Protein AF-A0A1T4SIL0-F1 (afdb_monomer)

Structure (mmCIF, N/CA/C/O backbone):
data_AF-A0A1T4SIL0-F1
#
_entry.id   AF-A0A1T4SIL0-F1
#
loop_
_atom_site.group_PDB
_atom_site.id
_atom_site.type_symbol
_atom_site.label_atom_id
_atom_site.label_alt_id
_atom_site.label_comp_id
_atom_site.label_asym_id
_atom_site.label_entity_id
_atom_site.label_seq_id
_atom_site.pdbx_PDB_ins_code
_atom_site.Cartn_x
_atom_site.C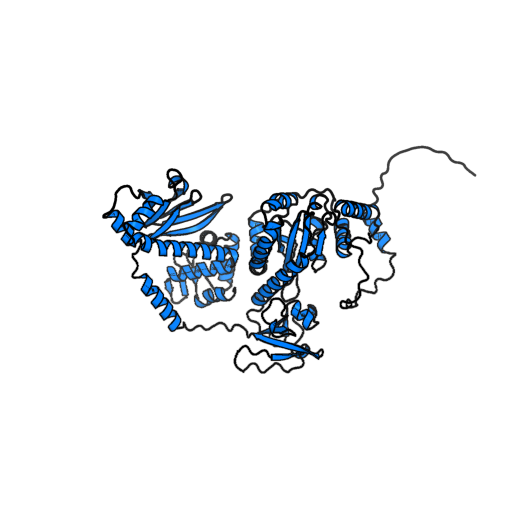artn_y
_atom_site.Cartn_z
_atom_site.occupancy
_atom_site.B_iso_or_equiv
_atom_site.auth_seq_id
_atom_site.auth_comp_id
_atom_site.auth_asym_id
_atom_site.auth_atom_id
_atom_site.pdbx_PDB_model_num
ATOM 1 N N . MET A 1 1 ? -0.775 -46.894 -64.361 1.00 40.16 1 MET A N 1
ATOM 2 C CA . MET A 1 1 ? 0.287 -46.557 -65.329 1.00 40.16 1 MET A CA 1
ATOM 3 C C . MET A 1 1 ? 0.163 -45.070 -65.591 1.00 40.16 1 MET A C 1
ATOM 5 O O . MET A 1 1 ? -0.883 -44.675 -66.076 1.00 40.16 1 MET A O 1
ATOM 9 N N . VAL A 1 2 ? 1.118 -44.273 -65.120 1.00 26.02 2 VAL A N 1
ATOM 10 C CA . VAL A 1 2 ? 1.639 -43.027 -65.713 1.00 26.02 2 VAL A CA 1
ATOM 11 C C . VAL A 1 2 ? 2.555 -42.408 -64.658 1.00 26.02 2 VAL A C 1
ATOM 13 O O . VAL A 1 2 ? 2.186 -42.232 -63.499 1.00 26.02 2 VAL A O 1
ATOM 16 N N . GLN A 1 3 ? 3.794 -42.219 -65.093 1.00 25.25 3 GLN A N 1
ATOM 17 C CA . GLN A 1 3 ? 4.922 -41.662 -64.374 1.00 25.25 3 GLN A CA 1
ATOM 18 C C . GLN A 1 3 ? 4.801 -40.145 -64.195 1.00 25.25 3 GLN A C 1
ATOM 20 O O . GLN A 1 3 ? 4.152 -39.451 -64.970 1.00 25.25 3 GLN A O 1
ATOM 25 N N . MET A 1 4 ? 5.525 -39.700 -63.170 1.00 35.28 4 MET A N 1
ATOM 26 C CA . MET A 1 4 ? 6.196 -38.415 -62.974 1.00 35.28 4 MET A CA 1
ATOM 27 C C . MET A 1 4 ? 6.377 -37.501 -64.196 1.00 35.28 4 MET A C 1
ATOM 29 O O . MET A 1 4 ? 6.855 -37.954 -65.231 1.00 35.28 4 MET A O 1
ATOM 33 N N . THR A 1 5 ? 6.275 -36.190 -63.941 1.00 28.45 5 THR A N 1
ATOM 34 C CA . THR A 1 5 ? 7.335 -35.220 -64.286 1.00 28.45 5 THR A CA 1
ATOM 35 C C . THR A 1 5 ? 7.275 -33.976 -63.393 1.00 28.45 5 THR A C 1
ATOM 37 O O . THR A 1 5 ? 6.215 -33.390 -63.195 1.00 28.45 5 THR A O 1
ATOM 40 N N . ASN A 1 6 ? 8.450 -33.609 -62.871 1.00 32.62 6 ASN A N 1
ATOM 41 C CA . ASN A 1 6 ? 8.808 -32.355 -62.199 1.00 32.62 6 ASN A CA 1
ATOM 42 C C . ASN A 1 6 ? 8.486 -31.110 -63.040 1.00 32.62 6 ASN A C 1
ATOM 44 O O . ASN A 1 6 ? 8.658 -31.155 -64.255 1.00 32.62 6 ASN A O 1
ATOM 48 N N . CYS A 1 7 ? 8.210 -29.977 -62.381 1.00 25.91 7 CYS A N 1
ATOM 49 C CA . CYS A 1 7 ? 9.096 -28.793 -62.305 1.00 25.91 7 CYS A CA 1
ATOM 50 C C . CYS A 1 7 ? 8.292 -27.549 -61.870 1.00 25.91 7 CYS A C 1
ATOM 52 O O . CYS A 1 7 ? 7.151 -27.392 -62.294 1.00 25.91 7 CYS A O 1
ATOM 54 N N . GLY A 1 8 ? 8.911 -26.640 -61.110 1.00 25.09 8 GLY A N 1
ATOM 55 C CA . GLY A 1 8 ? 8.476 -25.239 -61.051 1.00 25.09 8 GLY A CA 1
ATOM 56 C C . GLY A 1 8 ? 8.137 -24.715 -59.662 1.00 25.09 8 GLY A C 1
ATOM 57 O O . GLY A 1 8 ? 6.997 -24.768 -59.222 1.00 25.09 8 GLY A O 1
ATOM 58 N N . SER A 1 9 ? 9.157 -24.178 -59.007 1.00 32.47 9 SER A N 1
ATOM 59 C CA . SER A 1 9 ? 9.092 -23.143 -57.976 1.00 32.47 9 SER A CA 1
ATOM 60 C C . SER A 1 9 ? 8.100 -22.018 -58.303 1.00 32.47 9 SER A C 1
ATOM 62 O O . SER A 1 9 ? 8.186 -21.462 -59.391 1.00 32.47 9 SER A O 1
ATOM 64 N N . ASP A 1 10 ? 7.226 -21.664 -57.353 1.00 27.83 10 ASP A N 1
ATOM 65 C CA . ASP A 1 10 ? 7.063 -20.283 -56.870 1.00 27.83 10 ASP A CA 1
ATOM 66 C C . ASP A 1 10 ? 6.113 -20.178 -55.660 1.00 27.83 10 ASP A C 1
ATOM 68 O O . ASP A 1 10 ? 5.072 -20.824 -55.568 1.00 27.83 10 ASP A O 1
ATOM 72 N N . CYS A 1 11 ? 6.564 -19.353 -54.714 1.00 28.91 11 CYS A N 1
ATOM 73 C CA . CYS A 1 11 ? 5.924 -18.760 -53.543 1.00 28.91 11 CYS A CA 1
ATOM 74 C C . CYS A 1 11 ? 4.400 -18.899 -53.370 1.00 28.91 11 CYS A C 1
ATOM 76 O O . CYS A 1 11 ? 3.628 -18.269 -54.086 1.00 28.91 11 CYS A O 1
ATOM 78 N N . CYS A 1 12 ? 3.994 -19.518 -52.257 1.00 24.80 12 CYS A N 1
ATOM 79 C CA . CYS A 1 12 ? 2.913 -19.027 -51.394 1.00 24.80 12 CYS A CA 1
ATOM 80 C C . CYS A 1 12 ? 3.250 -19.391 -49.940 1.00 24.80 12 CYS A C 1
ATOM 82 O O . CYS A 1 12 ? 3.105 -20.536 -49.514 1.00 24.80 12 CYS A O 1
ATOM 84 N N . LEU A 1 13 ? 3.750 -18.402 -49.196 1.00 27.11 13 LEU A N 1
ATOM 85 C CA . LEU A 1 13 ? 3.832 -18.415 -47.739 1.00 27.11 13 LEU A CA 1
ATOM 86 C C . LEU A 1 13 ? 2.411 -18.556 -47.182 1.00 27.11 13 LEU A C 1
ATOM 88 O O . LEU A 1 13 ? 1.604 -17.640 -47.310 1.00 27.11 13 LEU A O 1
ATOM 92 N N . VAL A 1 14 ? 2.105 -19.699 -46.573 1.00 27.98 14 VAL A N 1
ATOM 93 C CA . VAL A 1 14 ? 0.968 -19.813 -45.658 1.00 27.98 14 VAL A CA 1
ATOM 94 C C . VAL A 1 14 ? 1.524 -19.523 -44.269 1.00 27.98 14 VAL A C 1
ATOM 96 O O . VAL A 1 14 ? 2.161 -20.383 -43.662 1.00 27.98 14 VAL A O 1
ATOM 99 N N . GLU A 1 15 ? 1.333 -18.293 -43.790 1.00 29.73 15 GLU A N 1
ATOM 100 C CA . GLU A 1 15 ? 1.445 -17.976 -42.366 1.00 29.73 15 GLU A CA 1
ATOM 101 C C . GLU A 1 15 ? 0.438 -18.850 -41.608 1.00 29.73 15 GLU A C 1
ATOM 103 O O . GLU A 1 15 ? -0.770 -18.620 -41.637 1.00 29.73 15 GLU A O 1
ATOM 108 N N . MET A 1 16 ? 0.933 -19.908 -40.967 1.00 29.81 16 MET A N 1
ATOM 109 C CA . MET A 1 16 ? 0.162 -20.666 -39.991 1.00 29.81 16 MET A CA 1
ATOM 110 C C . MET A 1 16 ? 0.239 -19.944 -38.647 1.00 29.81 16 MET A C 1
ATOM 112 O O . MET A 1 16 ? 1.289 -19.890 -38.011 1.00 29.81 16 MET A O 1
ATOM 116 N N . ASP A 1 17 ? -0.901 -19.402 -38.236 1.00 33.16 17 ASP A N 1
ATOM 117 C CA . ASP A 1 17 ? -1.135 -18.739 -36.960 1.00 33.16 17 ASP A CA 1
ATOM 118 C C . ASP A 1 17 ? -0.812 -19.655 -35.757 1.00 33.16 17 ASP A C 1
ATOM 120 O O . ASP A 1 17 ? -1.430 -20.707 -35.547 1.00 33.16 17 ASP A O 1
ATOM 124 N N . MET A 1 18 ? 0.164 -19.227 -34.947 1.00 36.09 18 MET A N 1
ATOM 125 C CA . MET A 1 18 ? 0.622 -19.879 -33.713 1.00 36.09 18 MET A CA 1
ATOM 126 C C . MET A 1 18 ? -0.493 -20.055 -32.667 1.00 36.09 18 MET A C 1
ATOM 128 O O . MET A 1 18 ? -0.425 -20.989 -31.862 1.00 36.09 18 MET A O 1
ATOM 132 N N . ALA A 1 19 ? -1.548 -19.231 -32.700 1.00 34.50 19 ALA A N 1
ATOM 133 C CA . ALA A 1 19 ? -2.698 -19.378 -31.806 1.00 34.50 19 ALA A CA 1
ATOM 134 C C . ALA A 1 19 ? -3.498 -20.665 -32.093 1.00 34.50 19 ALA A C 1
ATOM 136 O O . ALA A 1 19 ? -4.022 -21.307 -31.179 1.00 34.50 19 ALA A O 1
ATOM 137 N N . THR A 1 20 ? -3.519 -21.112 -33.354 1.00 36.41 20 THR A N 1
ATOM 138 C CA . THR A 1 20 ? -4.266 -22.308 -33.776 1.00 36.41 20 THR A CA 1
ATOM 139 C C . THR A 1 20 ? -3.541 -23.610 -33.399 1.00 36.41 20 THR A C 1
ATOM 141 O O . THR A 1 20 ? -4.183 -24.641 -33.171 1.00 36.41 20 THR A O 1
ATOM 144 N N . LEU A 1 21 ? -2.208 -23.577 -33.282 1.00 35.03 21 LEU A N 1
ATOM 145 C CA . LEU A 1 21 ? -1.404 -24.733 -32.870 1.00 35.03 21 LEU A CA 1
ATOM 146 C C . LEU A 1 21 ? -1.482 -24.972 -31.350 1.00 35.03 21 LEU A C 1
ATOM 148 O O . LEU A 1 21 ? -1.603 -26.120 -30.919 1.00 35.03 21 LEU A O 1
ATOM 152 N N . LEU A 1 22 ? -1.516 -23.896 -30.554 1.00 35.72 22 LEU A N 1
ATOM 153 C CA . LEU A 1 22 ? -1.682 -23.954 -29.095 1.00 35.72 22 LEU A CA 1
ATOM 154 C C . LEU A 1 22 ? -3.092 -24.417 -28.684 1.00 35.72 22 LEU A C 1
ATOM 156 O O . LEU A 1 22 ? -3.229 -25.199 -27.745 1.00 35.72 22 LEU A O 1
ATOM 160 N N . MET A 1 23 ? -4.141 -24.028 -29.421 1.00 33.38 23 MET A N 1
ATOM 161 C CA . MET A 1 23 ? -5.511 -24.482 -29.133 1.00 33.38 23 MET A CA 1
ATOM 162 C C . MET A 1 23 ? -5.744 -25.973 -29.427 1.00 33.38 23 MET A C 1
ATOM 164 O O . MET A 1 23 ? -6.508 -26.623 -28.713 1.00 33.38 23 MET A O 1
ATOM 168 N N . LYS A 1 24 ? -5.089 -26.550 -30.446 1.00 33.44 24 LYS A N 1
ATOM 169 C CA . LYS A 1 24 ? -5.315 -27.956 -30.832 1.00 33.44 24 LYS A CA 1
ATOM 170 C C . LYS A 1 24 ? -4.647 -28.980 -29.909 1.00 33.44 24 LYS A C 1
ATOM 172 O O . LYS A 1 24 ? -5.121 -30.111 -29.855 1.00 33.44 24 LYS A O 1
ATOM 177 N N . GLN A 1 25 ? -3.606 -28.609 -29.161 1.00 35.12 25 GLN A N 1
ATOM 178 C CA . GLN A 1 25 ? -2.949 -29.513 -28.201 1.00 35.12 25 GLN A CA 1
ATOM 179 C C . GLN A 1 25 ? -3.584 -29.506 -26.797 1.00 35.12 25 GLN A C 1
ATOM 181 O O . GLN A 1 25 ? -3.354 -30.437 -26.026 1.00 35.12 25 GLN A O 1
ATOM 186 N N . CYS A 1 26 ? -4.451 -28.536 -26.482 1.00 32.97 26 CYS A N 1
ATOM 187 C CA . CYS A 1 26 ? -5.210 -28.505 -25.222 1.00 32.97 26 CYS A CA 1
ATOM 188 C C . CYS A 1 26 ? -6.352 -29.538 -25.145 1.00 32.97 26 CYS A C 1
ATOM 190 O O . CYS A 1 26 ? -6.836 -29.824 -24.054 1.00 32.97 26 CYS A O 1
ATOM 192 N N . LEU A 1 27 ? -6.781 -30.128 -26.268 1.00 31.48 27 LEU A N 1
ATOM 193 C CA . LEU A 1 27 ? -7.930 -31.050 -26.324 1.00 31.48 27 LEU A CA 1
ATOM 194 C C . LEU A 1 27 ? -7.586 -32.529 -26.054 1.00 31.48 27 LEU A C 1
ATOM 196 O O . LEU A 1 27 ? -8.457 -33.387 -26.165 1.00 31.48 27 LEU A O 1
ATOM 200 N N . SER A 1 28 ? -6.341 -32.846 -25.686 1.00 29.27 28 SER A N 1
ATOM 201 C CA . SER A 1 28 ? -5.876 -34.229 -25.464 1.00 29.27 28 SER A CA 1
ATOM 202 C C . SER A 1 28 ? -5.375 -34.526 -24.041 1.00 29.27 28 SER A C 1
ATOM 204 O O . SER A 1 28 ? -4.679 -35.518 -23.838 1.00 29.27 28 SER A O 1
ATOM 206 N N . CYS A 1 29 ? -5.745 -33.713 -23.045 1.00 25.31 29 CYS A N 1
ATOM 207 C CA . CYS A 1 29 ? -5.526 -34.029 -21.627 1.00 25.31 29 CYS A CA 1
ATOM 208 C C . CYS A 1 29 ? -6.811 -34.620 -21.005 1.00 25.31 29 CYS A C 1
ATOM 210 O O . CYS A 1 29 ? -7.888 -34.073 -21.248 1.00 25.31 29 CYS A O 1
ATOM 212 N N . PRO A 1 30 ? -6.759 -35.714 -20.219 1.00 28.02 30 PRO A N 1
ATOM 213 C CA . PRO A 1 30 ? -7.964 -36.336 -19.679 1.00 28.02 30 PRO A CA 1
ATOM 214 C C . PRO A 1 30 ? -8.614 -35.481 -18.576 1.00 28.02 30 PRO A C 1
ATOM 216 O O . PRO A 1 30 ? -7.947 -35.084 -17.625 1.00 28.02 30 PRO A O 1
ATOM 219 N N . SER A 1 31 ? -9.934 -35.304 -18.702 1.00 28.44 31 SER A N 1
ATOM 220 C CA . SER A 1 31 ? -10.942 -34.895 -17.701 1.00 28.44 31 SER A CA 1
ATOM 221 C C . SER A 1 31 ? -10.828 -33.511 -17.036 1.00 28.44 31 SER A C 1
ATOM 223 O O . SER A 1 31 ? -9.976 -33.254 -16.192 1.00 28.44 31 SER A O 1
ATOM 225 N N . LEU A 1 32 ? -11.822 -32.678 -17.360 1.00 28.77 32 LEU A N 1
ATOM 226 C CA . LEU A 1 32 ? -12.160 -31.351 -16.829 1.00 28.77 32 LEU A CA 1
ATOM 227 C C . LEU A 1 32 ? -13.074 -31.403 -15.577 1.00 28.77 32 LEU A C 1
ATOM 229 O O . LEU A 1 32 ? -13.711 -30.409 -15.250 1.00 28.77 32 LEU A O 1
ATOM 233 N N . ASP A 1 33 ? -13.119 -32.524 -14.849 1.00 25.89 33 ASP A N 1
ATOM 234 C CA . ASP A 1 33 ? -14.075 -32.753 -13.743 1.00 25.89 33 ASP A CA 1
ATOM 235 C C . ASP A 1 33 ? -13.483 -32.579 -12.325 1.00 25.89 33 ASP A C 1
ATOM 237 O O . ASP A 1 33 ? -13.991 -33.135 -11.355 1.00 25.89 33 ASP A O 1
ATOM 241 N N . ALA A 1 34 ? -12.412 -31.798 -12.158 1.00 28.22 34 ALA A N 1
ATOM 242 C CA . ALA A 1 34 ? -11.787 -31.568 -10.847 1.00 28.22 34 ALA A CA 1
ATOM 243 C C . ALA A 1 34 ? -11.580 -30.074 -10.542 1.00 28.22 34 ALA A C 1
ATOM 245 O O . ALA A 1 34 ? -10.463 -29.642 -10.265 1.00 28.22 34 ALA A O 1
ATOM 246 N N . ILE A 1 35 ? -12.649 -29.273 -10.618 1.00 30.81 35 ILE A N 1
ATOM 247 C CA . ILE A 1 35 ? -12.626 -27.838 -10.256 1.00 30.81 35 ILE A CA 1
ATOM 248 C C . ILE A 1 35 ? -13.267 -27.561 -8.879 1.00 30.81 35 ILE A C 1
ATOM 250 O O . ILE A 1 35 ? -13.238 -26.430 -8.419 1.00 30.81 35 ILE A O 1
ATOM 254 N N . ASP A 1 36 ? -13.741 -28.575 -8.148 1.00 30.02 36 ASP A N 1
ATOM 255 C CA . ASP A 1 36 ? -14.472 -28.341 -6.889 1.00 30.02 36 ASP A CA 1
ATOM 256 C C . ASP A 1 36 ? -14.044 -29.273 -5.738 1.00 30.02 36 ASP A C 1
ATOM 258 O O . ASP A 1 36 ? -14.843 -29.998 -5.146 1.00 30.02 36 ASP A O 1
ATOM 262 N N . GLN A 1 37 ? -12.746 -29.283 -5.409 1.00 27.52 37 GLN A N 1
ATOM 263 C CA . GLN A 1 37 ? -12.268 -29.870 -4.150 1.00 27.52 37 GLN A CA 1
ATOM 264 C C . GLN A 1 37 ? -11.402 -28.879 -3.362 1.00 27.52 37 GLN A C 1
ATOM 266 O O . GLN A 1 37 ? -10.502 -28.265 -3.942 1.00 27.52 37 GLN A O 1
ATOM 271 N N . PRO A 1 38 ? -11.624 -28.731 -2.041 1.00 27.83 38 PRO A N 1
ATOM 272 C CA . PRO A 1 38 ? -10.781 -27.891 -1.204 1.00 27.83 38 PRO A CA 1
ATOM 273 C C . PRO A 1 38 ? -9.356 -28.458 -1.171 1.00 27.83 38 PRO A C 1
ATOM 275 O O . PRO A 1 38 ? -9.149 -29.653 -0.948 1.00 27.83 38 PRO A O 1
ATOM 278 N N . LEU A 1 39 ? -8.372 -27.586 -1.403 1.00 30.47 39 LEU A N 1
ATOM 279 C CA . LEU A 1 39 ? -6.948 -27.910 -1.322 1.00 30.47 39 LEU A CA 1
ATOM 280 C C . LEU A 1 39 ? -6.625 -28.543 0.046 1.00 30.47 39 LEU A C 1
ATOM 282 O O . LEU A 1 39 ? -7.030 -27.995 1.075 1.00 30.47 39 LEU A O 1
ATOM 286 N N . PRO A 1 40 ? -5.891 -29.671 0.096 1.00 25.84 40 PRO A N 1
ATOM 287 C CA . PRO A 1 40 ? -5.550 -30.304 1.358 1.00 25.84 40 PRO A CA 1
ATOM 288 C C . PRO A 1 40 ? -4.620 -29.405 2.175 1.00 25.84 40 PRO A C 1
ATOM 290 O O . PRO A 1 40 ? -3.628 -28.863 1.681 1.00 25.84 40 PRO A O 1
ATOM 293 N N . THR A 1 41 ? -4.955 -29.270 3.454 1.00 31.25 41 THR A N 1
ATOM 294 C CA . THR A 1 41 ? -4.172 -28.560 4.457 1.00 31.25 41 THR A CA 1
ATOM 295 C C . THR A 1 41 ? -2.783 -29.177 4.607 1.00 31.25 41 THR A C 1
ATOM 297 O O . THR A 1 41 ? -2.589 -30.390 4.642 1.00 31.25 41 THR A O 1
ATOM 300 N N . ASN A 1 42 ? -1.810 -28.275 4.678 1.00 37.78 42 ASN A N 1
ATOM 301 C CA . ASN A 1 42 ? -0.374 -28.461 4.825 1.00 37.78 42 ASN A CA 1
ATOM 302 C C . ASN A 1 42 ? 0.051 -29.732 5.597 1.00 37.78 42 ASN A C 1
ATOM 304 O O . ASN A 1 42 ? 0.076 -29.725 6.827 1.00 37.78 42 ASN A O 1
ATOM 308 N N . ARG A 1 43 ? 0.428 -30.802 4.878 1.00 35.97 43 ARG A N 1
ATOM 309 C CA . ARG A 1 43 ? 1.453 -31.799 5.260 1.00 35.97 43 ARG A CA 1
ATOM 310 C C . ARG A 1 43 ? 1.652 -32.809 4.121 1.00 35.97 43 ARG A C 1
ATOM 312 O O . ARG A 1 43 ? 0.716 -33.496 3.743 1.00 35.97 43 ARG A O 1
ATOM 319 N N . GLN A 1 44 ? 2.907 -32.936 3.675 1.00 31.86 44 GLN A N 1
ATOM 320 C CA . GLN A 1 44 ? 3.449 -33.843 2.640 1.00 31.86 44 GLN A CA 1
ATOM 321 C C . GLN A 1 44 ? 3.498 -33.289 1.204 1.00 31.86 44 GLN A C 1
ATOM 323 O O . GLN A 1 44 ? 2.841 -33.780 0.293 1.00 31.86 44 GLN A O 1
ATOM 328 N N . ILE A 1 45 ? 4.386 -32.312 0.986 1.00 35.44 45 ILE A N 1
ATOM 329 C CA . ILE A 1 45 ? 4.975 -32.041 -0.333 1.00 35.44 45 ILE A CA 1
ATOM 330 C C . ILE A 1 45 ? 6.271 -32.867 -0.416 1.00 35.44 45 ILE A C 1
ATOM 332 O O . ILE A 1 45 ? 7.119 -32.778 0.472 1.00 35.44 45 ILE A O 1
ATOM 336 N N . ALA A 1 46 ? 6.398 -33.713 -1.443 1.00 27.69 46 ALA A N 1
ATOM 337 C CA . ALA A 1 46 ? 7.617 -34.467 -1.757 1.00 27.69 46 ALA A CA 1
ATOM 338 C C . ALA A 1 46 ? 8.825 -33.516 -1.933 1.00 27.69 46 ALA A C 1
ATOM 340 O O . ALA A 1 46 ? 8.614 -32.366 -2.315 1.00 27.69 46 ALA A O 1
ATOM 341 N N . PRO A 1 47 ? 10.080 -33.943 -1.679 1.00 31.80 47 PRO A N 1
ATOM 342 C CA . PRO A 1 47 ? 11.218 -33.027 -1.634 1.00 31.80 47 PRO A CA 1
ATOM 343 C C . PRO A 1 47 ? 11.416 -32.335 -2.988 1.00 31.80 47 PRO A C 1
ATOM 345 O O . PRO A 1 47 ? 11.813 -32.953 -3.977 1.00 31.80 47 PRO A O 1
ATOM 348 N N . THR A 1 48 ? 11.122 -31.038 -3.023 1.00 43.44 48 THR A N 1
ATOM 349 C CA . THR A 1 48 ? 11.402 -30.136 -4.137 1.00 43.44 48 THR A CA 1
ATOM 350 C C . THR A 1 48 ? 12.912 -30.120 -4.370 1.00 43.44 48 THR A C 1
ATOM 3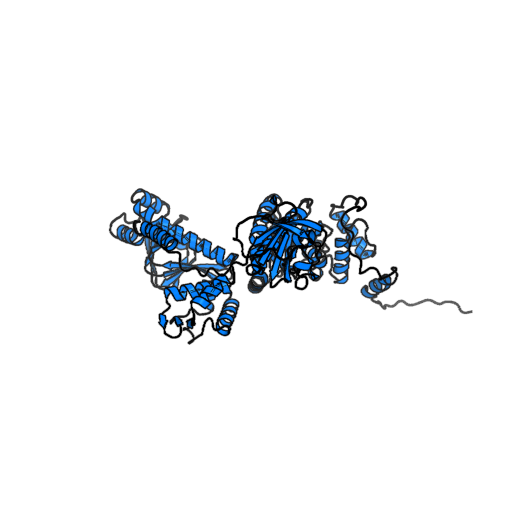52 O O . THR A 1 48 ? 13.689 -29.877 -3.445 1.00 43.44 48 THR A O 1
ATOM 355 N N . ARG A 1 49 ? 13.350 -30.406 -5.605 1.00 48.41 49 ARG A N 1
ATOM 356 C CA . ARG A 1 49 ? 14.736 -30.151 -6.039 1.00 48.41 49 ARG A CA 1
ATOM 357 C C . ARG A 1 49 ? 15.109 -28.708 -5.681 1.00 48.41 49 ARG A C 1
ATOM 359 O O . ARG A 1 49 ? 14.255 -27.828 -5.754 1.00 48.41 49 ARG A O 1
ATOM 366 N N . ALA A 1 50 ? 16.368 -28.487 -5.297 1.00 54.84 50 ALA A N 1
ATOM 367 C CA . ALA A 1 50 ? 16.865 -27.155 -4.964 1.00 54.84 50 ALA A CA 1
ATOM 368 C C . ALA A 1 50 ? 16.514 -26.158 -6.090 1.00 54.84 50 ALA A C 1
ATOM 370 O O . ALA A 1 50 ? 16.701 -26.503 -7.262 1.00 54.84 50 ALA A O 1
ATOM 371 N N . PRO A 1 51 ? 15.980 -24.970 -5.757 1.00 63.41 51 PRO A N 1
ATOM 372 C CA . PRO A 1 51 ? 15.568 -23.993 -6.756 1.00 63.41 51 PRO A CA 1
ATOM 373 C C . PRO A 1 51 ? 16.771 -23.565 -7.602 1.00 63.41 51 PRO A C 1
ATOM 375 O O . PRO A 1 51 ? 17.855 -23.314 -7.072 1.00 63.41 51 PRO A O 1
ATOM 378 N N . ILE A 1 52 ? 16.586 -23.502 -8.923 1.00 72.81 52 ILE A N 1
ATOM 379 C CA . ILE A 1 52 ? 17.598 -22.966 -9.837 1.00 72.81 52 ILE A CA 1
ATOM 380 C C . ILE A 1 52 ? 17.641 -21.455 -9.623 1.00 72.81 52 ILE A C 1
ATOM 382 O O . ILE A 1 52 ? 16.655 -20.774 -9.871 1.00 72.81 52 ILE A O 1
ATOM 386 N N . THR A 1 53 ? 18.778 -20.937 -9.168 1.00 70.31 53 THR A N 1
ATOM 387 C CA . THR A 1 53 ? 18.985 -19.496 -8.948 1.00 70.31 53 THR A CA 1
ATOM 388 C C . THR A 1 53 ? 19.883 -18.853 -10.005 1.00 70.31 53 THR A C 1
ATOM 390 O O . THR A 1 53 ? 19.994 -17.631 -10.049 1.00 70.31 53 THR A O 1
ATOM 393 N N . ASP A 1 54 ? 20.514 -19.650 -10.876 1.00 84.19 54 ASP A N 1
ATOM 394 C CA . ASP A 1 54 ? 21.309 -19.129 -11.989 1.00 84.19 54 ASP A CA 1
ATOM 395 C C . ASP A 1 54 ? 20.403 -18.541 -13.080 1.00 84.19 54 ASP A C 1
ATOM 397 O O . ASP A 1 54 ? 19.655 -19.255 -13.756 1.00 84.19 54 ASP A O 1
ATOM 401 N N . SER A 1 55 ? 20.507 -17.225 -13.271 1.00 82.75 55 SER A N 1
ATOM 402 C CA . SER A 1 55 ? 19.694 -16.465 -14.222 1.00 82.75 55 SER A CA 1
ATOM 403 C C . SER A 1 55 ? 19.864 -16.970 -15.663 1.00 82.75 55 SER A C 1
ATOM 405 O O . SER A 1 55 ? 18.883 -17.084 -16.397 1.00 82.75 55 SER A O 1
ATOM 407 N N . ASN A 1 56 ? 21.074 -17.378 -16.067 1.00 85.94 56 ASN A N 1
ATOM 408 C CA . ASN A 1 56 ? 21.328 -17.863 -17.430 1.00 85.94 56 ASN A CA 1
ATOM 409 C C . ASN A 1 56 ? 20.678 -19.227 -17.703 1.00 85.94 56 ASN A C 1
ATOM 411 O O . ASN A 1 56 ? 20.121 -19.458 -18.786 1.00 85.94 56 ASN A O 1
ATOM 415 N N . ALA A 1 57 ? 20.706 -20.128 -16.717 1.00 88.06 57 ALA A N 1
ATOM 416 C CA . ALA A 1 57 ? 19.978 -21.389 -16.784 1.00 88.06 57 ALA A CA 1
ATOM 417 C C . ALA A 1 57 ? 18.463 -21.155 -16.901 1.00 88.06 57 ALA A C 1
ATOM 419 O O . ALA A 1 57 ? 17.816 -21.765 -17.756 1.00 88.06 57 ALA A O 1
ATOM 420 N N . LEU A 1 58 ? 17.908 -20.233 -16.108 1.00 89.81 58 LEU A N 1
ATOM 421 C CA . LEU A 1 58 ? 16.485 -19.876 -16.146 1.00 89.81 58 LEU A CA 1
ATOM 422 C C . LEU A 1 58 ? 16.069 -19.280 -17.501 1.00 89.81 58 LEU A C 1
ATOM 424 O O . LEU A 1 58 ? 15.071 -19.719 -18.076 1.00 89.81 58 LEU A O 1
ATOM 428 N N . ILE A 1 59 ? 16.876 -18.378 -18.073 1.00 88.94 59 ILE A N 1
ATOM 429 C CA . ILE A 1 59 ? 16.661 -17.834 -19.427 1.00 88.94 59 ILE A CA 1
ATOM 430 C C . ILE A 1 59 ? 16.616 -18.966 -20.461 1.00 88.94 59 ILE A C 1
ATOM 432 O O . ILE A 1 59 ? 15.718 -19.005 -21.305 1.00 88.94 59 ILE A O 1
ATOM 436 N N . SER A 1 60 ? 17.553 -19.914 -20.379 1.00 88.62 60 SER A N 1
ATOM 437 C CA . SER A 1 60 ? 17.626 -21.054 -21.302 1.00 88.62 60 SER A CA 1
ATOM 438 C C . SER A 1 60 ? 16.399 -21.966 -21.188 1.00 88.62 60 SER A C 1
ATOM 440 O O . SER A 1 60 ? 15.879 -22.447 -22.198 1.00 88.62 60 SER A O 1
ATOM 442 N N . ILE A 1 61 ? 15.907 -22.188 -19.966 1.00 90.62 61 ILE A N 1
ATOM 443 C CA . ILE A 1 61 ? 14.686 -22.960 -19.702 1.00 90.62 61 ILE A CA 1
ATOM 444 C C . ILE A 1 61 ? 13.462 -22.245 -20.287 1.00 90.62 61 ILE A C 1
ATOM 446 O O . ILE A 1 61 ? 12.677 -22.873 -20.999 1.00 90.62 61 ILE A O 1
ATOM 450 N N . ARG A 1 62 ? 13.325 -20.934 -20.055 1.00 91.31 62 ARG A N 1
ATOM 451 C CA . ARG A 1 62 ? 12.235 -20.106 -20.597 1.00 91.31 62 ARG A CA 1
ATOM 452 C C . ARG A 1 62 ? 12.220 -20.127 -22.126 1.00 91.31 62 ARG A C 1
ATOM 454 O O . ARG A 1 62 ? 11.174 -20.340 -22.732 1.00 91.31 62 ARG A O 1
ATOM 461 N N . GLN A 1 63 ? 13.377 -19.956 -22.768 1.00 88.88 63 GLN A N 1
ATOM 462 C CA . GLN A 1 63 ? 13.499 -20.016 -24.230 1.00 88.88 63 GLN A CA 1
ATOM 463 C C . GLN A 1 63 ? 13.084 -21.382 -24.787 1.00 88.88 63 GLN A C 1
ATOM 465 O O . GLN A 1 63 ? 12.376 -21.447 -25.792 1.00 88.88 63 GLN A O 1
ATOM 470 N N . ARG A 1 64 ? 13.482 -22.475 -24.122 1.00 88.62 64 ARG A N 1
ATOM 471 C CA . ARG A 1 64 ? 13.071 -23.830 -24.504 1.00 88.62 64 ARG A CA 1
ATOM 472 C C . ARG A 1 64 ? 11.564 -24.020 -24.366 1.00 88.62 64 ARG A C 1
ATOM 474 O O . ARG A 1 64 ? 10.940 -24.513 -25.297 1.00 88.62 64 ARG A O 1
ATOM 481 N N . PHE A 1 65 ? 10.981 -23.576 -23.253 1.00 89.69 65 PHE A N 1
ATOM 482 C CA . PHE A 1 65 ? 9.534 -23.601 -23.037 1.00 89.69 65 PHE A CA 1
ATOM 483 C C . PHE A 1 65 ? 8.782 -22.878 -24.167 1.00 89.69 65 PHE A C 1
ATOM 485 O O . PHE A 1 65 ? 7.855 -23.443 -24.740 1.00 89.69 65 PHE A O 1
ATOM 492 N N . LEU A 1 66 ? 9.221 -21.674 -24.547 1.00 87.88 66 LEU A N 1
ATOM 493 C CA . LEU A 1 66 ? 8.563 -20.884 -25.594 1.00 87.88 66 LEU A CA 1
ATOM 494 C C . LEU A 1 66 ? 8.727 -21.476 -27.000 1.00 87.88 66 LEU A C 1
ATOM 496 O O . LEU A 1 66 ? 7.834 -21.327 -27.830 1.00 87.88 66 LEU A O 1
ATOM 500 N N . LYS A 1 67 ? 9.849 -22.151 -27.275 1.00 87.38 67 LYS A N 1
ATOM 501 C CA . LYS A 1 67 ? 10.127 -22.760 -28.584 1.00 87.38 67 LYS A CA 1
ATOM 502 C C . LYS A 1 67 ? 9.498 -24.144 -28.749 1.00 87.38 67 LYS A C 1
ATOM 504 O O . LYS A 1 67 ? 9.029 -24.478 -29.831 1.00 87.38 67 LYS A O 1
ATOM 509 N N . GLU A 1 68 ? 9.550 -24.964 -27.705 1.00 86.31 68 GLU A N 1
ATOM 510 C CA . GLU A 1 68 ? 9.215 -26.393 -27.755 1.00 86.31 68 GLU A CA 1
ATOM 511 C C . GLU A 1 68 ? 7.862 -26.707 -27.099 1.00 86.31 68 GLU A C 1
ATOM 513 O O . GLU A 1 68 ? 7.365 -27.821 -27.236 1.00 86.31 68 GLU A O 1
ATOM 518 N N . GLY A 1 69 ? 7.265 -25.758 -26.366 1.00 77.62 69 GLY A N 1
ATOM 519 C CA . GLY A 1 69 ? 5.979 -25.925 -25.676 1.00 77.62 69 GLY A CA 1
ATOM 520 C C . GLY A 1 69 ? 6.012 -26.886 -24.481 1.00 77.62 69 GLY A C 1
ATOM 521 O O . GLY A 1 69 ? 4.986 -27.120 -23.844 1.00 77.62 69 GLY A O 1
ATOM 522 N N . MET A 1 70 ? 7.174 -27.456 -24.153 1.00 77.19 70 MET A N 1
ATOM 523 C CA . MET A 1 70 ? 7.319 -28.410 -23.056 1.00 77.19 70 MET A CA 1
ATOM 524 C C . MET A 1 70 ? 7.389 -27.693 -21.709 1.00 77.19 70 MET A C 1
ATOM 526 O O . MET A 1 70 ? 8.286 -26.884 -21.480 1.00 77.19 70 MET A O 1
ATOM 530 N N . ALA A 1 71 ? 6.474 -28.038 -20.799 1.00 79.56 71 ALA A N 1
ATOM 531 C CA . ALA A 1 71 ? 6.465 -27.545 -19.426 1.00 79.56 71 ALA A CA 1
ATOM 532 C C . ALA A 1 71 ? 7.720 -28.021 -18.658 1.00 79.56 71 ALA A C 1
ATOM 534 O O . ALA A 1 71 ? 7.857 -29.225 -18.410 1.00 79.56 71 ALA A O 1
ATOM 535 N N . PRO A 1 72 ? 8.633 -27.115 -18.266 1.00 83.75 72 PRO A N 1
ATOM 536 C CA . PRO A 1 72 ? 9.808 -27.484 -17.490 1.00 83.75 72 PRO A CA 1
ATOM 537 C C . PRO A 1 72 ? 9.402 -27.903 -16.076 1.00 83.75 72 PRO A C 1
ATOM 539 O O . PRO A 1 72 ? 8.587 -27.248 -15.429 1.00 83.75 72 PRO A O 1
ATOM 542 N N . ARG A 1 73 ? 9.981 -29.003 -15.583 1.00 83.12 73 ARG A N 1
ATOM 543 C CA . ARG A 1 73 ? 9.690 -29.537 -14.237 1.00 83.12 73 ARG A CA 1
ATOM 544 C C . ARG A 1 73 ? 10.446 -28.792 -13.140 1.00 83.12 73 ARG A C 1
ATOM 546 O O . ARG A 1 73 ? 10.141 -28.950 -11.964 1.00 83.12 73 ARG A O 1
ATOM 553 N N . GLU A 1 74 ? 11.467 -28.042 -13.529 1.00 84.81 74 GLU A N 1
ATOM 554 C CA . GLU A 1 74 ? 12.380 -27.312 -12.661 1.00 84.81 74 GLU A CA 1
ATOM 555 C C . GLU A 1 74 ? 11.817 -25.962 -12.199 1.00 84.81 74 GLU A C 1
ATOM 557 O O . GLU A 1 74 ? 12.343 -25.378 -11.256 1.00 84.81 74 GLU A O 1
ATOM 562 N N . ILE A 1 75 ? 10.760 -25.474 -12.853 1.00 88.56 75 ILE A N 1
ATOM 563 C CA . ILE A 1 75 ? 10.177 -24.152 -12.619 1.00 88.56 75 ILE A CA 1
ATOM 564 C C . ILE A 1 75 ? 8.958 -24.271 -11.697 1.00 88.56 75 ILE A C 1
ATOM 566 O O . ILE A 1 75 ? 8.113 -25.147 -11.915 1.00 88.56 75 ILE A O 1
ATOM 570 N N . PRO A 1 76 ? 8.810 -23.395 -10.687 1.00 90.00 76 PRO A N 1
ATOM 571 C CA . PRO A 1 76 ? 7.615 -23.373 -9.857 1.00 90.00 76 PRO A CA 1
ATOM 572 C C . PRO A 1 76 ? 6.338 -23.194 -10.694 1.00 90.00 76 PRO A C 1
ATOM 574 O O . PRO A 1 76 ? 6.263 -22.324 -11.559 1.00 90.00 76 PRO A O 1
ATOM 577 N N . LEU A 1 77 ? 5.294 -23.973 -10.390 1.00 92.44 77 LEU A N 1
ATOM 578 C CA . LEU A 1 77 ? 3.990 -23.902 -11.069 1.00 92.44 77 LEU A CA 1
ATOM 579 C C . LEU A 1 77 ? 3.429 -22.474 -11.261 1.00 92.44 77 LEU A C 1
ATOM 581 O O . LEU A 1 77 ? 2.999 -22.185 -12.377 1.00 92.44 77 LEU A O 1
ATOM 585 N N . PRO A 1 78 ? 3.430 -21.561 -10.262 1.00 94.12 78 PRO A N 1
ATOM 586 C CA . PRO A 1 78 ? 3.039 -20.161 -10.490 1.00 94.12 78 PRO A CA 1
ATOM 587 C C . PRO A 1 78 ? 3.788 -19.463 -11.626 1.00 94.12 78 PRO A C 1
ATOM 589 O O . PRO A 1 78 ? 3.173 -18.756 -12.420 1.00 94.12 78 PRO A O 1
ATOM 592 N N . ILE A 1 79 ? 5.104 -19.664 -11.707 1.00 95.25 79 ILE A N 1
ATOM 593 C CA . ILE A 1 79 ? 5.953 -19.035 -12.722 1.00 95.25 79 ILE A CA 1
ATOM 594 C C . ILE A 1 79 ? 5.632 -19.617 -14.091 1.00 95.25 79 ILE A C 1
ATOM 596 O O . ILE A 1 79 ? 5.444 -18.871 -15.046 1.00 95.25 79 ILE A O 1
ATOM 600 N N . LEU A 1 80 ? 5.445 -20.936 -14.174 1.00 94.19 80 LEU A N 1
ATOM 601 C CA . LEU A 1 80 ? 5.016 -21.583 -15.409 1.00 94.19 80 LEU A CA 1
ATOM 602 C C . LEU A 1 80 ? 3.657 -21.054 -15.901 1.00 94.19 80 LEU A C 1
ATOM 604 O O . LEU A 1 80 ? 3.514 -20.743 -17.084 1.00 94.19 80 LEU A O 1
ATOM 608 N N . ARG A 1 81 ? 2.667 -20.907 -15.009 1.00 95.31 81 ARG A N 1
ATOM 609 C CA . ARG A 1 81 ? 1.360 -20.320 -15.360 1.00 95.31 81 ARG A CA 1
ATOM 610 C C . ARG A 1 81 ? 1.494 -18.869 -15.817 1.00 95.31 81 ARG A C 1
ATOM 612 O O . ARG A 1 81 ? 0.854 -18.472 -16.787 1.00 95.31 81 ARG A O 1
ATOM 619 N N . SER A 1 82 ? 2.350 -18.092 -15.158 1.00 95.81 82 SER A N 1
ATOM 620 C CA . SER A 1 82 ? 2.653 -16.717 -15.555 1.00 95.81 82 SER A CA 1
ATOM 621 C C . SER A 1 82 ? 3.309 -16.646 -16.940 1.00 95.81 82 SER A C 1
ATOM 623 O O . SER A 1 82 ? 2.899 -15.834 -17.773 1.00 95.81 82 SER A O 1
ATOM 625 N N . TRP A 1 83 ? 4.257 -17.540 -17.250 1.00 95.06 83 TRP A N 1
ATOM 626 C CA . TRP A 1 83 ? 4.858 -17.635 -18.584 1.00 95.06 83 TRP A CA 1
ATOM 627 C C . TRP A 1 83 ? 3.823 -17.973 -19.655 1.00 95.06 83 TRP A C 1
ATOM 629 O O . TRP A 1 83 ? 3.853 -17.383 -20.732 1.00 95.06 83 TRP A O 1
ATOM 639 N N . GLN A 1 84 ? 2.883 -18.877 -19.361 1.00 93.62 84 GLN A N 1
ATOM 640 C CA . GLN A 1 84 ? 1.786 -19.216 -20.273 1.00 93.62 84 GLN A CA 1
ATOM 641 C C . GLN A 1 84 ? 0.893 -18.002 -20.567 1.00 93.62 84 GLN A C 1
ATOM 643 O O . GLN A 1 84 ? 0.624 -17.720 -21.734 1.00 93.62 84 GLN A O 1
ATOM 648 N N . ARG A 1 85 ? 0.478 -17.248 -19.538 1.00 94.69 85 ARG A N 1
ATOM 649 C CA . ARG A 1 85 ? -0.337 -16.026 -19.706 1.00 94.69 85 ARG A CA 1
ATOM 650 C C . ARG A 1 85 ? 0.411 -14.933 -20.477 1.00 94.69 85 ARG A C 1
ATOM 652 O O . ARG A 1 85 ? -0.159 -14.295 -21.363 1.00 94.69 85 ARG A O 1
ATOM 659 N N . SER A 1 86 ? 1.702 -14.768 -20.197 1.00 94.00 86 SER A N 1
ATOM 660 C CA . SER A 1 86 ? 2.571 -13.798 -20.876 1.00 94.00 86 SER A CA 1
ATOM 661 C C . SER A 1 86 ? 2.773 -14.139 -22.355 1.00 94.00 86 SER A C 1
ATOM 663 O O . SER A 1 86 ? 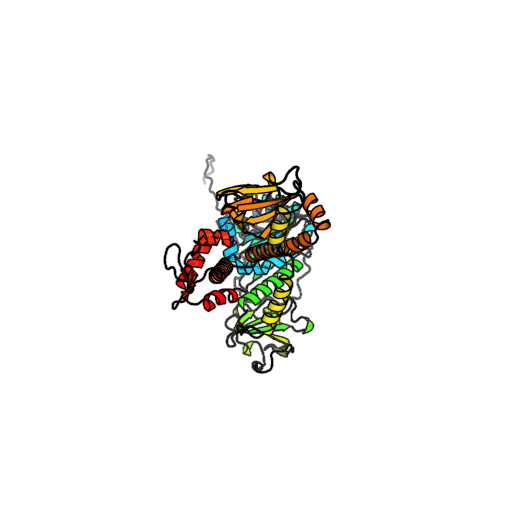2.660 -13.266 -23.215 1.00 94.00 86 SER A O 1
ATOM 665 N N . ALA A 1 87 ? 3.000 -15.420 -22.665 1.00 91.62 87 ALA A N 1
ATOM 666 C CA . ALA A 1 87 ? 3.116 -15.912 -24.036 1.00 91.62 87 ALA A CA 1
ATOM 667 C C . ALA A 1 87 ? 1.795 -15.763 -24.806 1.00 91.62 87 ALA A C 1
ATOM 669 O O . ALA A 1 87 ? 1.797 -15.295 -25.942 1.00 91.62 87 ALA A O 1
ATOM 670 N N . ALA A 1 88 ? 0.662 -16.083 -24.171 1.00 91.94 88 ALA A N 1
ATOM 671 C CA . ALA A 1 88 ? -0.668 -15.901 -24.755 1.00 91.94 88 ALA A CA 1
ATOM 672 C C . ALA A 1 88 ? -1.002 -14.424 -25.043 1.00 91.94 88 ALA A C 1
ATOM 674 O O . ALA A 1 88 ? -1.794 -14.141 -25.937 1.00 91.94 88 ALA A O 1
ATOM 675 N N . SER A 1 89 ? -0.370 -13.486 -24.329 1.00 90.12 89 SER A N 1
ATOM 676 C CA . SER A 1 89 ? -0.519 -12.040 -24.548 1.00 90.12 89 SER A CA 1
ATOM 677 C C . SER A 1 89 ? 0.334 -11.502 -25.709 1.00 90.12 89 SER A C 1
ATOM 679 O O . SER A 1 89 ? 0.266 -10.314 -26.014 1.00 90.12 89 SER A O 1
ATOM 681 N N . GLY A 1 90 ? 1.153 -12.343 -26.356 1.00 88.19 90 GLY A N 1
ATOM 682 C CA . GLY A 1 90 ? 1.949 -11.963 -27.531 1.00 88.19 90 GLY A CA 1
ATOM 683 C C . GLY A 1 90 ? 3.114 -11.011 -27.238 1.00 88.19 90 GLY A C 1
ATOM 684 O O . GLY A 1 90 ? 3.582 -10.308 -28.134 1.00 88.19 90 GLY A O 1
ATOM 685 N N . ILE A 1 91 ? 3.589 -10.954 -25.992 1.00 86.00 91 ILE A N 1
ATOM 686 C CA . ILE A 1 91 ? 4.679 -10.054 -25.598 1.00 86.00 91 ILE A CA 1
ATOM 687 C C . ILE A 1 91 ? 5.994 -10.516 -26.227 1.00 86.00 91 ILE A C 1
ATOM 689 O O . ILE A 1 91 ? 6.388 -11.675 -26.117 1.00 86.00 91 ILE A O 1
ATOM 693 N N . ASN A 1 92 ? 6.712 -9.584 -26.852 1.00 86.19 92 ASN A N 1
ATOM 694 C CA . ASN A 1 92 ? 8.059 -9.839 -27.348 1.00 86.19 92 ASN A CA 1
ATOM 695 C C . ASN A 1 92 ? 9.062 -9.865 -26.178 1.00 86.19 92 ASN A C 1
ATOM 697 O O . ASN A 1 92 ? 9.194 -8.874 -25.464 1.00 86.19 92 ASN A O 1
ATOM 701 N N . LEU A 1 93 ? 9.795 -10.973 -26.028 1.00 85.56 93 LEU A N 1
ATOM 702 C CA . LEU A 1 93 ? 10.856 -11.193 -25.028 1.00 85.56 93 LEU A CA 1
ATOM 703 C C . LEU A 1 93 ? 11.908 -10.073 -24.984 1.00 85.56 93 LEU A C 1
ATOM 705 O O . LEU A 1 93 ? 12.411 -9.732 -23.913 1.00 85.56 93 LEU A O 1
ATOM 709 N N . GLU A 1 94 ? 12.227 -9.510 -26.152 1.00 86.94 94 GLU A N 1
ATOM 710 C CA . GLU A 1 94 ? 13.258 -8.483 -26.339 1.00 86.94 94 GLU A CA 1
ATOM 711 C C . GLU A 1 94 ? 12.673 -7.063 -26.356 1.00 86.94 94 GLU A C 1
ATOM 713 O O . GLU A 1 94 ? 13.378 -6.091 -26.647 1.00 86.94 94 GLU A O 1
ATOM 718 N N . LYS A 1 95 ? 11.374 -6.916 -26.048 1.00 82.88 95 LYS A N 1
ATOM 719 C CA . LYS A 1 95 ? 10.744 -5.607 -25.865 1.00 82.88 95 LYS A CA 1
ATOM 720 C C . LYS A 1 95 ? 11.507 -4.867 -24.774 1.00 82.88 95 LYS A C 1
ATOM 722 O O . LYS A 1 95 ? 11.528 -5.284 -23.618 1.00 82.88 95 LYS A O 1
ATOM 727 N N . ARG A 1 96 ? 12.096 -3.732 -25.143 1.00 75.75 96 ARG A N 1
ATOM 728 C CA . ARG A 1 96 ? 12.642 -2.801 -24.162 1.00 75.75 96 ARG A CA 1
ATOM 729 C C . ARG A 1 96 ? 11.484 -2.027 -23.534 1.00 75.75 96 ARG A C 1
ATOM 731 O O . ARG A 1 96 ? 10.688 -1.457 -24.289 1.00 75.75 96 ARG A O 1
ATOM 738 N N . PRO A 1 97 ? 11.368 -2.011 -22.196 1.00 70.00 97 PRO A N 1
ATOM 739 C CA . PRO A 1 97 ? 10.488 -1.085 -21.499 1.00 70.00 97 PRO A CA 1
ATOM 740 C C . PRO A 1 97 ? 10.693 0.329 -22.043 1.00 70.00 97 PRO A C 1
ATOM 742 O O . PRO A 1 97 ? 11.823 0.808 -22.128 1.00 70.00 97 PRO A O 1
ATOM 745 N N . SER A 1 98 ? 9.615 0.975 -22.482 1.00 61.44 98 SER A N 1
ATOM 746 C CA . SER A 1 98 ? 9.671 2.395 -22.814 1.00 61.44 98 SER A CA 1
ATOM 747 C C . SER A 1 98 ? 9.357 3.170 -21.537 1.00 61.44 98 SER A C 1
ATOM 749 O O . SER A 1 98 ? 8.292 2.927 -20.964 1.00 61.44 98 SER A O 1
ATOM 751 N N . PRO A 1 99 ? 10.235 4.081 -21.085 1.00 56.72 99 PRO A N 1
ATOM 752 C CA . PRO A 1 99 ? 9.979 4.940 -19.937 1.00 56.72 99 PRO A CA 1
ATOM 753 C C . PRO A 1 99 ? 9.039 6.073 -20.369 1.00 56.72 99 PRO A C 1
ATOM 755 O O . PRO A 1 99 ? 9.419 7.238 -20.467 1.00 56.72 99 PRO A O 1
ATOM 758 N N . ALA A 1 100 ? 7.807 5.724 -20.732 1.00 54.50 100 ALA A N 1
ATOM 759 C CA . ALA A 1 100 ? 6.756 6.713 -20.872 1.00 54.50 100 ALA A CA 1
ATOM 760 C C . ALA A 1 100 ? 6.357 7.125 -19.454 1.00 54.50 100 ALA A C 1
ATOM 762 O O . ALA A 1 100 ? 5.574 6.440 -18.797 1.00 54.50 100 ALA A O 1
ATOM 763 N N . PHE A 1 101 ? 6.950 8.214 -18.966 1.00 62.06 101 PHE A N 1
ATOM 764 C CA . PHE A 1 101 ? 6.600 8.751 -17.662 1.00 62.06 101 PHE A CA 1
ATOM 765 C C . PHE A 1 101 ? 5.167 9.293 -17.715 1.00 62.06 101 PHE A C 1
ATOM 767 O O . PHE A 1 101 ? 4.867 10.146 -18.559 1.00 62.06 101 PHE A O 1
ATOM 774 N N . PRO A 1 102 ? 4.265 8.786 -16.862 1.00 62.06 102 PRO A N 1
ATOM 775 C CA . PRO A 1 102 ? 2.921 9.320 -16.772 1.00 62.06 102 PRO A CA 1
ATOM 776 C C . PRO A 1 102 ? 2.984 10.771 -16.309 1.00 62.06 102 PRO A C 1
ATOM 778 O O . PRO A 1 102 ? 3.898 11.179 -15.587 1.00 62.06 102 PRO A O 1
ATOM 781 N N . GLN A 1 103 ? 2.003 11.558 -16.738 1.00 61.25 103 GLN A N 1
ATOM 782 C CA . GLN A 1 103 ? 1.904 12.944 -16.309 1.00 61.25 103 GLN A CA 1
ATOM 783 C C . GLN A 1 103 ? 1.653 12.989 -14.796 1.00 61.25 103 GLN A C 1
ATOM 785 O O . GLN A 1 103 ? 1.008 12.100 -14.228 1.00 61.25 103 GLN A O 1
ATOM 790 N N . ARG A 1 104 ? 2.144 14.031 -14.116 1.00 52.66 104 ARG A N 1
ATOM 791 C CA . ARG A 1 104 ? 2.000 14.166 -12.657 1.00 52.66 104 ARG A CA 1
ATOM 792 C C . ARG A 1 104 ? 0.534 14.115 -12.210 1.00 52.66 104 ARG A C 1
ATOM 794 O O . ARG A 1 104 ? 0.253 13.639 -11.114 1.00 52.66 104 ARG A O 1
ATOM 801 N N . GLU A 1 105 ? -0.399 14.579 -13.039 1.00 56.47 105 GLU A N 1
ATOM 802 C CA . GLU A 1 105 ? -1.842 14.512 -12.773 1.00 56.47 105 GLU A CA 1
ATOM 803 C C . GLU A 1 105 ? -2.346 13.079 -12.665 1.00 56.47 105 GLU A C 1
ATOM 805 O O . GLU A 1 105 ? -3.179 12.800 -11.808 1.00 56.47 105 GLU A O 1
ATOM 810 N N . ASP A 1 106 ? -1.846 12.182 -13.515 1.00 67.81 106 ASP A N 1
ATOM 811 C CA . ASP A 1 106 ? -2.242 10.779 -13.489 1.00 67.81 106 ASP A CA 1
ATOM 812 C C . ASP A 1 106 ? -1.729 10.116 -12.210 1.00 67.81 106 ASP A C 1
ATOM 814 O O . ASP A 1 106 ? -2.489 9.427 -11.540 1.00 67.81 106 ASP A O 1
ATOM 818 N N . ILE A 1 107 ? -0.485 10.407 -11.807 1.00 64.69 107 ILE A N 1
ATOM 819 C CA . ILE A 1 107 ? 0.094 9.900 -10.553 1.00 64.69 107 ILE A CA 1
ATOM 820 C C . ILE A 1 107 ? -0.708 10.395 -9.343 1.00 64.69 107 ILE A C 1
ATOM 822 O O . ILE A 1 107 ? -1.073 9.599 -8.482 1.00 64.69 107 ILE A O 1
ATOM 826 N N . LEU A 1 108 ? -1.017 11.695 -9.277 1.00 59.78 108 LEU A N 1
ATOM 827 C CA . LEU A 1 108 ? -1.824 12.255 -8.187 1.00 59.78 108 LEU A CA 1
ATOM 828 C C . LEU A 1 108 ? -3.236 11.663 -8.164 1.00 59.78 108 LEU A C 1
ATOM 830 O O . LEU A 1 108 ? -3.737 11.365 -7.087 1.00 59.78 108 LEU A O 1
ATOM 834 N N . ARG A 1 109 ? -3.852 11.441 -9.332 1.00 74.19 109 ARG A N 1
ATOM 835 C CA . ARG A 1 109 ? -5.150 10.765 -9.425 1.00 74.19 109 ARG A CA 1
ATOM 836 C C . ARG A 1 109 ? -5.071 9.340 -8.881 1.00 74.19 109 ARG A C 1
ATOM 838 O O . ARG A 1 109 ? -5.921 8.972 -8.084 1.00 74.19 109 ARG A O 1
ATOM 845 N N . PHE A 1 110 ? -4.055 8.562 -9.259 1.00 74.50 110 PHE A N 1
ATOM 846 C CA . PHE A 1 110 ? -3.890 7.197 -8.752 1.00 74.50 110 PHE A CA 1
ATOM 847 C C . PHE A 1 110 ? -3.660 7.163 -7.236 1.00 74.50 110 PHE A C 1
ATOM 849 O O . PHE A 1 110 ? -4.189 6.279 -6.566 1.00 74.50 110 PHE A O 1
ATOM 856 N N . LEU A 1 111 ? -2.913 8.125 -6.683 1.00 66.44 111 LEU A N 1
ATOM 857 C CA . LEU A 1 111 ? -2.734 8.261 -5.234 1.00 66.44 111 LEU A CA 1
ATOM 858 C C . LEU A 1 111 ? -4.040 8.650 -4.526 1.00 66.44 111 LEU A C 1
ATOM 860 O O . LEU A 1 111 ? -4.358 8.055 -3.502 1.00 66.44 111 LEU A O 1
ATOM 864 N N . ASP A 1 112 ? -4.804 9.595 -5.083 1.00 66.50 112 ASP A N 1
ATOM 865 C CA . ASP A 1 112 ? -6.108 10.019 -4.552 1.00 66.50 112 ASP A CA 1
ATOM 866 C C . ASP A 1 112 ? -7.135 8.863 -4.592 1.00 66.50 112 ASP A C 1
ATOM 868 O O . ASP A 1 112 ? -7.901 8.671 -3.652 1.00 66.50 112 ASP A O 1
ATOM 872 N N . GLU A 1 113 ? -7.155 8.065 -5.665 1.00 78.62 113 GLU A N 1
ATOM 873 C CA . GLU 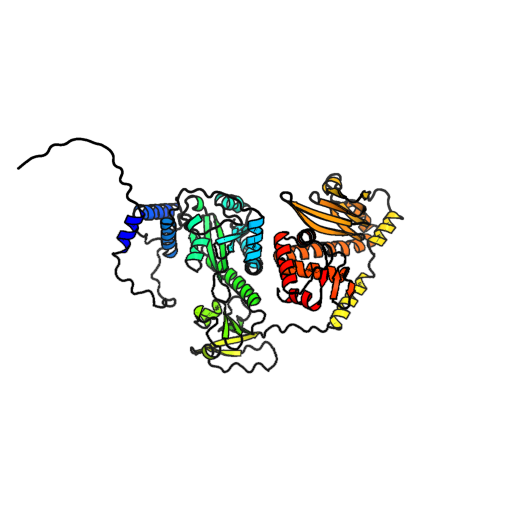A 1 113 ? -8.058 6.911 -5.822 1.00 78.62 113 GLU A CA 1
ATOM 874 C C . GLU A 1 113 ? -7.723 5.750 -4.871 1.00 78.62 113 GLU A C 1
ATOM 876 O O . GLU A 1 113 ? -8.605 4.959 -4.536 1.00 78.62 113 GLU A O 1
ATOM 881 N N . ASN A 1 114 ? -6.467 5.655 -4.424 1.00 83.19 114 ASN A N 1
ATOM 882 C CA . ASN A 1 114 ? -5.959 4.583 -3.563 1.00 83.19 114 ASN A CA 1
ATOM 883 C C . ASN A 1 114 ? -5.528 5.098 -2.185 1.00 83.19 114 ASN A C 1
ATOM 885 O O . ASN A 1 114 ? -4.641 4.529 -1.548 1.00 83.19 114 ASN A O 1
ATOM 889 N N . GLU A 1 115 ? -6.138 6.185 -1.723 1.00 78.00 115 GLU A N 1
ATOM 890 C CA . GLU A 1 115 ? -5.673 6.901 -0.543 1.00 78.00 115 GLU A CA 1
ATOM 891 C C . GLU A 1 115 ? -5.640 6.032 0.723 1.00 78.00 115 GLU A C 1
ATOM 893 O O . GLU A 1 115 ? -4.614 5.994 1.401 1.00 78.00 115 GLU A O 1
ATOM 898 N N . ASP A 1 116 ? -6.716 5.290 1.007 1.00 81.25 116 ASP A N 1
ATOM 899 C CA . ASP A 1 116 ? -6.807 4.398 2.175 1.00 81.25 116 ASP A CA 1
ATOM 900 C C . ASP A 1 116 ? -5.637 3.395 2.198 1.00 81.25 116 ASP A C 1
ATOM 902 O O . ASP A 1 116 ? -4.969 3.201 3.217 1.00 81.25 116 ASP A O 1
ATOM 906 N N . LEU A 1 117 ? -5.325 2.812 1.033 1.00 89.12 117 LEU A N 1
ATOM 907 C CA . LEU A 1 117 ? -4.204 1.891 0.857 1.00 89.12 117 LEU A CA 1
ATOM 908 C C . LEU A 1 117 ? -2.862 2.584 1.087 1.00 89.12 117 LEU A C 1
ATOM 910 O O . LEU A 1 117 ? -2.021 2.056 1.813 1.00 89.12 117 LEU A O 1
ATOM 914 N N . VAL A 1 118 ? -2.653 3.755 0.484 1.00 80.81 118 VAL A N 1
ATOM 915 C CA . VAL A 1 118 ? -1.406 4.519 0.622 1.00 80.81 118 VAL A CA 1
ATOM 916 C C . VAL A 1 118 ? -1.158 4.881 2.086 1.00 80.81 118 VAL A C 1
ATOM 918 O O . VAL A 1 118 ? -0.053 4.666 2.590 1.00 80.81 118 VAL A O 1
ATOM 921 N N . GLN A 1 119 ? -2.184 5.360 2.790 1.00 77.75 119 GLN A N 1
ATOM 922 C CA . GLN A 1 119 ? -2.086 5.707 4.206 1.00 77.75 119 GLN A CA 1
ATOM 923 C C . GLN A 1 119 ? -1.777 4.486 5.081 1.00 77.75 119 GLN A C 1
ATOM 925 O O . GLN A 1 119 ? -0.897 4.551 5.942 1.00 77.75 119 GLN A O 1
ATOM 930 N N . ALA A 1 120 ? -2.464 3.362 4.857 1.00 83.25 120 ALA A N 1
ATOM 931 C CA . ALA A 1 120 ? -2.226 2.129 5.606 1.00 83.25 120 ALA A CA 1
ATOM 932 C C . ALA A 1 120 ? -0.823 1.542 5.345 1.00 83.25 120 ALA A C 1
ATOM 934 O O . ALA A 1 120 ? -0.196 0.980 6.254 1.00 83.25 120 ALA A O 1
ATOM 935 N N . ALA A 1 121 ? -0.321 1.692 4.115 1.00 88.00 121 ALA A N 1
ATOM 936 C CA . ALA A 1 121 ? 0.937 1.117 3.652 1.00 88.00 121 ALA A CA 1
ATOM 937 C C . ALA A 1 121 ? 2.183 1.938 3.994 1.00 88.00 121 ALA A C 1
ATOM 939 O O . ALA A 1 121 ? 3.240 1.344 4.208 1.00 88.00 121 ALA A O 1
ATOM 940 N N . TRP A 1 122 ? 2.084 3.270 4.075 1.00 82.88 122 TRP A N 1
ATOM 941 C CA . TRP A 1 122 ? 3.249 4.162 4.143 1.00 82.88 122 TRP A CA 1
ATOM 942 C C . TRP A 1 122 ? 4.274 3.774 5.217 1.00 82.88 122 TRP A C 1
ATOM 944 O O . TRP A 1 122 ? 5.465 3.663 4.927 1.00 82.88 122 TRP A O 1
ATOM 954 N N . GLY A 1 123 ? 3.810 3.504 6.442 1.00 79.38 123 GLY A N 1
ATOM 955 C CA . GLY A 1 123 ? 4.694 3.132 7.551 1.00 79.38 123 GLY A CA 1
ATOM 956 C C . GLY A 1 123 ? 5.476 1.838 7.299 1.00 79.38 123 GLY A C 1
ATOM 957 O O . GLY A 1 123 ? 6.652 1.758 7.649 1.00 79.38 123 GLY A O 1
ATOM 958 N N . GLU A 1 124 ? 4.859 0.849 6.643 1.00 88.31 124 GLU A N 1
ATOM 959 C CA . GLU A 1 124 ? 5.549 -0.395 6.279 1.00 88.31 124 GLU A CA 1
ATOM 960 C C . GLU A 1 124 ? 6.487 -0.199 5.093 1.00 88.31 124 GLU A C 1
ATOM 962 O O . GLU A 1 124 ? 7.598 -0.721 5.105 1.00 88.31 124 GLU A O 1
ATOM 967 N N . VAL A 1 125 ? 6.079 0.583 4.090 1.00 84.88 125 VAL A N 1
ATOM 968 C CA . VAL A 1 125 ? 6.928 0.903 2.934 1.00 84.88 125 VAL A CA 1
ATOM 969 C C . VAL A 1 125 ? 8.217 1.585 3.397 1.00 84.88 125 VAL A C 1
ATOM 971 O O . VAL A 1 125 ? 9.309 1.196 2.981 1.00 84.88 125 VAL A O 1
ATOM 974 N N . GLU A 1 126 ? 8.116 2.558 4.305 1.00 82.06 126 GLU A N 1
ATOM 975 C CA . GLU A 1 126 ? 9.277 3.254 4.857 1.00 82.06 126 GLU A CA 1
ATOM 976 C C . GLU A 1 126 ? 10.167 2.306 5.679 1.00 82.06 126 GLU A C 1
ATOM 978 O O . GLU A 1 126 ? 11.387 2.283 5.485 1.00 82.06 126 GLU A O 1
ATOM 983 N N . ALA A 1 127 ? 9.571 1.489 6.556 1.00 82.75 127 ALA A N 1
ATOM 984 C CA . ALA A 1 127 ? 10.293 0.531 7.393 1.00 82.75 127 ALA A CA 1
ATOM 985 C C . ALA A 1 127 ? 11.056 -0.499 6.546 1.00 82.75 127 ALA A C 1
ATOM 987 O O . ALA A 1 127 ? 12.262 -0.676 6.734 1.00 82.75 127 ALA A O 1
ATOM 988 N N . LEU A 1 128 ? 10.389 -1.098 5.559 1.00 87.00 128 LEU A N 1
ATOM 989 C CA . LEU A 1 128 ? 11.002 -2.036 4.623 1.00 87.00 128 LEU A CA 1
ATOM 990 C C . LEU A 1 128 ? 12.088 -1.372 3.781 1.00 87.00 128 LEU A C 1
ATOM 992 O O . LEU A 1 128 ? 13.159 -1.948 3.601 1.00 87.00 128 LEU A O 1
ATOM 996 N N . SER A 1 129 ? 11.870 -0.143 3.298 1.00 83.06 129 SER A N 1
ATOM 997 C CA . SER A 1 129 ? 12.903 0.551 2.520 1.00 83.06 129 SER A CA 1
ATOM 998 C C . SER A 1 129 ? 14.163 0.768 3.353 1.00 83.06 129 SER A C 1
ATOM 1000 O O . SER A 1 129 ? 15.277 0.685 2.839 1.00 83.06 129 SER A O 1
ATOM 1002 N N . ARG A 1 130 ? 13.994 0.990 4.664 1.00 81.50 130 ARG A N 1
ATOM 1003 C CA . ARG A 1 130 ? 15.086 1.201 5.604 1.00 81.50 130 ARG A CA 1
ATOM 1004 C C . ARG A 1 130 ? 15.919 -0.062 5.771 1.00 81.50 130 ARG A C 1
ATOM 1006 O O . ARG A 1 130 ? 17.143 0.057 5.811 1.00 81.50 130 ARG A O 1
ATOM 1013 N N . GLU A 1 131 ? 15.256 -1.215 5.849 1.00 81.94 131 GLU A N 1
ATOM 1014 C CA . GLU A 1 131 ? 15.867 -2.547 5.916 1.00 81.94 131 GLU A CA 1
ATOM 1015 C C . GLU A 1 131 ? 16.582 -2.904 4.604 1.00 81.94 131 GLU A C 1
ATOM 1017 O O . GLU A 1 131 ? 17.671 -3.470 4.617 1.00 81.94 131 GLU A O 1
ATOM 1022 N N . MET A 1 132 ? 16.027 -2.487 3.464 1.00 78.25 132 MET A N 1
ATOM 1023 C CA . MET A 1 132 ? 16.587 -2.763 2.136 1.00 78.25 132 MET A CA 1
ATOM 1024 C C . MET A 1 132 ? 17.747 -1.855 1.717 1.00 78.25 132 MET A C 1
ATOM 1026 O O . MET A 1 132 ? 18.394 -2.141 0.707 1.00 78.25 132 MET A O 1
ATOM 1030 N N . ARG A 1 133 ? 18.061 -0.793 2.477 1.00 75.44 133 ARG A N 1
ATOM 1031 C CA . ARG A 1 133 ? 19.140 0.152 2.126 1.00 75.44 133 ARG A CA 1
ATOM 1032 C C . ARG A 1 133 ? 20.490 -0.531 1.926 1.00 75.44 133 ARG A C 1
ATOM 1034 O O . ARG A 1 133 ? 21.185 -0.194 0.978 1.00 75.44 133 ARG A O 1
ATOM 1041 N N . GLU A 1 134 ? 20.844 -1.484 2.785 1.00 73.50 134 GLU A N 1
ATOM 1042 C CA . GLU A 1 134 ? 22.134 -2.188 2.704 1.00 73.50 134 GLU A CA 1
ATOM 1043 C C . GLU A 1 134 ? 22.195 -3.183 1.539 1.00 73.50 134 GLU A C 1
ATOM 1045 O O . GLU A 1 134 ? 23.268 -3.450 1.008 1.00 73.50 134 GLU A O 1
ATOM 1050 N N . SER A 1 135 ? 21.043 -3.711 1.120 1.00 74.94 135 SER A N 1
ATOM 1051 C CA . SER A 1 135 ? 20.941 -4.663 0.007 1.00 74.94 135 SER A CA 1
ATOM 1052 C C . SER A 1 135 ? 20.796 -3.981 -1.357 1.00 74.94 135 SER A C 1
ATOM 1054 O O . SER A 1 135 ? 20.691 -4.668 -2.369 1.00 74.94 135 SER A O 1
ATOM 1056 N N . GLY A 1 136 ? 20.761 -2.643 -1.398 1.00 80.19 136 GLY A N 1
ATOM 1057 C CA . GLY A 1 136 ? 20.607 -1.887 -2.639 1.00 80.19 136 GLY A CA 1
ATOM 1058 C C . GLY A 1 136 ? 19.280 -2.171 -3.352 1.00 80.19 136 GLY A C 1
ATOM 1059 O O . GLY A 1 136 ? 19.275 -2.366 -4.564 1.00 80.19 136 GLY A O 1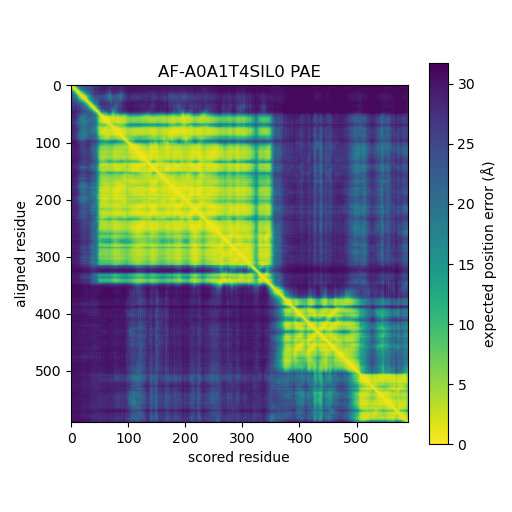
ATOM 1060 N N . GLY A 1 137 ? 18.179 -2.278 -2.600 1.00 85.81 137 GLY A N 1
ATOM 1061 C CA . GLY A 1 137 ? 16.847 -2.590 -3.126 1.00 85.81 137 GLY A CA 1
ATOM 1062 C C . GLY A 1 137 ? 15.858 -1.426 -3.088 1.00 85.81 137 GLY A C 1
ATOM 1063 O O . GLY A 1 137 ? 16.131 -0.353 -2.539 1.00 85.81 137 GLY A O 1
ATOM 1064 N N . ALA A 1 138 ? 14.666 -1.674 -3.624 1.00 89.00 138 ALA A N 1
ATOM 1065 C CA . ALA A 1 138 ? 13.511 -0.796 -3.514 1.00 89.00 138 ALA A CA 1
ATOM 1066 C C . ALA A 1 138 ? 12.256 -1.555 -3.079 1.00 89.00 138 ALA A C 1
ATOM 1068 O O . ALA A 1 138 ? 12.070 -2.733 -3.383 1.00 89.00 138 ALA A O 1
ATOM 1069 N N . VAL A 1 139 ? 11.385 -0.831 -2.386 1.00 93.06 139 VAL A N 1
ATOM 1070 C CA . VAL A 1 139 ? 10.035 -1.242 -2.020 1.00 93.06 139 VAL A CA 1
ATOM 1071 C C . VAL A 1 139 ? 9.058 -0.501 -2.912 1.00 93.06 139 VAL A C 1
ATOM 1073 O O . VAL A 1 139 ? 9.182 0.709 -3.130 1.00 93.06 139 VAL A O 1
ATOM 1076 N N . ILE A 1 140 ? 8.100 -1.241 -3.442 1.00 94.94 140 ILE A N 1
ATOM 1077 C CA . ILE A 1 140 ? 7.128 -0.778 -4.413 1.00 94.94 140 ILE A CA 1
ATOM 1078 C C . ILE A 1 140 ? 5.735 -1.079 -3.874 1.00 94.94 140 ILE A C 1
ATOM 1080 O O . ILE A 1 140 ? 5.465 -2.173 -3.388 1.00 94.94 140 ILE A O 1
ATOM 1084 N N . LEU A 1 141 ? 4.839 -0.104 -3.983 1.00 96.12 141 LEU A N 1
ATOM 1085 C CA . LEU A 1 141 ? 3.415 -0.285 -3.727 1.00 96.12 141 LEU A CA 1
ATOM 1086 C C . LEU A 1 141 ? 2.652 -0.043 -5.024 1.00 96.12 141 LEU A C 1
ATOM 1088 O O . LEU A 1 141 ? 2.904 0.947 -5.715 1.00 96.12 141 LEU A O 1
ATOM 1092 N N . THR A 1 142 ? 1.708 -0.924 -5.334 1.00 96.94 142 THR A N 1
ATOM 1093 C CA . THR A 1 142 ? 0.823 -0.805 -6.500 1.00 96.94 142 THR A CA 1
ATOM 1094 C C . THR A 1 142 ? -0.646 -0.866 -6.098 1.00 96.94 142 THR A C 1
ATOM 1096 O O . THR A 1 142 ? -0.965 -1.380 -5.025 1.00 96.94 142 THR A O 1
ATOM 1099 N N . ASP A 1 143 ? -1.525 -0.354 -6.959 1.00 95.50 143 ASP A N 1
ATOM 1100 C CA . ASP A 1 143 ? -2.973 -0.534 -6.839 1.00 95.50 143 ASP A CA 1
ATOM 1101 C C . ASP A 1 143 ? -3.425 -1.946 -7.267 1.00 95.50 143 ASP A C 1
ATOM 1103 O O . ASP A 1 143 ? -2.630 -2.787 -7.698 1.00 95.50 143 ASP A O 1
ATOM 1107 N N . ALA A 1 144 ? -4.728 -2.216 -7.173 1.00 96.81 144 ALA A N 1
ATOM 1108 C CA . ALA A 1 144 ? -5.328 -3.501 -7.543 1.00 96.81 144 ALA A CA 1
ATOM 1109 C C . ALA A 1 144 ? -5.177 -3.874 -9.033 1.00 96.81 144 ALA A C 1
ATOM 1111 O O . ALA A 1 144 ? -5.385 -5.032 -9.396 1.00 96.81 144 ALA A O 1
ATOM 1112 N N . ASN A 1 145 ? -4.842 -2.913 -9.897 1.00 94.50 145 ASN A N 1
ATOM 1113 C CA . ASN A 1 145 ? -4.613 -3.129 -11.324 1.00 94.50 145 ASN A CA 1
ATOM 1114 C C . ASN A 1 145 ? -3.118 -3.299 -11.646 1.00 94.50 145 ASN A C 1
ATOM 1116 O O . ASN A 1 145 ? -2.764 -3.606 -12.781 1.00 94.50 145 ASN A O 1
ATOM 1120 N N . GLY A 1 146 ? -2.230 -3.124 -10.665 1.00 93.88 146 GLY A N 1
ATOM 1121 C CA . GLY A 1 146 ? -0.785 -3.159 -10.859 1.00 93.88 146 GLY A CA 1
ATOM 1122 C C . GLY A 1 146 ? -0.202 -1.831 -11.342 1.00 93.88 146 GLY A C 1
ATOM 1123 O O . GLY A 1 146 ? 0.912 -1.817 -11.864 1.00 93.88 146 GLY A O 1
ATOM 1124 N N . VAL A 1 147 ? -0.919 -0.716 -11.190 1.00 92.50 147 VAL A N 1
ATOM 1125 C CA . VAL A 1 147 ? -0.367 0.629 -11.379 1.00 92.50 147 VAL A CA 1
ATOM 1126 C C . VAL A 1 147 ? 0.518 0.967 -10.188 1.00 92.50 147 VAL A C 1
ATOM 1128 O O . VAL A 1 147 ? 0.093 0.911 -9.037 1.00 92.50 147 VAL A O 1
ATOM 1131 N N . LEU A 1 148 ? 1.765 1.334 -10.466 1.00 91.81 148 LEU A N 1
ATOM 1132 C CA . LEU A 1 148 ? 2.753 1.659 -9.449 1.00 91.81 148 LEU A CA 1
ATOM 1133 C C . LEU A 1 148 ? 2.399 2.983 -8.760 1.00 91.81 148 LEU A C 1
ATOM 1135 O O . LEU A 1 148 ? 2.398 4.032 -9.392 1.00 91.81 148 LEU A O 1
ATOM 1139 N N . LEU A 1 149 ? 2.105 2.958 -7.463 1.00 83.00 149 LEU A N 1
ATOM 1140 C CA . LEU A 1 149 ? 1.726 4.146 -6.692 1.00 83.00 149 LEU A CA 1
ATOM 1141 C C . LEU A 1 149 ? 2.959 4.860 -6.138 1.00 83.00 149 LEU A C 1
ATOM 1143 O O . LEU A 1 149 ? 3.084 6.079 -6.237 1.00 83.00 149 LEU A O 1
ATOM 1147 N N . MET A 1 150 ? 3.895 4.094 -5.579 1.00 83.62 150 MET A N 1
ATOM 1148 C CA . MET A 1 150 ? 5.129 4.628 -5.010 1.00 83.62 150 MET A CA 1
ATOM 1149 C C . MET A 1 150 ? 6.278 3.632 -5.076 1.00 83.62 150 MET A C 1
ATOM 1151 O O . MET A 1 150 ? 6.080 2.418 -5.053 1.00 83.62 150 MET A O 1
ATOM 1155 N N . ARG A 1 151 ? 7.488 4.190 -5.120 1.00 85.44 151 ARG A N 1
ATOM 1156 C CA . ARG A 1 151 ? 8.763 3.482 -5.043 1.00 85.44 151 ARG A CA 1
ATOM 1157 C C . ARG A 1 151 ? 9.633 4.180 -4.006 1.00 85.44 151 ARG A C 1
ATOM 1159 O O . ARG A 1 151 ? 9.890 5.375 -4.143 1.00 85.44 151 ARG A O 1
ATOM 1166 N N . VAL A 1 152 ? 10.120 3.439 -3.018 1.00 81.94 152 VAL A N 1
ATOM 1167 C CA . VAL A 1 152 ? 11.057 3.936 -2.000 1.00 81.94 152 VAL A CA 1
ATOM 1168 C C . VAL A 1 152 ? 12.230 2.966 -1.914 1.00 81.94 152 VAL A C 1
ATOM 1170 O O . VAL A 1 152 ? 12.035 1.783 -1.662 1.00 81.94 152 VAL A O 1
ATOM 1173 N N . GLY A 1 153 ? 13.455 3.433 -2.147 1.00 77.62 153 GLY A N 1
ATOM 1174 C CA . GLY A 1 153 ? 14.619 2.549 -2.239 1.00 77.62 153 GLY A CA 1
ATOM 1175 C C . GLY A 1 153 ? 15.951 3.284 -2.250 1.00 77.62 153 GLY A C 1
ATOM 1176 O O . GLY A 1 153 ? 15.994 4.510 -2.127 1.00 77.62 153 GLY A O 1
ATOM 1177 N N . SER A 1 154 ? 17.040 2.525 -2.376 1.00 73.69 154 SER A N 1
ATOM 1178 C CA . SER A 1 154 ? 18.392 3.082 -2.459 1.00 73.69 154 SER A CA 1
ATOM 1179 C C . SER A 1 154 ? 18.618 3.847 -3.769 1.00 73.69 154 SER A C 1
ATOM 1181 O O . SER A 1 154 ? 18.015 3.548 -4.802 1.00 73.69 154 SER A O 1
ATOM 1183 N N . ALA A 1 155 ? 19.537 4.817 -3.739 1.00 69.94 155 ALA A N 1
ATOM 1184 C CA . ALA A 1 155 ? 19.993 5.498 -4.951 1.00 69.94 155 ALA A CA 1
ATOM 1185 C C . ALA A 1 155 ? 20.639 4.512 -5.943 1.00 69.94 155 ALA A C 1
ATOM 1187 O O . ALA A 1 155 ? 20.424 4.628 -7.144 1.00 69.94 155 ALA A O 1
ATOM 1188 N N . ASP A 1 156 ? 21.340 3.496 -5.431 1.00 71.62 156 ASP A N 1
ATOM 1189 C CA . ASP A 1 156 ? 22.022 2.474 -6.235 1.00 71.62 156 ASP A CA 1
ATOM 1190 C C . ASP A 1 156 ? 21.056 1.648 -7.102 1.00 71.62 156 ASP A C 1
ATOM 1192 O O . ASP A 1 156 ? 21.424 1.203 -8.187 1.00 71.62 156 ASP A O 1
ATOM 1196 N N . PHE A 1 157 ? 19.809 1.457 -6.652 1.00 78.12 157 PHE A N 1
ATOM 1197 C CA . PHE A 1 157 ? 18.784 0.750 -7.424 1.00 78.12 157 PHE A CA 1
ATOM 1198 C C . PHE A 1 157 ? 17.993 1.669 -8.360 1.00 78.12 157 PHE A C 1
ATOM 1200 O O . PHE A 1 157 ? 17.301 1.181 -9.251 1.00 78.12 157 PHE A O 1
ATOM 1207 N N . ALA A 1 158 ? 18.068 2.992 -8.181 1.00 75.19 158 ALA A N 1
ATOM 1208 C CA . ALA A 1 158 ? 17.233 3.936 -8.919 1.00 75.19 158 ALA A CA 1
ATOM 1209 C C . ALA A 1 158 ? 17.473 3.858 -10.435 1.00 75.19 158 ALA A C 1
ATOM 1211 O O . ALA A 1 158 ? 16.511 3.795 -11.198 1.00 75.19 158 ALA A O 1
ATOM 1212 N N . GLU A 1 159 ? 18.736 3.773 -10.865 1.00 75.38 159 GLU A N 1
ATOM 1213 C CA . GLU A 1 159 ? 19.083 3.647 -12.287 1.00 75.38 159 GLU A CA 1
ATOM 1214 C C . GLU A 1 159 ? 18.567 2.338 -12.903 1.00 75.38 159 GLU A C 1
ATOM 1216 O O . GLU A 1 159 ? 18.077 2.332 -14.035 1.00 75.38 159 GLU A O 1
ATOM 1221 N N . GLU A 1 160 ? 18.652 1.225 -12.166 1.00 80.00 160 GLU A N 1
ATOM 1222 C CA . GLU A 1 160 ? 18.142 -0.068 -12.632 1.00 80.00 160 GLU A CA 1
ATOM 1223 C C . GLU A 1 160 ? 16.615 -0.065 -12.713 1.00 80.00 160 GLU A C 1
ATOM 1225 O O . GLU A 1 160 ? 16.038 -0.479 -13.719 1.00 80.00 160 GLU A O 1
ATOM 1230 N N . ALA A 1 161 ? 15.959 0.472 -11.686 1.00 80.56 161 ALA A N 1
ATOM 1231 C CA . ALA A 1 161 ? 14.516 0.625 -11.648 1.00 80.56 161 ALA A CA 1
ATOM 1232 C C . ALA A 1 161 ? 14.005 1.489 -12.815 1.00 80.56 161 ALA A C 1
ATOM 1234 O O . ALA A 1 161 ? 13.019 1.133 -13.459 1.00 80.56 161 ALA A O 1
ATOM 1235 N N . ASP A 1 162 ? 14.689 2.584 -13.148 1.00 78.69 162 ASP A N 1
ATOM 1236 C CA . ASP A 1 162 ? 14.318 3.433 -14.284 1.00 78.69 162 ASP A CA 1
ATOM 1237 C C . ASP A 1 162 ? 14.542 2.714 -15.628 1.00 78.69 162 ASP A C 1
ATOM 1239 O O . ASP A 1 162 ? 13.698 2.800 -16.525 1.00 78.69 162 ASP A O 1
ATOM 1243 N N . ARG A 1 163 ? 15.620 1.925 -15.757 1.00 79.44 163 ARG A N 1
ATOM 1244 C CA . ARG A 1 163 ? 15.913 1.113 -16.954 1.00 79.44 163 ARG A CA 1
ATOM 1245 C C . ARG A 1 163 ? 14.831 0.071 -17.251 1.00 79.44 163 ARG A C 1
ATOM 1247 O O . ARG A 1 163 ? 14.575 -0.211 -18.424 1.00 79.44 163 ARG A O 1
ATOM 1254 N N . ILE A 1 164 ? 14.193 -0.481 -16.221 1.00 83.50 164 ILE A N 1
ATOM 1255 C CA . ILE A 1 164 ? 13.105 -1.461 -16.367 1.00 83.50 164 ILE A CA 1
ATOM 1256 C C . ILE A 1 164 ? 11.701 -0.830 -16.321 1.00 83.50 164 ILE A C 1
ATOM 1258 O O . ILE A 1 164 ? 10.713 -1.553 -16.314 1.00 83.50 164 ILE A O 1
ATOM 1262 N N . ALA A 1 165 ? 11.592 0.505 -16.327 1.00 83.75 165 ALA A N 1
ATOM 1263 C CA . ALA A 1 165 ? 10.334 1.255 -16.196 1.00 83.75 165 ALA A CA 1
ATOM 1264 C C . ALA A 1 165 ? 9.552 0.973 -14.890 1.00 83.75 165 ALA A C 1
ATOM 1266 O O . ALA A 1 165 ? 8.318 0.980 -14.852 1.00 83.75 165 ALA A O 1
ATOM 1267 N N . LEU A 1 166 ? 10.270 0.745 -13.790 1.00 83.88 166 LEU A N 1
ATOM 1268 C CA . LEU A 1 166 ? 9.720 0.596 -12.442 1.00 83.88 166 LEU A CA 1
ATOM 1269 C C . LEU A 1 166 ? 9.607 1.971 -11.769 1.00 83.88 166 LEU A C 1
ATOM 1271 O O . LEU A 1 166 ? 10.325 2.271 -10.817 1.00 83.88 166 LEU A O 1
ATOM 1275 N N . HIS A 1 167 ? 8.731 2.833 -12.285 1.00 81.12 167 HIS A N 1
ATOM 1276 C CA . HIS A 1 167 ? 8.473 4.181 -11.761 1.00 81.12 167 HIS A CA 1
ATOM 1277 C C . HIS A 1 167 ? 6.974 4.405 -11.491 1.00 81.12 167 HIS A C 1
ATOM 1279 O O . HIS A 1 167 ? 6.141 3.722 -12.094 1.00 81.12 167 HIS A O 1
ATOM 1285 N N . PRO A 1 168 ? 6.598 5.360 -10.615 1.00 81.62 168 PRO A N 1
ATOM 1286 C CA . PRO A 1 168 ? 5.195 5.672 -10.353 1.00 81.62 168 PRO A CA 1
ATOM 1287 C C . PRO A 1 168 ? 4.374 5.920 -11.629 1.00 81.62 168 PRO A C 1
ATOM 1289 O O . PRO A 1 168 ? 4.865 6.480 -12.612 1.00 81.62 168 PRO A O 1
ATOM 1292 N N . GLY A 1 169 ? 3.133 5.440 -11.596 1.00 80.69 169 GLY A N 1
ATOM 1293 C CA . GLY A 1 169 ? 2.130 5.391 -12.656 1.00 80.69 169 GLY A CA 1
ATOM 1294 C C . GLY A 1 169 ? 2.384 4.368 -13.776 1.00 80.69 169 GLY A C 1
ATOM 1295 O O . GLY A 1 169 ? 1.547 4.241 -14.668 1.00 80.69 169 GLY A O 1
ATOM 1296 N N . ALA A 1 170 ? 3.492 3.618 -13.753 1.00 84.81 170 ALA A N 1
ATOM 1297 C CA . ALA A 1 170 ? 3.697 2.506 -14.682 1.00 84.81 170 ALA A CA 1
ATOM 1298 C C . ALA A 1 170 ? 2.756 1.334 -14.353 1.00 84.81 170 ALA A C 1
ATOM 1300 O O . ALA A 1 170 ? 2.591 0.973 -13.190 1.00 84.81 170 ALA A O 1
ATOM 1301 N N . HIS A 1 171 ? 2.174 0.705 -15.377 1.00 90.31 171 HIS A N 1
ATOM 1302 C CA . HIS A 1 171 ? 1.286 -0.449 -15.218 1.00 90.31 171 HIS A CA 1
ATOM 1303 C C . HIS A 1 171 ? 2.057 -1.771 -15.357 1.00 90.31 171 HIS A C 1
ATOM 1305 O O . HIS A 1 171 ? 2.493 -2.130 -16.452 1.00 90.31 171 HIS A O 1
ATOM 1311 N N . TRP A 1 172 ? 2.192 -2.513 -14.257 1.00 91.88 172 TRP A N 1
ATOM 1312 C CA . TRP A 1 172 ? 3.008 -3.729 -14.124 1.00 91.88 172 TRP A CA 1
ATOM 1313 C C . TRP A 1 172 ? 2.220 -5.046 -14.246 1.00 91.88 172 TRP A C 1
ATOM 1315 O O . TRP A 1 172 ? 2.612 -6.094 -13.730 1.00 91.88 172 TRP A O 1
ATOM 1325 N N . GLY A 1 173 ? 1.123 -5.032 -15.004 1.00 91.31 173 GLY A N 1
ATOM 1326 C CA . GLY A 1 173 ? 0.398 -6.249 -15.373 1.00 91.31 173 GLY A CA 1
ATOM 1327 C C . GLY A 1 173 ? 1.196 -7.177 -16.302 1.00 91.31 173 GLY A C 1
ATOM 1328 O O . GLY A 1 173 ? 2.018 -6.735 -17.114 1.00 91.31 173 GLY A O 1
ATOM 1329 N N . GLU A 1 174 ? 0.906 -8.481 -16.243 1.00 93.88 174 GLU A N 1
ATOM 1330 C CA . GLU A 1 174 ? 1.560 -9.484 -17.101 1.00 93.88 174 GLU A CA 1
ATOM 1331 C C . GLU A 1 174 ? 1.305 -9.252 -18.594 1.00 93.88 174 GLU A C 1
ATOM 1333 O O . GLU A 1 174 ? 2.126 -9.633 -19.415 1.00 93.88 174 GLU A O 1
ATOM 1338 N N . THR A 1 175 ? 0.217 -8.578 -18.966 1.00 90.00 175 THR A N 1
ATOM 1339 C CA . THR A 1 175 ? -0.076 -8.195 -20.357 1.00 90.00 175 THR A CA 1
ATOM 1340 C C . THR A 1 175 ? 0.809 -7.049 -20.866 1.00 90.00 175 THR A C 1
ATOM 1342 O O . THR A 1 175 ? 0.916 -6.838 -22.073 1.00 90.00 175 THR A O 1
ATOM 1345 N N . SER A 1 176 ? 1.463 -6.302 -19.970 1.00 86.75 176 SER A N 1
ATOM 1346 C CA . SER A 1 176 ? 2.320 -5.155 -20.306 1.00 86.75 176 SER A CA 1
ATOM 1347 C C . SER A 1 176 ? 3.809 -5.515 -20.301 1.00 86.75 176 SER A C 1
ATOM 1349 O O . SER A 1 176 ? 4.530 -5.154 -21.244 1.00 86.75 176 SER A O 1
ATOM 1351 N N . PHE A 1 177 ? 4.245 -6.245 -19.266 1.00 90.06 177 PHE A N 1
ATOM 1352 C CA . PHE A 1 177 ? 5.652 -6.573 -18.990 1.00 90.06 177 PHE A CA 1
ATOM 1353 C C . PHE A 1 177 ? 5.936 -8.078 -18.858 1.00 90.06 177 PHE A C 1
ATOM 1355 O O . PHE A 1 177 ? 7.041 -8.471 -18.485 1.00 90.06 177 PHE A O 1
ATOM 1362 N N . GLY A 1 178 ? 4.963 -8.931 -19.187 1.00 92.81 178 GLY A N 1
ATOM 1363 C CA . GLY A 1 178 ? 5.072 -10.375 -19.005 1.00 92.81 178 GLY A CA 1
ATOM 1364 C C . GLY A 1 178 ? 5.238 -10.752 -17.533 1.00 92.81 178 GLY A C 1
ATOM 1365 O O . GLY A 1 178 ? 4.949 -9.957 -16.638 1.00 92.81 178 GLY A O 1
ATOM 1366 N N . THR A 1 179 ? 5.719 -11.964 -17.276 1.00 95.62 179 THR A N 1
ATOM 1367 C CA . THR A 1 179 ? 6.013 -12.465 -15.931 1.00 95.62 179 THR A CA 1
ATOM 1368 C C . THR A 1 179 ? 6.928 -11.519 -15.180 1.00 95.62 179 THR A C 1
ATOM 1370 O O . THR A 1 179 ? 8.087 -11.311 -15.544 1.00 95.62 179 THR A O 1
ATOM 1373 N N . ASN A 1 180 ? 6.360 -10.971 -14.118 1.00 95.88 180 ASN A N 1
ATOM 1374 C CA . ASN A 1 180 ? 6.981 -10.131 -13.115 1.00 95.88 180 ASN A CA 1
ATOM 1375 C C . ASN A 1 180 ? 6.264 -10.401 -11.782 1.00 95.88 180 ASN A C 1
ATOM 1377 O O . ASN A 1 180 ? 5.151 -10.938 -11.787 1.00 95.88 180 ASN A O 1
ATOM 1381 N N . ALA A 1 181 ? 6.890 -10.073 -10.652 1.00 96.50 181 ALA A N 1
ATOM 1382 C CA . ALA A 1 181 ? 6.342 -10.448 -9.349 1.00 96.50 181 ALA A CA 1
ATOM 1383 C C . ALA A 1 181 ? 4.987 -9.784 -9.053 1.00 96.50 181 ALA A C 1
ATOM 1385 O O . ALA A 1 181 ? 4.083 -10.474 -8.586 1.00 96.50 181 ALA A O 1
ATOM 1386 N N . ILE A 1 182 ? 4.807 -8.503 -9.401 1.00 97.75 182 ILE A N 1
ATOM 1387 C CA . ILE A 1 182 ? 3.551 -7.758 -9.203 1.00 97.75 182 ILE A CA 1
ATOM 1388 C C . ILE A 1 182 ? 2.407 -8.425 -9.976 1.00 97.75 182 ILE A C 1
ATOM 1390 O O . ILE A 1 182 ? 1.412 -8.849 -9.388 1.00 97.75 182 ILE A O 1
ATOM 1394 N N . GLY A 1 183 ? 2.568 -8.579 -11.291 1.00 96.88 183 GLY A N 1
ATOM 1395 C CA . GLY A 1 183 ? 1.561 -9.179 -12.161 1.00 96.88 183 GLY A CA 1
ATOM 1396 C C . GLY A 1 183 ? 1.252 -10.636 -11.804 1.00 96.88 183 GLY A C 1
ATOM 1397 O O . GLY A 1 183 ? 0.088 -11.038 -11.808 1.00 96.88 183 GLY A O 1
ATOM 1398 N N . ALA A 1 184 ? 2.272 -11.417 -11.436 1.00 97.12 184 ALA A N 1
ATOM 1399 C CA . ALA A 1 184 ? 2.080 -12.798 -11.009 1.00 97.12 184 ALA A CA 1
ATOM 1400 C C . ALA A 1 184 ? 1.338 -12.885 -9.668 1.00 97.12 184 ALA A C 1
ATOM 1402 O O . ALA A 1 184 ? 0.448 -13.721 -9.532 1.00 97.12 184 ALA A O 1
ATOM 1403 N N . ALA A 1 185 ? 1.652 -12.019 -8.699 1.00 97.81 185 ALA A N 1
ATOM 1404 C CA . ALA A 1 185 ? 0.955 -11.960 -7.415 1.00 97.81 185 ALA A CA 1
ATOM 1405 C C .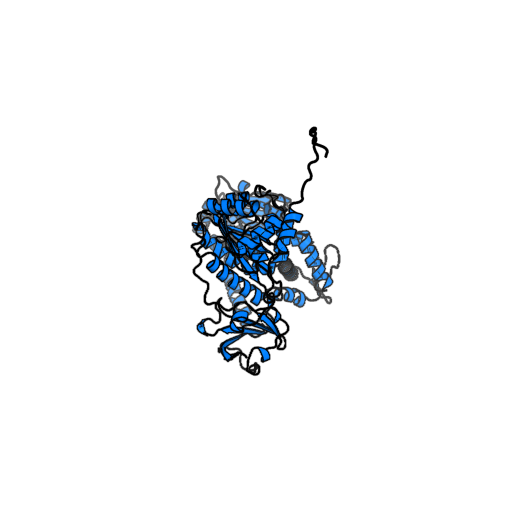 ALA A 1 185 ? -0.519 -11.552 -7.574 1.00 97.81 185 ALA A C 1
ATOM 1407 O O . ALA A 1 185 ? -1.382 -12.164 -6.944 1.00 97.81 185 ALA A O 1
ATOM 1408 N N . LEU A 1 186 ? -0.819 -10.590 -8.459 1.00 97.62 186 LEU A N 1
ATOM 1409 C CA . LEU A 1 186 ? -2.194 -10.208 -8.812 1.00 97.62 186 LEU A CA 1
ATOM 1410 C C . LEU A 1 186 ? -2.976 -11.383 -9.410 1.00 97.62 186 LEU A C 1
ATOM 1412 O O . LEU A 1 186 ? -4.092 -11.667 -8.983 1.00 97.62 186 LEU A O 1
ATOM 1416 N N . ALA A 1 187 ? -2.387 -12.090 -10.378 1.00 96.75 187 ALA A N 1
ATOM 1417 C CA . ALA A 1 187 ? -3.050 -13.197 -11.063 1.00 96.75 187 ALA A CA 1
ATOM 1418 C C . ALA A 1 187 ? -3.204 -14.452 -10.184 1.00 96.75 187 ALA A C 1
ATOM 1420 O O . ALA A 1 187 ? -4.142 -15.227 -10.362 1.00 96.75 187 ALA A O 1
ATOM 1421 N N . GLU A 1 188 ? -2.269 -14.685 -9.262 1.00 96.06 188 GLU A N 1
ATOM 1422 C CA . GLU A 1 188 ? -2.253 -15.863 -8.390 1.00 96.06 188 GLU A CA 1
ATOM 1423 C C . GLU A 1 188 ? -2.976 -15.640 -7.054 1.00 96.06 188 GLU A C 1
ATOM 1425 O O . GLU A 1 188 ? -3.272 -16.616 -6.365 1.00 96.06 188 GLU A O 1
ATOM 1430 N N . GLY A 1 189 ? -3.228 -14.386 -6.665 1.00 94.94 189 GLY A N 1
ATOM 1431 C CA . GLY A 1 189 ? -3.877 -14.029 -5.401 1.00 94.94 189 GLY A CA 1
ATOM 1432 C C . GLY A 1 189 ? -3.082 -14.427 -4.154 1.00 94.94 189 GLY A C 1
ATOM 1433 O O . GLY A 1 189 ? -3.655 -14.610 -3.083 1.00 94.94 189 GLY A O 1
ATOM 1434 N N . ARG A 1 190 ? -1.761 -14.595 -4.278 1.00 94.50 190 ARG A N 1
ATOM 1435 C CA . ARG A 1 190 ? -0.874 -15.014 -3.182 1.00 94.50 190 ARG A CA 1
ATOM 1436 C C . ARG A 1 190 ? 0.543 -14.469 -3.364 1.00 94.50 190 ARG A C 1
ATOM 1438 O O . ARG A 1 190 ? 0.875 -14.045 -4.469 1.00 94.50 190 ARG A O 1
ATOM 1445 N N . PRO A 1 191 ? 1.394 -14.517 -2.324 1.00 95.50 191 PRO A N 1
ATOM 1446 C CA . PRO A 1 191 ? 2.779 -14.088 -2.447 1.00 95.50 191 PRO A CA 1
ATOM 1447 C C . PRO A 1 191 ? 3.572 -14.920 -3.465 1.00 95.50 191 PRO A C 1
ATOM 1449 O O . PRO A 1 191 ? 3.468 -16.152 -3.482 1.00 95.50 191 PRO A O 1
ATOM 1452 N N . ILE A 1 192 ? 4.365 -14.244 -4.298 1.00 95.25 192 ILE A N 1
ATOM 1453 C CA . ILE A 1 192 ? 5.174 -14.820 -5.381 1.00 95.25 192 ILE A CA 1
ATOM 1454 C C . ILE A 1 192 ? 6.560 -14.167 -5.397 1.00 95.25 192 ILE A C 1
ATOM 1456 O O . ILE A 1 192 ? 6.679 -12.953 -5.261 1.00 95.25 192 ILE A O 1
ATOM 1460 N N . SER A 1 193 ? 7.603 -14.966 -5.623 1.00 94.81 193 SER A N 1
ATOM 1461 C CA . SER A 1 193 ? 8.939 -14.476 -5.983 1.00 94.81 193 SER A CA 1
ATOM 1462 C C . SER A 1 193 ? 9.231 -14.798 -7.441 1.00 94.81 193 SER A C 1
ATO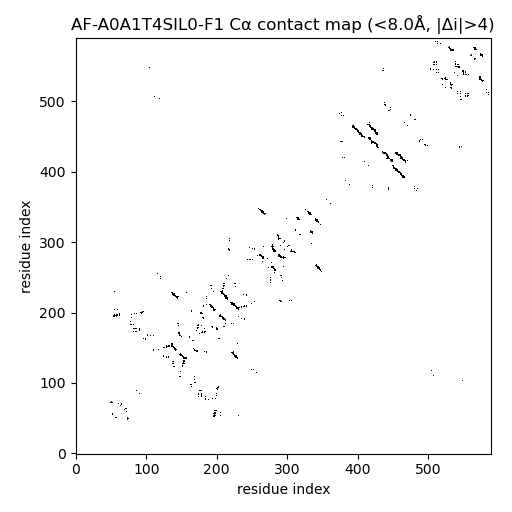M 1464 O O . SER A 1 193 ? 8.887 -15.887 -7.893 1.00 94.81 193 SER A O 1
ATOM 1466 N N . VAL A 1 194 ? 9.869 -13.864 -8.144 1.00 94.56 194 VAL A N 1
ATOM 1467 C CA . VAL A 1 194 ? 10.352 -14.024 -9.521 1.00 94.56 194 VAL A CA 1
ATOM 1468 C C . VAL A 1 194 ? 11.839 -13.685 -9.529 1.00 94.56 194 VAL A C 1
ATOM 1470 O O . VAL A 1 194 ? 12.226 -12.557 -9.227 1.00 94.56 194 VAL A O 1
ATOM 1473 N N . ILE A 1 195 ? 12.678 -14.672 -9.824 1.00 92.94 195 ILE A N 1
ATOM 1474 C CA . ILE A 1 195 ? 14.131 -14.607 -9.664 1.00 92.94 195 ILE A CA 1
ATOM 1475 C C . ILE A 1 195 ? 14.813 -14.488 -11.026 1.00 92.94 195 ILE A C 1
ATOM 1477 O O . ILE A 1 195 ? 14.758 -15.419 -11.829 1.00 92.94 195 ILE A O 1
ATOM 1481 N N . GLY A 1 196 ? 15.494 -13.367 -11.287 1.00 91.88 196 GLY A N 1
ATOM 1482 C CA . GLY A 1 196 ? 16.317 -13.167 -12.484 1.00 91.88 196 GLY A CA 1
ATOM 1483 C C . GLY A 1 196 ? 15.622 -13.611 -13.775 1.00 91.88 196 GLY A C 1
ATOM 1484 O O . GLY A 1 196 ? 14.595 -13.057 -14.164 1.00 91.88 196 GLY A O 1
ATOM 1485 N N . GLY A 1 197 ? 16.169 -14.643 -14.425 1.00 91.12 197 GLY A N 1
ATOM 1486 C CA . GLY A 1 197 ? 15.666 -15.233 -15.669 1.00 91.12 197 GLY A CA 1
ATOM 1487 C C . GLY A 1 197 ? 14.260 -15.848 -15.619 1.00 91.12 197 GLY A C 1
ATOM 1488 O O . GLY A 1 197 ? 13.755 -16.254 -16.665 1.00 91.12 197 GLY A O 1
ATOM 1489 N N . GLU A 1 198 ? 13.618 -15.912 -14.448 1.00 94.00 198 GLU A N 1
ATOM 1490 C CA . GLU A 1 198 ? 12.184 -16.206 -14.331 1.00 94.00 198 GLU A CA 1
ATOM 1491 C C . GLU A 1 198 ? 11.299 -15.076 -14.866 1.00 94.00 198 GLU A C 1
ATOM 1493 O O . GLU A 1 198 ? 10.175 -15.337 -15.300 1.00 94.00 198 GLU A O 1
ATOM 1498 N N . HIS A 1 199 ? 11.790 -13.834 -14.889 1.00 94.19 199 HIS A N 1
ATOM 1499 C CA . HIS A 1 199 ? 11.087 -12.743 -15.555 1.00 94.19 199 HIS A CA 1
ATOM 1500 C C . HIS A 1 199 ? 10.849 -13.082 -17.023 1.00 94.19 199 HIS A C 1
ATOM 1502 O O . HIS A 1 199 ? 11.649 -13.786 -17.632 1.00 94.19 199 HIS A O 1
ATOM 1508 N N . PHE A 1 200 ? 9.765 -12.592 -17.624 1.00 92.88 200 PHE A N 1
ATOM 1509 C CA . PHE A 1 200 ? 9.478 -12.889 -19.032 1.00 92.88 200 PHE A CA 1
ATOM 1510 C C . PHE A 1 200 ? 10.254 -12.002 -20.005 1.00 92.88 200 PHE A C 1
ATOM 1512 O O . PHE A 1 200 ? 10.627 -12.462 -21.076 1.00 92.88 200 PHE A O 1
ATOM 1519 N N . LEU A 1 201 ? 10.529 -10.746 -19.654 1.00 91.25 201 LEU A N 1
ATOM 1520 C CA . LEU A 1 201 ? 11.368 -9.874 -20.477 1.00 91.25 201 LEU A CA 1
ATOM 1521 C C . LEU A 1 201 ? 12.840 -10.109 -20.166 1.00 91.25 201 LEU A C 1
ATOM 1523 O O . LEU A 1 201 ? 13.238 -10.165 -19.004 1.00 91.25 201 LEU A O 1
ATOM 1527 N N . THR A 1 202 ? 13.670 -10.217 -21.203 1.00 88.38 202 THR A N 1
ATOM 1528 C CA . THR A 1 202 ? 15.126 -10.357 -21.038 1.00 88.38 202 THR A CA 1
ATOM 1529 C C . THR A 1 202 ? 15.719 -9.139 -20.319 1.00 88.38 202 THR A C 1
ATOM 1531 O O . THR A 1 202 ? 16.609 -9.289 -19.493 1.00 88.38 202 THR A O 1
ATOM 1534 N N . ALA A 1 203 ? 15.159 -7.943 -20.533 1.00 86.81 203 ALA A N 1
ATOM 1535 C CA . ALA A 1 203 ? 15.576 -6.721 -19.841 1.00 86.81 203 ALA A CA 1
ATOM 1536 C C . ALA A 1 203 ? 15.413 -6.778 -18.308 1.00 86.81 203 ALA A C 1
ATOM 1538 O O . ALA A 1 203 ? 16.074 -6.021 -17.609 1.00 86.81 203 ALA A O 1
ATOM 1539 N N . HIS A 1 204 ? 14.548 -7.654 -17.783 1.00 89.69 204 HIS A N 1
ATOM 1540 C CA . HIS A 1 204 ? 14.272 -7.765 -16.346 1.00 89.69 204 HIS A CA 1
ATOM 1541 C C . HIS A 1 204 ? 15.074 -8.896 -15.676 1.00 89.69 204 HIS A C 1
ATOM 1543 O O . HIS A 1 204 ? 14.958 -9.105 -14.475 1.00 89.69 204 HIS A O 1
ATOM 1549 N N . SER A 1 205 ? 15.923 -9.633 -16.407 1.00 88.62 205 SER A N 1
ATOM 1550 C CA . SER A 1 205 ? 16.671 -10.762 -15.829 1.00 88.62 205 SER A CA 1
ATOM 1551 C C . SER A 1 205 ? 17.779 -10.356 -14.850 1.00 88.62 205 SER A C 1
ATOM 1553 O O . SER A 1 205 ? 18.381 -11.226 -14.215 1.00 88.62 205 SER A O 1
ATOM 1555 N N . ALA A 1 206 ? 18.080 -9.057 -14.777 1.00 87.75 206 ALA A N 1
ATOM 1556 C CA . ALA A 1 206 ? 19.050 -8.457 -13.867 1.00 87.75 206 ALA A CA 1
ATOM 1557 C C . ALA A 1 206 ? 18.459 -8.125 -12.486 1.00 87.75 206 ALA A C 1
ATOM 1559 O O . ALA A 1 206 ? 19.214 -7.806 -11.566 1.00 87.75 206 ALA A O 1
ATOM 1560 N N . VAL A 1 207 ? 17.141 -8.277 -12.308 1.00 91.31 207 VAL A N 1
ATOM 1561 C CA . VAL A 1 207 ? 16.458 -8.069 -11.029 1.00 91.31 207 VAL A CA 1
ATOM 1562 C C . VAL A 1 207 ? 15.799 -9.344 -10.517 1.00 91.31 207 VAL A C 1
ATOM 1564 O O . VAL A 1 207 ? 15.436 -10.246 -11.275 1.00 91.31 207 VAL A O 1
ATOM 1567 N N . SER A 1 208 ? 15.653 -9.407 -9.201 1.00 92.88 208 SER A N 1
ATOM 1568 C CA . SER A 1 208 ? 14.836 -10.392 -8.504 1.00 92.88 208 SER A CA 1
ATOM 1569 C C . SER A 1 208 ? 13.810 -9.650 -7.660 1.00 92.88 208 SER A C 1
ATOM 1571 O O . SER A 1 208 ? 14.116 -8.637 -7.027 1.00 92.88 208 SER A O 1
ATOM 1573 N N . CYS A 1 209 ? 12.582 -10.152 -7.675 1.00 94.75 209 CYS A N 1
ATOM 1574 C CA . CYS A 1 209 ? 11.438 -9.475 -7.087 1.00 94.75 209 CYS A CA 1
ATOM 1575 C C . CYS A 1 209 ? 10.652 -10.450 -6.214 1.00 94.75 209 CYS A C 1
ATOM 1577 O O . CYS A 1 209 ? 10.607 -11.661 -6.451 1.00 94.75 209 CYS A O 1
ATOM 1579 N N . SER A 1 210 ? 10.040 -9.942 -5.159 1.00 96.06 210 SER A N 1
ATOM 1580 C CA . SER A 1 210 ? 9.089 -10.682 -4.340 1.00 96.06 210 SER A CA 1
ATOM 1581 C C . SER A 1 210 ? 7.915 -9.779 -4.060 1.00 96.06 210 SER A C 1
ATOM 1583 O O . SER A 1 210 ? 8.110 -8.651 -3.637 1.00 96.06 210 SER A O 1
ATOM 1585 N N . ALA A 1 211 ? 6.714 -10.287 -4.283 1.00 97.50 211 ALA A N 1
ATOM 1586 C CA . ALA A 1 211 ? 5.495 -9.512 -4.203 1.00 97.50 211 ALA A CA 1
ATOM 1587 C C . ALA A 1 211 ? 4.449 -10.256 -3.383 1.00 97.50 211 ALA A C 1
ATOM 1589 O O . ALA A 1 211 ? 4.327 -11.480 -3.480 1.00 97.50 211 ALA A O 1
ATOM 1590 N N . ALA A 1 212 ? 3.680 -9.517 -2.593 1.00 97.81 212 ALA A N 1
ATOM 1591 C CA . ALA A 1 212 ? 2.571 -10.029 -1.807 1.00 97.81 212 ALA A CA 1
ATOM 1592 C C . ALA A 1 212 ? 1.325 -9.155 -2.038 1.00 97.81 212 ALA A C 1
ATOM 1594 O O . ALA A 1 212 ? 1.403 -7.932 -1.889 1.00 97.81 212 ALA A O 1
ATOM 1595 N N . PRO A 1 213 ? 0.177 -9.750 -2.418 1.00 98.06 213 PRO A N 1
ATOM 1596 C CA . PRO A 1 213 ? -1.059 -8.995 -2.577 1.00 98.06 213 PRO A CA 1
ATOM 1597 C C . PRO A 1 213 ? -1.574 -8.539 -1.213 1.00 98.06 213 PRO A C 1
ATOM 1599 O O . PRO A 1 213 ? -1.444 -9.275 -0.234 1.00 98.06 213 PRO A O 1
ATOM 1602 N N . ILE A 1 214 ? -2.185 -7.359 -1.180 1.00 98.06 214 ILE A N 1
ATOM 1603 C CA . ILE A 1 214 ? -2.827 -6.742 -0.017 1.00 98.06 214 ILE A CA 1
ATOM 1604 C C . ILE A 1 214 ? -4.338 -6.862 -0.206 1.00 98.06 214 ILE A C 1
ATOM 1606 O O . ILE A 1 214 ? -4.859 -6.452 -1.247 1.00 98.06 214 ILE A O 1
ATOM 1610 N N . LEU A 1 215 ? -5.034 -7.423 0.780 1.00 96.56 215 LEU A N 1
ATOM 1611 C CA . LEU A 1 215 ? -6.486 -7.590 0.768 1.00 96.56 215 LEU A CA 1
ATOM 1612 C C . LEU A 1 215 ? -7.186 -6.534 1.623 1.00 96.56 215 LEU A C 1
ATOM 1614 O O . LEU A 1 215 ? -6.687 -6.121 2.668 1.00 96.56 215 LEU A O 1
ATOM 1618 N N . ASP A 1 216 ? -8.379 -6.133 1.199 1.00 95.31 216 ASP A N 1
ATOM 1619 C CA . ASP A 1 216 ? -9.323 -5.462 2.084 1.00 95.31 216 ASP A CA 1
ATOM 1620 C C . ASP A 1 216 ? -9.996 -6.464 3.048 1.00 95.31 216 ASP A C 1
ATOM 1622 O O . ASP A 1 216 ? -9.881 -7.684 2.877 1.00 95.31 216 ASP A O 1
ATOM 1626 N N . PRO A 1 217 ? -10.743 -5.979 4.055 1.00 95.00 217 PRO A N 1
ATOM 1627 C CA . PRO A 1 217 ? -11.459 -6.838 5.004 1.00 95.00 217 PRO A CA 1
ATOM 1628 C C . PRO A 1 217 ? -12.529 -7.762 4.404 1.00 95.00 217 PRO A C 1
ATOM 1630 O O . PRO A 1 217 ? -13.057 -8.618 5.115 1.00 95.00 217 PRO A O 1
ATOM 1633 N N . ALA A 1 218 ? -12.883 -7.581 3.129 1.00 93.31 218 ALA A N 1
ATOM 1634 C CA . ALA A 1 218 ? -13.811 -8.436 2.394 1.00 93.31 218 ALA A CA 1
ATOM 1635 C C . ALA A 1 218 ? -13.084 -9.472 1.513 1.00 93.31 218 ALA A C 1
ATOM 1637 O O . ALA A 1 218 ? -13.735 -10.262 0.829 1.00 93.31 218 ALA A O 1
ATOM 1638 N N . GLY A 1 219 ? -11.748 -9.492 1.528 1.00 93.88 219 GLY A N 1
ATOM 1639 C CA . GLY A 1 219 ? -10.927 -10.430 0.767 1.00 93.88 219 GLY A CA 1
ATOM 1640 C C . GLY A 1 219 ? -10.619 -9.995 -0.662 1.00 93.88 219 GLY A C 1
ATOM 1641 O O . GLY A 1 219 ? -10.117 -10.802 -1.446 1.00 93.88 219 GLY A O 1
ATOM 1642 N N . LYS A 1 220 ? -10.911 -8.746 -1.036 1.00 95.88 220 LYS A N 1
ATOM 1643 C CA . LYS A 1 220 ? -10.582 -8.214 -2.361 1.00 95.88 220 LYS A CA 1
ATOM 1644 C C . LYS A 1 220 ? -9.151 -7.687 -2.372 1.00 95.88 220 LYS A C 1
ATOM 1646 O O . LYS A 1 220 ? -8.764 -6.934 -1.487 1.00 95.88 220 LYS A O 1
ATOM 1651 N N . ILE A 1 221 ? -8.384 -8.010 -3.415 1.00 97.88 221 ILE A N 1
ATOM 1652 C CA . ILE A 1 221 ? -7.064 -7.403 -3.630 1.00 97.88 221 ILE A CA 1
ATOM 1653 C C . ILE A 1 221 ? -7.236 -5.906 -3.903 1.00 97.88 221 ILE A C 1
ATOM 1655 O O . ILE A 1 221 ? -7.909 -5.520 -4.861 1.00 97.88 221 ILE A O 1
ATOM 1659 N N . VAL A 1 222 ? -6.623 -5.077 -3.061 1.00 97.50 222 VAL A N 1
ATOM 1660 C CA . VAL A 1 222 ? -6.593 -3.612 -3.204 1.00 97.50 222 VAL A CA 1
ATOM 1661 C C . VAL A 1 222 ? -5.258 -3.101 -3.728 1.00 97.50 222 VAL A C 1
ATOM 1663 O O . VAL A 1 222 ? -5.199 -1.996 -4.255 1.00 97.50 222 VAL A O 1
ATOM 1666 N N . GLY A 1 223 ? -4.206 -3.913 -3.636 1.00 98.06 223 GLY A N 1
ATOM 1667 C CA . GLY A 1 223 ? -2.881 -3.567 -4.124 1.00 98.06 223 GLY A CA 1
ATOM 1668 C C . GLY A 1 223 ? -1.873 -4.691 -3.955 1.00 98.06 223 GLY A C 1
ATOM 1669 O O . GLY A 1 223 ? -2.209 -5.785 -3.499 1.00 98.06 223 GLY A O 1
ATOM 1670 N N . VAL A 1 224 ? -0.622 -4.413 -4.306 1.00 98.62 224 VAL A N 1
ATOM 1671 C CA . VAL A 1 224 ? 0.506 -5.333 -4.102 1.00 98.62 224 VAL A CA 1
ATOM 1672 C C . VAL A 1 224 ? 1.678 -4.579 -3.503 1.00 98.62 224 VAL A C 1
ATOM 1674 O O . VAL A 1 224 ? 2.029 -3.501 -3.987 1.00 98.62 224 VAL A O 1
ATOM 1677 N N . LEU A 1 225 ? 2.291 -5.177 -2.482 1.00 98.31 225 LEU A N 1
ATOM 1678 C CA . LEU A 1 225 ? 3.577 -4.763 -1.939 1.00 98.31 225 LEU A CA 1
ATOM 1679 C C . LEU A 1 225 ? 4.675 -5.614 -2.576 1.00 98.31 225 LEU A C 1
ATOM 1681 O O . LEU A 1 225 ? 4.623 -6.842 -2.495 1.00 98.31 225 LEU A O 1
ATOM 1685 N N . ASP A 1 226 ? 5.653 -4.975 -3.201 1.00 96.94 226 ASP A N 1
ATOM 1686 C CA . ASP A 1 226 ? 6.777 -5.624 -3.869 1.00 96.94 226 ASP A CA 1
ATOM 1687 C C . ASP A 1 226 ? 8.117 -5.139 -3.307 1.00 96.94 226 ASP A C 1
ATOM 1689 O O . ASP A 1 226 ? 8.280 -3.988 -2.903 1.00 96.94 226 ASP A O 1
ATOM 1693 N N . LEU A 1 227 ? 9.074 -6.056 -3.267 1.00 95.00 227 LEU A N 1
ATOM 1694 C CA . LEU A 1 227 ? 10.462 -5.826 -2.916 1.00 95.00 227 LEU A CA 1
ATOM 1695 C C . LEU A 1 227 ? 11.311 -6.273 -4.099 1.00 95.00 227 LEU A C 1
ATOM 1697 O O . LEU A 1 227 ? 11.360 -7.462 -4.428 1.00 95.00 227 LEU A O 1
ATOM 1701 N N . SER A 1 228 ? 12.012 -5.313 -4.688 1.00 91.88 228 SER A N 1
ATOM 1702 C CA . SER A 1 228 ? 12.850 -5.491 -5.867 1.00 91.88 228 SER A CA 1
ATOM 1703 C C . SER A 1 228 ? 14.315 -5.222 -5.530 1.00 91.88 228 SER A C 1
ATOM 1705 O O . SER A 1 228 ? 14.645 -4.222 -4.892 1.00 91.88 228 SER A O 1
ATOM 1707 N N . THR A 1 229 ? 15.203 -6.114 -5.961 1.00 91.00 229 THR A N 1
ATOM 1708 C CA . THR A 1 229 ? 16.658 -5.986 -5.791 1.00 91.00 229 THR A CA 1
ATOM 1709 C C . THR A 1 229 ? 17.390 -6.453 -7.049 1.00 91.00 229 THR A C 1
ATOM 1711 O O . THR A 1 229 ? 16.787 -7.021 -7.963 1.00 91.00 229 THR A O 1
ATOM 1714 N N . GLY A 1 230 ? 18.706 -6.236 -7.116 1.00 88.06 230 GLY A N 1
ATOM 1715 C CA . GLY A 1 230 ? 19.532 -6.871 -8.143 1.00 88.06 230 GLY A CA 1
ATOM 1716 C C . GLY A 1 230 ? 19.532 -8.399 -8.002 1.00 88.06 230 GLY A C 1
ATOM 1717 O O . GLY A 1 230 ? 19.527 -8.932 -6.897 1.00 88.06 230 GLY A O 1
ATOM 1718 N N . SER A 1 231 ? 19.617 -9.131 -9.113 1.00 85.38 231 SER A N 1
ATOM 1719 C CA . SER A 1 231 ? 19.450 -10.596 -9.142 1.00 85.38 231 SER A CA 1
ATOM 1720 C C . SER A 1 231 ? 20.478 -11.393 -8.326 1.00 85.38 231 SER A C 1
ATOM 1722 O O . SER A 1 231 ? 20.307 -12.592 -8.120 1.00 85.38 231 SER A O 1
ATOM 1724 N N . HIS A 1 232 ? 21.565 -10.749 -7.899 1.00 82.06 232 HIS A N 1
ATOM 1725 C CA . HIS A 1 232 ? 22.611 -11.330 -7.058 1.00 82.06 232 HIS A CA 1
ATOM 1726 C C . HIS A 1 232 ? 22.240 -11.355 -5.566 1.00 82.06 232 HIS A C 1
ATOM 1728 O O . HIS A 1 232 ? 22.877 -12.075 -4.796 1.00 82.06 232 HIS A O 1
ATOM 1734 N N . VAL A 1 233 ? 21.230 -10.584 -5.151 1.00 82.56 233 VAL A N 1
ATOM 1735 C CA . VAL A 1 233 ? 20.761 -10.532 -3.765 1.00 82.56 233 VAL A CA 1
ATOM 1736 C C . VAL A 1 233 ? 19.848 -11.739 -3.494 1.00 82.56 233 VAL A C 1
ATOM 1738 O O . VAL A 1 233 ? 18.910 -11.989 -4.254 1.00 82.56 233 VAL A O 1
ATOM 1741 N N . PRO A 1 234 ? 20.087 -12.528 -2.432 1.00 79.06 234 PRO A N 1
ATOM 1742 C CA . PRO A 1 234 ? 19.225 -13.659 -2.093 1.00 79.06 234 PRO A CA 1
ATOM 1743 C C . PRO A 1 234 ? 17.846 -13.225 -1.572 1.00 79.06 234 PRO A C 1
ATOM 1745 O O . PRO A 1 234 ? 17.747 -12.434 -0.640 1.00 79.06 234 PRO A O 1
ATOM 1748 N N . HIS A 1 235 ? 16.777 -13.840 -2.086 1.00 78.69 235 HIS A N 1
ATOM 1749 C CA . HIS A 1 235 ? 15.387 -13.580 -1.668 1.00 78.69 235 HIS A CA 1
ATOM 1750 C C . HIS A 1 235 ? 14.832 -14.587 -0.636 1.00 78.69 235 HIS A C 1
ATOM 1752 O O . HIS A 1 235 ? 13.620 -14.710 -0.459 1.00 78.69 235 HIS A O 1
ATOM 1758 N N . CYS A 1 236 ? 15.690 -15.339 0.063 1.00 74.88 236 CYS A N 1
ATOM 1759 C CA . CYS A 1 236 ? 15.270 -16.445 0.940 1.00 74.88 236 CYS A CA 1
ATOM 1760 C C . CYS A 1 236 ? 14.305 -16.037 2.071 1.00 74.88 236 CYS A C 1
ATOM 1762 O O . CYS A 1 236 ? 13.503 -16.861 2.512 1.00 74.88 236 CYS A O 1
ATOM 1764 N N . HIS A 1 237 ? 14.360 -14.783 2.526 1.00 83.50 237 HIS A N 1
ATOM 1765 C CA . HIS A 1 237 ? 13.514 -14.260 3.604 1.00 83.50 237 HIS A CA 1
ATOM 1766 C C . HIS A 1 237 ? 12.550 -13.151 3.155 1.00 83.50 237 HIS A C 1
ATOM 1768 O O . HIS A 1 237 ? 11.696 -12.740 3.941 1.00 83.50 237 HIS A O 1
ATOM 1774 N N . SER A 1 238 ? 12.621 -12.714 1.892 1.00 86.62 238 SER A N 1
ATOM 1775 C CA . SER A 1 238 ? 11.865 -11.559 1.389 1.00 86.62 238 SER A CA 1
ATOM 1776 C C . SER A 1 238 ? 10.354 -11.763 1.473 1.00 86.62 238 SER A C 1
ATOM 1778 O O . SER A 1 238 ? 9.644 -10.854 1.885 1.00 86.62 238 SER A O 1
ATOM 1780 N N . LEU A 1 239 ? 9.849 -12.962 1.158 1.00 89.25 239 LEU A N 1
ATOM 1781 C CA . LEU A 1 239 ? 8.411 -13.247 1.252 1.00 89.25 239 LEU A CA 1
ATOM 1782 C C . LEU A 1 239 ? 7.891 -13.217 2.690 1.00 89.25 239 LEU A C 1
ATOM 1784 O O . LEU A 1 239 ? 6.788 -12.738 2.922 1.00 89.25 239 LEU A O 1
ATOM 1788 N N . ALA A 1 240 ? 8.666 -13.714 3.657 1.00 88.31 240 ALA A N 1
ATOM 1789 C CA . ALA A 1 240 ? 8.251 -13.704 5.058 1.00 88.31 240 ALA A CA 1
ATOM 1790 C C . ALA A 1 240 ? 8.209 -12.274 5.615 1.00 88.31 240 ALA A C 1
ATOM 1792 O O . ALA A 1 240 ? 7.295 -11.928 6.361 1.00 88.31 240 ALA A O 1
ATOM 1793 N N . LEU A 1 241 ? 9.184 -11.448 5.227 1.00 89.44 241 LEU A N 1
ATOM 1794 C CA . LEU A 1 241 ? 9.226 -10.033 5.571 1.00 89.44 241 LEU A CA 1
ATOM 1795 C C . LEU A 1 241 ? 8.045 -9.274 4.943 1.00 89.44 241 LEU A C 1
ATOM 1797 O O . LEU A 1 241 ? 7.298 -8.609 5.656 1.00 89.44 241 LEU A O 1
ATOM 1801 N N . LEU A 1 242 ? 7.821 -9.453 3.638 1.00 92.56 242 LEU A N 1
ATOM 1802 C CA . LEU A 1 242 ? 6.687 -8.856 2.930 1.00 92.56 242 LEU A CA 1
ATOM 1803 C C . LEU A 1 242 ? 5.349 -9.276 3.522 1.00 92.56 242 LEU A C 1
ATOM 1805 O O . LEU A 1 242 ? 4.494 -8.422 3.717 1.00 92.56 242 LEU A O 1
ATOM 1809 N N . GLN A 1 243 ? 5.165 -10.561 3.835 1.00 91.19 243 GLN A N 1
ATOM 1810 C CA . GLN A 1 243 ? 3.907 -11.041 4.402 1.00 91.19 243 GLN A CA 1
ATOM 1811 C C . GLN A 1 243 ? 3.620 -10.378 5.752 1.00 91.19 243 GLN A C 1
ATOM 1813 O O . GLN A 1 243 ? 2.498 -9.949 5.974 1.00 91.19 243 GLN A O 1
ATOM 1818 N N . ARG A 1 244 ? 4.630 -10.212 6.617 1.00 90.12 244 ARG A N 1
ATOM 1819 C CA . ARG A 1 244 ? 4.460 -9.505 7.899 1.00 90.12 244 ARG A CA 1
ATOM 1820 C C . ARG A 1 244 ? 4.039 -8.053 7.710 1.00 90.12 244 ARG A C 1
ATOM 1822 O O . ARG A 1 244 ? 3.152 -7.582 8.416 1.00 90.12 244 ARG A O 1
ATOM 1829 N N . SER A 1 245 ? 4.665 -7.355 6.767 1.00 92.69 245 SER A N 1
ATOM 1830 C CA . SER A 1 245 ? 4.270 -5.987 6.443 1.00 92.69 245 SER A CA 1
ATOM 1831 C C . SER A 1 245 ? 2.861 -5.948 5.864 1.00 92.69 245 SER A C 1
ATOM 1833 O O . SER A 1 245 ? 2.054 -5.155 6.326 1.00 92.69 245 SER A O 1
ATOM 1835 N N . VAL A 1 246 ? 2.511 -6.844 4.939 1.00 95.25 246 VAL A N 1
ATOM 1836 C CA . VAL A 1 246 ? 1.142 -6.952 4.415 1.00 95.25 246 VAL A CA 1
ATOM 1837 C C . VAL A 1 246 ? 0.134 -7.204 5.536 1.00 95.25 246 VAL A C 1
ATOM 1839 O O . VAL A 1 246 ? -0.856 -6.488 5.584 1.00 95.25 246 VAL A O 1
ATOM 1842 N N . ASP A 1 247 ? 0.392 -8.114 6.479 1.00 91.25 247 ASP A N 1
ATOM 1843 C CA . ASP A 1 247 ? -0.506 -8.367 7.617 1.00 91.25 247 ASP A CA 1
ATOM 1844 C C . ASP A 1 247 ? -0.762 -7.080 8.430 1.00 91.25 247 ASP A C 1
ATOM 1846 O O . ASP A 1 247 ? -1.888 -6.803 8.851 1.00 91.25 247 ASP A O 1
ATOM 1850 N N . GLN A 1 248 ? 0.272 -6.250 8.611 1.00 90.69 248 GLN A N 1
ATOM 1851 C CA . GLN A 1 248 ? 0.165 -4.966 9.301 1.00 90.69 248 GLN A CA 1
ATOM 1852 C C . GLN A 1 248 ? -0.586 -3.904 8.475 1.00 90.69 248 GLN A C 1
ATOM 1854 O O . GLN A 1 248 ? -1.325 -3.100 9.049 1.00 90.69 248 GLN A O 1
ATOM 1859 N N . ILE A 1 249 ? -0.430 -3.898 7.147 1.00 92.56 249 ILE A N 1
ATOM 1860 C CA . ILE A 1 249 ? -1.193 -3.027 6.237 1.00 92.56 249 ILE A CA 1
ATOM 1861 C C . ILE A 1 249 ? -2.669 -3.429 6.239 1.00 92.56 249 ILE A C 1
ATOM 1863 O O . ILE A 1 249 ? -3.529 -2.580 6.457 1.00 92.56 249 ILE A O 1
ATOM 1867 N N . GLU A 1 250 ? -2.966 -4.717 6.055 1.00 94.25 250 GLU A N 1
ATOM 1868 C CA . GLU A 1 250 ? -4.326 -5.269 6.069 1.00 94.25 250 GLU A CA 1
ATOM 1869 C C . GLU A 1 250 ? -5.011 -5.001 7.416 1.00 94.25 250 GLU A C 1
ATOM 1871 O O . GLU A 1 250 ? -6.185 -4.637 7.452 1.00 94.25 250 GLU A O 1
ATOM 1876 N N . ARG A 1 251 ? -4.272 -5.083 8.532 1.00 90.50 251 ARG A N 1
ATOM 1877 C CA . ARG A 1 251 ? -4.765 -4.667 9.851 1.00 90.50 251 ARG A CA 1
ATOM 1878 C C . ARG A 1 251 ? -5.173 -3.192 9.884 1.00 90.50 251 ARG A C 1
ATOM 1880 O O . ARG A 1 251 ? -6.259 -2.887 10.369 1.00 90.50 251 ARG A O 1
ATOM 1887 N N . ARG A 1 252 ? -4.328 -2.276 9.399 1.00 88.56 252 ARG A N 1
ATOM 1888 C CA . ARG A 1 252 ? -4.653 -0.836 9.383 1.00 88.56 252 ARG A CA 1
ATOM 1889 C C . ARG A 1 252 ? -5.848 -0.546 8.474 1.00 88.56 252 ARG A C 1
ATOM 1891 O O . ARG A 1 252 ? -6.740 0.192 8.878 1.00 88.56 252 ARG A O 1
ATOM 1898 N N . LEU A 1 253 ? -5.913 -1.186 7.304 1.00 90.75 253 LEU A N 1
ATOM 1899 C CA . LEU A 1 253 ? -7.072 -1.119 6.406 1.00 90.75 253 LEU A CA 1
ATOM 1900 C C . LEU A 1 253 ? -8.349 -1.610 7.092 1.00 90.75 253 LEU A C 1
ATOM 1902 O O . LEU A 1 253 ? -9.409 -1.001 6.956 1.00 90.75 253 LEU A O 1
ATOM 1906 N N . PHE A 1 254 ? -8.250 -2.694 7.857 1.00 92.50 254 PHE A N 1
ATOM 1907 C CA . PHE A 1 254 ? -9.357 -3.215 8.643 1.00 92.50 254 PHE A CA 1
ATOM 1908 C C . PHE A 1 254 ? -9.837 -2.215 9.695 1.00 92.50 254 PHE A C 1
ATOM 1910 O O . PHE A 1 254 ? -11.035 -1.945 9.786 1.00 92.50 254 PHE A O 1
ATOM 1917 N N . GLU A 1 255 ? -8.913 -1.656 10.477 1.00 86.62 255 GLU A N 1
ATOM 1918 C CA . GLU A 1 255 ? -9.216 -0.673 11.519 1.00 86.62 255 GLU A CA 1
ATOM 1919 C C . GLU A 1 255 ? -9.874 0.587 10.931 1.00 86.62 255 GLU A C 1
ATOM 1921 O O . GLU A 1 255 ? -10.875 1.045 11.478 1.00 86.62 255 GLU A O 1
ATOM 1926 N N . GLN A 1 256 ? -9.393 1.081 9.783 1.00 84.38 256 GLN A N 1
ATOM 1927 C CA . GLN A 1 256 ? -9.992 2.205 9.049 1.00 84.38 256 GLN A CA 1
ATOM 1928 C C . GLN A 1 256 ? -11.413 1.878 8.556 1.00 84.38 256 GLN A C 1
ATOM 1930 O O . GLN A 1 256 ? -12.362 2.617 8.820 1.00 84.38 256 GLN A O 1
ATOM 1935 N N . ARG A 1 257 ? -11.590 0.740 7.868 1.00 87.88 257 ARG A N 1
ATOM 1936 C CA . ARG A 1 257 ? -12.869 0.345 7.248 1.00 87.88 257 ARG A CA 1
ATOM 1937 C C . ARG A 1 257 ? -13.961 0.047 8.277 1.00 87.88 257 ARG A C 1
ATOM 1939 O O . ARG A 1 257 ? -15.129 0.331 8.027 1.00 87.88 257 ARG A O 1
ATOM 1946 N N . HIS A 1 258 ? -13.580 -0.523 9.420 1.00 88.69 258 HIS A N 1
ATOM 1947 C CA . HIS A 1 258 ? -14.491 -0.999 10.463 1.00 88.69 258 HIS A CA 1
ATOM 1948 C C . HIS A 1 258 ? -14.372 -0.213 11.776 1.00 88.69 258 HIS A C 1
ATOM 1950 O O . HIS A 1 258 ? -14.721 -0.723 12.842 1.00 88.69 258 HIS A O 1
ATOM 1956 N N . ALA A 1 259 ? -13.936 1.051 11.720 1.00 83.94 259 ALA A N 1
ATOM 1957 C CA . ALA A 1 259 ? -13.819 1.928 12.890 1.00 83.94 259 ALA A CA 1
ATOM 1958 C C . ALA A 1 259 ? -15.142 2.083 13.674 1.00 83.94 259 ALA A C 1
ATOM 1960 O O . ALA A 1 259 ? -15.143 2.280 14.893 1.00 83.94 259 ALA A O 1
ATOM 1961 N N . GLN A 1 260 ? -16.275 1.983 12.969 1.00 82.94 260 GLN A N 1
ATOM 1962 C CA . GLN A 1 260 ? -17.633 2.111 13.513 1.00 82.94 260 GLN A CA 1
ATOM 1963 C C . GLN A 1 260 ? -18.346 0.766 13.728 1.00 82.94 260 GLN A C 1
ATOM 1965 O O . GLN A 1 260 ? -19.454 0.747 14.265 1.00 82.94 260 GLN A O 1
ATOM 1970 N N . SER A 1 261 ? -17.737 -0.351 13.334 1.00 86.38 261 SER A N 1
ATOM 1971 C CA . SER A 1 261 ? -18.301 -1.685 13.548 1.00 86.38 261 SER A CA 1
ATOM 1972 C C . SER A 1 261 ? -17.875 -2.221 14.923 1.00 86.38 261 SER A C 1
ATOM 1974 O O . SER A 1 261 ? -16.910 -1.748 15.533 1.00 86.38 261 SER A O 1
ATOM 1976 N N . GLU A 1 262 ? -18.594 -3.216 15.444 1.00 86.94 262 GLU A N 1
ATOM 1977 C CA . GLU A 1 262 ? -18.115 -3.954 16.614 1.00 86.94 262 GLU A CA 1
ATOM 1978 C C . GLU A 1 262 ? -16.987 -4.879 16.173 1.00 86.94 262 GLU A C 1
ATOM 1980 O O . GLU A 1 262 ? -17.185 -5.719 15.296 1.00 86.94 262 GLU A O 1
ATOM 1985 N N . ARG A 1 263 ? -15.804 -4.720 16.766 1.00 90.19 263 ARG A N 1
ATOM 1986 C CA . ARG A 1 263 ? -14.616 -5.487 16.398 1.00 90.19 263 ARG A CA 1
ATOM 1987 C C . ARG A 1 263 ? -14.304 -6.504 17.477 1.00 90.19 263 ARG A C 1
ATOM 1989 O O . ARG A 1 263 ? -14.441 -6.247 18.673 1.00 90.19 263 ARG A O 1
ATOM 1996 N N . MET A 1 264 ? -13.873 -7.677 17.053 1.00 89.69 264 MET A N 1
ATOM 1997 C CA . MET A 1 264 ? -13.493 -8.756 17.940 1.00 89.69 264 MET A CA 1
ATOM 1998 C C . MET A 1 264 ? -12.134 -9.287 17.513 1.00 89.69 264 MET A C 1
ATOM 2000 O O . MET A 1 264 ? -11.952 -9.786 16.405 1.00 89.69 264 MET A O 1
ATOM 2004 N N . HIS A 1 265 ? -11.186 -9.155 18.425 1.00 90.56 265 HIS A N 1
ATOM 2005 C CA . HIS A 1 265 ? -9.831 -9.657 18.308 1.00 90.56 265 HIS A CA 1
ATOM 2006 C C . HIS A 1 265 ? -9.814 -11.074 18.855 1.00 90.56 265 HIS A C 1
ATOM 2008 O O . HIS A 1 265 ? -10.347 -11.295 19.940 1.00 90.56 265 HIS A O 1
ATOM 2014 N N . ILE A 1 266 ? -9.243 -12.028 18.129 1.00 89.88 266 ILE A N 1
ATOM 2015 C CA . ILE A 1 266 ? -9.265 -13.451 18.465 1.00 89.88 266 ILE A CA 1
ATOM 2016 C C . ILE A 1 266 ? -7.890 -14.082 18.268 1.00 89.88 266 ILE A C 1
ATOM 2018 O O . ILE A 1 266 ? -7.200 -13.816 17.285 1.00 89.88 266 ILE A O 1
ATOM 2022 N N . HIS A 1 267 ? -7.491 -14.959 19.187 1.00 90.69 267 HIS A N 1
ATOM 2023 C CA . HIS A 1 267 ? -6.302 -15.790 19.019 1.00 90.69 267 HIS A CA 1
ATOM 2024 C C . HIS A 1 267 ? -6.309 -16.987 19.997 1.00 90.69 267 HIS A C 1
ATOM 2026 O O . HIS A 1 267 ? -6.802 -16.850 21.116 1.00 90.69 267 HIS A O 1
ATOM 2032 N N . PRO A 1 268 ? -5.730 -18.159 19.660 1.00 83.12 268 PRO A N 1
ATOM 2033 C CA . PRO A 1 268 ? -5.601 -19.288 20.597 1.00 83.12 268 PRO A CA 1
ATOM 2034 C C . PRO A 1 268 ? -4.705 -19.011 21.815 1.00 83.12 268 PRO A C 1
ATOM 2036 O O . PRO A 1 268 ? -4.759 -19.727 22.809 1.00 83.12 268 PRO A O 1
ATOM 2039 N N . ASN A 1 269 ? -3.854 -17.990 21.725 1.00 80.62 269 ASN A N 1
ATOM 2040 C CA . ASN A 1 269 ? -2.938 -17.549 22.775 1.00 80.62 269 ASN A CA 1
ATOM 2041 C C . ASN A 1 269 ? -3.245 -16.081 23.129 1.00 80.62 269 ASN A C 1
ATOM 2043 O O . ASN A 1 269 ? -3.085 -15.237 22.241 1.00 80.62 269 ASN A O 1
ATOM 2047 N N . PRO A 1 270 ? -3.629 -15.760 24.381 1.00 76.94 270 PRO A N 1
ATOM 2048 C CA . PRO A 1 270 ? -4.050 -14.413 24.770 1.00 76.94 270 PRO A CA 1
ATOM 2049 C C . PRO A 1 270 ? -2.907 -13.393 24.695 1.00 76.94 270 PRO A C 1
ATOM 2051 O O . PRO A 1 270 ? -3.146 -12.222 24.426 1.00 76.94 270 PRO A O 1
ATOM 2054 N N . TYR A 1 271 ? -1.650 -13.830 24.828 1.00 77.81 271 TYR A N 1
ATOM 2055 C CA . TYR A 1 271 ? -0.477 -12.950 24.744 1.00 77.81 271 TYR A CA 1
ATOM 2056 C C . TYR A 1 271 ? -0.199 -12.411 23.329 1.00 77.81 271 TYR A C 1
ATOM 2058 O O . TYR A 1 271 ? 0.669 -11.560 23.164 1.00 77.81 271 TYR A O 1
ATOM 2066 N N . ILE A 1 272 ? -0.902 -12.917 22.310 1.00 77.06 272 ILE A N 1
ATOM 2067 C CA . ILE A 1 272 ? -0.777 -12.489 20.907 1.00 77.06 272 ILE A CA 1
ATOM 2068 C C . ILE A 1 272 ? -1.882 -11.488 20.527 1.00 77.06 272 ILE A C 1
ATOM 2070 O O . ILE A 1 272 ? -1.770 -10.826 19.495 1.00 77.06 272 ILE A O 1
ATOM 2074 N N . LEU A 1 273 ? -2.920 -11.329 21.358 1.00 77.50 273 LEU A N 1
ATOM 2075 C CA . LEU A 1 273 ? -3.951 -10.309 21.151 1.00 77.50 273 LEU A CA 1
ATOM 2076 C C . LEU A 1 273 ? -3.321 -8.908 21.201 1.00 77.50 273 LEU A C 1
ATOM 2078 O O . LEU A 1 273 ? -2.576 -8.573 22.122 1.00 77.50 273 LEU A O 1
ATOM 2082 N N . GLY A 1 274 ? -3.630 -8.084 20.207 1.00 72.44 274 GLY A N 1
ATOM 2083 C CA . GLY A 1 274 ? -3.010 -6.787 19.946 1.00 72.44 274 GLY A CA 1
ATOM 2084 C C . GLY A 1 274 ? -1.737 -6.839 19.094 1.00 72.44 274 GLY A C 1
ATOM 2085 O O . GLY A 1 274 ? -1.162 -5.789 18.822 1.00 72.44 274 GLY A O 1
ATOM 2086 N N . SER A 1 275 ? -1.278 -8.020 18.666 1.00 76.50 275 SER A N 1
ATOM 2087 C CA . SER A 1 275 ? -0.124 -8.164 17.763 1.00 76.50 275 SER A CA 1
ATOM 2088 C C . SER A 1 275 ? -0.552 -8.325 16.292 1.00 76.50 275 SER A C 1
ATOM 2090 O O . SER A 1 275 ? -1.716 -8.625 16.030 1.00 76.50 275 SER A O 1
ATOM 2092 N N . PRO A 1 276 ? 0.363 -8.202 15.309 1.00 73.38 276 PRO A N 1
ATOM 2093 C CA . PRO A 1 276 ? 0.040 -8.392 13.886 1.00 73.38 276 PRO A CA 1
ATOM 2094 C C . PRO A 1 276 ? -0.502 -9.789 13.530 1.00 73.38 276 PRO A C 1
ATOM 2096 O O . PRO A 1 276 ? -1.106 -9.966 12.478 1.00 73.38 276 PRO A O 1
ATOM 2099 N N . HIS A 1 277 ? -0.305 -10.784 14.402 1.00 79.75 277 HIS A N 1
ATOM 2100 C CA . HIS A 1 277 ? -0.719 -12.173 14.175 1.00 79.75 277 HIS A CA 1
ATOM 2101 C C . HIS A 1 277 ? -2.097 -12.516 14.755 1.00 79.75 277 HIS A C 1
ATOM 2103 O O . HIS A 1 277 ? -2.521 -13.669 14.706 1.00 79.75 277 HIS A O 1
ATOM 2109 N N . GLU A 1 278 ? -2.803 -11.548 15.336 1.00 88.19 278 GLU A N 1
ATOM 2110 C CA . GLU A 1 278 ? -4.163 -11.788 15.803 1.00 88.19 278 GLU A CA 1
ATOM 2111 C C . GLU A 1 278 ? -5.161 -11.877 14.640 1.00 88.19 278 GLU A C 1
ATOM 2113 O O . GLU A 1 278 ? -4.978 -11.269 13.579 1.00 88.19 278 GLU A O 1
ATOM 2118 N N . GLY A 1 279 ? -6.243 -12.624 14.854 1.00 92.50 279 GLY A N 1
ATOM 2119 C CA . GLY A 1 279 ? -7.424 -12.548 14.008 1.00 92.50 279 GLY A CA 1
ATOM 2120 C C . GLY A 1 279 ? -8.281 -11.359 14.425 1.00 92.50 279 GLY A C 1
ATOM 2121 O O . GLY A 1 279 ? -8.502 -11.155 15.615 1.00 92.50 279 GLY A O 1
ATOM 2122 N N . ILE A 1 280 ? -8.785 -10.590 13.468 1.00 93.88 280 ILE A N 1
ATOM 2123 C CA . ILE A 1 280 ? -9.737 -9.508 13.724 1.00 93.88 280 ILE A CA 1
ATOM 2124 C C . ILE A 1 280 ? -10.963 -9.746 12.850 1.00 93.88 280 ILE A C 1
ATOM 2126 O O . ILE A 1 280 ? -10.830 -9.974 11.648 1.00 93.88 280 ILE A O 1
ATOM 2130 N N . VAL A 1 281 ? -12.145 -9.712 13.460 1.00 95.12 281 VAL A N 1
ATOM 2131 C CA . VAL A 1 281 ? -13.441 -9.790 12.775 1.00 95.12 281 VAL A CA 1
ATOM 2132 C C . VAL A 1 281 ? -14.328 -8.620 13.175 1.00 95.12 281 VAL A C 1
ATOM 2134 O O . VAL A 1 281 ? -14.243 -8.126 14.299 1.00 95.12 281 VAL A O 1
ATOM 2137 N N . ALA A 1 282 ? -15.168 -8.165 12.251 1.00 94.50 282 ALA A N 1
ATOM 2138 C CA . ALA A 1 282 ? -16.104 -7.070 12.459 1.00 94.50 282 ALA A CA 1
ATOM 2139 C C . ALA A 1 282 ? -17.533 -7.574 12.280 1.00 94.50 282 ALA A C 1
ATOM 2141 O O . ALA A 1 282 ? -17.824 -8.299 11.327 1.00 94.50 282 ALA A O 1
ATOM 2142 N N . PHE A 1 283 ? -18.421 -7.159 13.179 1.00 91.38 283 PHE A N 1
ATOM 2143 C CA . PHE A 1 283 ? -19.835 -7.504 13.143 1.00 91.38 283 PHE A CA 1
ATOM 2144 C C . PHE A 1 283 ? -20.720 -6.258 13.096 1.00 91.38 283 PHE A C 1
ATOM 2146 O O . PHE A 1 283 ? -20.507 -5.292 13.835 1.00 91.38 283 PHE A O 1
ATOM 2153 N N . GLU A 1 284 ? -21.767 -6.329 12.278 1.00 89.31 284 GLU A N 1
ATOM 2154 C CA . GLU A 1 284 ? -22.877 -5.374 12.236 1.00 89.31 284 GLU A CA 1
ATOM 2155 C C . GLU A 1 284 ? -24.183 -6.153 12.326 1.00 89.31 284 GLU A C 1
ATOM 2157 O O . GLU A 1 284 ? -24.405 -7.084 11.557 1.00 89.31 284 GLU A O 1
ATOM 2162 N N . ASP A 1 285 ? -25.024 -5.823 13.309 1.00 85.19 285 ASP A N 1
ATOM 2163 C CA . ASP A 1 285 ? -26.321 -6.480 13.525 1.00 85.19 285 ASP A CA 1
ATOM 2164 C C . ASP A 1 285 ? -26.276 -8.021 13.439 1.00 85.19 285 ASP A C 1
ATOM 2166 O O . ASP A 1 285 ? -27.161 -8.652 12.861 1.00 85.19 285 ASP A O 1
ATOM 2170 N N . ASP A 1 286 ? -25.248 -8.623 14.059 1.00 87.12 286 ASP A N 1
ATOM 2171 C CA . ASP A 1 286 ? -24.983 -10.076 14.120 1.00 87.12 286 ASP A CA 1
ATOM 2172 C C . ASP A 1 286 ? -24.336 -10.693 12.864 1.00 87.12 286 ASP A C 1
ATOM 2174 O O . ASP A 1 286 ? -23.983 -11.872 12.885 1.00 87.12 286 ASP A O 1
ATOM 2178 N N . ILE A 1 287 ? -24.134 -9.925 11.793 1.00 92.12 287 ILE A N 1
ATOM 2179 C CA . ILE A 1 287 ? -23.540 -10.382 10.529 1.00 92.12 287 ILE A CA 1
ATOM 2180 C C . ILE A 1 287 ? -22.046 -10.054 10.505 1.00 92.12 287 ILE A C 1
ATOM 2182 O O . ILE A 1 287 ? -21.646 -8.942 10.845 1.00 92.12 287 ILE A O 1
ATOM 2186 N N . LEU A 1 288 ? -21.218 -11.018 10.097 1.00 94.56 288 LEU A N 1
ATOM 2187 C CA . LEU A 1 288 ? -19.790 -10.822 9.852 1.00 94.56 288 LEU A CA 1
ATOM 2188 C C . LEU A 1 288 ? -19.610 -9.905 8.637 1.00 94.56 288 LEU A C 1
ATOM 2190 O O . LEU A 1 288 ? -19.915 -10.318 7.526 1.00 94.56 288 LEU A O 1
ATOM 2194 N N . VAL A 1 289 ? -19.115 -8.684 8.822 1.00 94.69 289 VAL A N 1
ATOM 2195 C CA . VAL A 1 289 ? -18.946 -7.694 7.736 1.00 94.69 289 VAL A CA 1
ATOM 2196 C C . VAL A 1 289 ? -17.500 -7.505 7.289 1.00 94.69 289 VAL A C 1
ATOM 2198 O O . VAL A 1 289 ? -17.261 -6.880 6.259 1.00 94.69 289 VAL A O 1
ATOM 2201 N N . GLY A 1 290 ? -16.541 -8.066 8.022 1.00 96.12 290 GLY A N 1
ATOM 2202 C CA . GLY A 1 290 ? -15.139 -8.059 7.623 1.00 96.12 290 GLY A CA 1
ATOM 2203 C C . GLY A 1 290 ? -14.283 -8.972 8.486 1.00 96.12 290 GLY A C 1
ATOM 2204 O O . GLY A 1 290 ? -14.607 -9.229 9.649 1.00 96.12 290 GLY A O 1
ATOM 2205 N N . ALA A 1 291 ? -13.165 -9.429 7.927 1.00 95.81 291 ALA A N 1
ATOM 2206 C CA . ALA A 1 291 ? -12.138 -10.186 8.636 1.00 95.81 291 ALA A CA 1
ATOM 2207 C C . ALA A 1 291 ? -10.737 -9.914 8.061 1.00 95.81 291 ALA A C 1
ATOM 2209 O O . ALA A 1 291 ? -10.605 -9.554 6.896 1.00 95.81 291 ALA A O 1
ATOM 2210 N N . ASN A 1 292 ? -9.679 -10.118 8.848 1.00 93.56 292 ASN A N 1
ATOM 2211 C CA . ASN A 1 292 ? -8.323 -10.271 8.301 1.00 93.56 292 ASN A CA 1
ATOM 2212 C C . ASN A 1 292 ? -8.008 -11.753 8.004 1.00 93.56 292 ASN A C 1
ATOM 2214 O O . ASN A 1 292 ? -8.709 -12.652 8.474 1.00 93.56 292 ASN A O 1
ATOM 2218 N N . ARG A 1 293 ? -6.928 -12.033 7.259 1.00 91.50 293 ARG A N 1
ATOM 2219 C CA . ARG A 1 293 ? -6.526 -13.413 6.899 1.00 91.50 293 ARG A CA 1
ATOM 2220 C C . ARG A 1 293 ? -6.383 -14.333 8.109 1.00 91.50 293 ARG A C 1
ATOM 2222 O O . ARG A 1 293 ? -6.898 -15.445 8.095 1.00 91.50 293 ARG A O 1
ATOM 2229 N N . ASN A 1 294 ? -5.757 -13.841 9.179 1.00 91.44 294 ASN A N 1
ATOM 2230 C CA . ASN A 1 294 ? -5.573 -14.609 10.410 1.00 91.44 294 ASN A CA 1
ATOM 2231 C C . ASN A 1 294 ? -6.917 -15.044 11.009 1.00 91.44 294 ASN A C 1
ATOM 2233 O O . ASN A 1 294 ? -7.049 -16.180 11.454 1.00 91.44 294 ASN A O 1
ATOM 2237 N N . ALA A 1 295 ? -7.933 -14.177 11.005 1.00 94.00 295 ALA A N 1
ATOM 2238 C CA . ALA A 1 295 ? -9.271 -14.553 11.446 1.00 94.00 295 ALA A CA 1
ATOM 2239 C C . ALA A 1 295 ? -9.908 -15.594 10.523 1.00 94.00 295 ALA A C 1
ATOM 2241 O O . ALA A 1 295 ? -10.491 -16.556 11.025 1.00 94.00 295 ALA A O 1
ATOM 2242 N N . MET A 1 296 ? -9.770 -15.438 9.204 1.00 94.62 296 MET A N 1
ATOM 2243 C CA . MET A 1 296 ? -10.276 -16.420 8.239 1.00 94.62 296 MET A CA 1
ATOM 2244 C C . MET A 1 296 ? -9.672 -17.802 8.484 1.00 94.62 296 MET A C 1
ATOM 2246 O O . MET A 1 296 ? -10.414 -18.777 8.577 1.00 94.62 296 MET A O 1
ATOM 2250 N N . ASP A 1 297 ? -8.360 -17.876 8.707 1.00 92.19 297 ASP A N 1
ATOM 2251 C CA . ASP A 1 297 ? -7.653 -19.125 8.994 1.00 92.19 297 ASP A CA 1
ATOM 2252 C C . ASP A 1 297 ? -8.044 -19.718 10.357 1.00 92.19 297 ASP A C 1
ATOM 2254 O O . ASP A 1 297 ? -8.360 -20.906 10.457 1.00 92.19 297 ASP A O 1
ATOM 2258 N N . LEU A 1 298 ? -8.074 -18.899 11.415 1.00 91.75 298 LEU A N 1
ATOM 2259 C CA . LEU A 1 298 ? -8.412 -19.335 12.776 1.00 91.75 298 LEU A CA 1
ATOM 2260 C C . LEU A 1 298 ? -9.853 -19.848 12.897 1.00 91.75 298 LEU A C 1
ATOM 2262 O O . LEU A 1 298 ? -10.121 -20.779 13.662 1.00 91.75 298 LEU A O 1
ATOM 2266 N N . LEU A 1 299 ? -10.780 -19.242 12.155 1.00 92.69 299 LEU A N 1
ATOM 2267 C CA . LEU A 1 299 ? -12.191 -19.632 12.116 1.00 92.69 299 LEU A CA 1
ATOM 2268 C C . LEU A 1 299 ? -12.472 -20.674 11.019 1.00 92.69 299 LEU A C 1
ATOM 2270 O O . LEU A 1 299 ? -13.523 -21.321 11.022 1.00 92.69 299 LEU A O 1
ATOM 2274 N N . GLY A 1 300 ? -11.518 -20.867 10.105 1.00 92.44 300 GLY A N 1
ATOM 2275 C CA . GLY A 1 300 ? -11.622 -21.701 8.914 1.00 92.44 300 GLY A CA 1
ATOM 2276 C C . GLY A 1 300 ? -12.751 -21.271 7.973 1.00 92.44 300 GLY A C 1
ATOM 2277 O O . GLY A 1 300 ? -13.435 -22.131 7.410 1.00 92.44 300 GLY A O 1
ATOM 2278 N N . LEU A 1 301 ? -12.972 -19.963 7.862 1.00 94.25 301 LEU A N 1
ATOM 2279 C CA . LEU A 1 301 ? -13.942 -19.335 6.968 1.00 94.25 301 LEU A CA 1
ATOM 2280 C C . LEU A 1 301 ? -13.307 -19.045 5.603 1.00 94.25 301 LEU A C 1
ATOM 2282 O O . LEU A 1 301 ? -12.089 -19.065 5.438 1.00 94.25 301 LEU A O 1
ATOM 2286 N N . THR A 1 302 ? -14.145 -18.739 4.622 1.00 95.12 302 THR A N 1
ATOM 2287 C CA . THR A 1 302 ? -13.743 -18.260 3.297 1.00 95.12 302 THR A CA 1
ATOM 2288 C C . THR A 1 302 ? -14.277 -16.855 3.072 1.00 95.12 302 THR A C 1
ATOM 2290 O O . THR A 1 302 ? -15.260 -16.456 3.687 1.00 95.12 302 THR A O 1
ATOM 2293 N N . TRP A 1 303 ? -13.676 -16.080 2.171 1.00 94.38 303 TRP A N 1
ATOM 2294 C CA . TRP A 1 303 ? -14.126 -14.704 1.913 1.00 94.38 303 TRP A CA 1
ATOM 2295 C C . TRP A 1 303 ? -15.597 -14.598 1.464 1.00 94.38 303 TRP A C 1
ATOM 2297 O O . TRP A 1 303 ? -16.196 -13.537 1.582 1.00 94.38 303 TRP A O 1
ATOM 2307 N N . GLN A 1 304 ? -16.210 -15.707 1.027 1.00 94.69 304 GLN A N 1
ATOM 2308 C CA . GLN A 1 304 ? -17.641 -15.797 0.707 1.00 94.69 304 GLN A CA 1
ATOM 2309 C C . GLN A 1 304 ? -18.556 -15.727 1.946 1.00 94.69 304 GLN A C 1
ATOM 2311 O O . GLN A 1 304 ? -19.750 -15.478 1.805 1.00 94.69 304 GLN A O 1
ATOM 2316 N N . ASP A 1 305 ? -18.013 -15.932 3.149 1.00 94.44 305 ASP A N 1
ATOM 2317 C CA . ASP A 1 305 ? -18.744 -15.832 4.416 1.00 94.44 305 ASP A CA 1
ATOM 2318 C C . ASP A 1 305 ? -18.990 -14.373 4.849 1.00 94.44 305 ASP A C 1
ATOM 2320 O O . ASP A 1 305 ? -19.879 -14.104 5.665 1.00 94.44 305 ASP A O 1
ATOM 2324 N N . ILE A 1 306 ? -18.224 -13.420 4.302 1.00 94.94 306 ILE A N 1
ATOM 2325 C CA . ILE A 1 306 ? -18.360 -11.994 4.610 1.00 94.94 306 ILE A CA 1
ATOM 2326 C C . ILE A 1 306 ? -19.689 -11.460 4.051 1.00 94.94 306 ILE A C 1
ATOM 2328 O O . ILE A 1 306 ? -20.011 -11.620 2.878 1.00 94.94 306 ILE A O 1
ATOM 2332 N N . GLY A 1 307 ? -20.472 -10.811 4.909 1.00 93.56 307 GLY A N 1
ATOM 2333 C CA . GLY A 1 307 ? -21.799 -10.261 4.626 1.00 93.56 307 GLY A CA 1
ATOM 2334 C C . GLY A 1 307 ? -22.946 -11.272 4.731 1.00 93.56 307 GLY A C 1
ATOM 2335 O O . GLY A 1 307 ? -24.104 -10.881 4.590 1.00 93.56 307 GLY A O 1
ATOM 2336 N N . VAL A 1 308 ? -22.654 -12.552 4.988 1.00 93.38 308 VAL A N 1
ATOM 2337 C CA . VAL A 1 308 ? -23.656 -13.634 5.000 1.00 93.38 308 VAL A CA 1
ATOM 2338 C C . VAL A 1 308 ? -23.693 -14.354 6.344 1.00 93.38 308 VAL A C 1
ATOM 2340 O O . VAL A 1 308 ? -24.772 -14.600 6.890 1.00 93.38 308 VAL A O 1
ATOM 2343 N N . THR A 1 309 ? -22.525 -14.688 6.886 1.00 93.25 309 THR A N 1
ATOM 2344 C CA . THR A 1 309 ? -22.407 -15.556 8.057 1.00 93.25 309 THR A CA 1
ATOM 2345 C C . THR A 1 309 ? -22.663 -14.782 9.350 1.00 93.25 309 THR A C 1
ATOM 2347 O O . THR A 1 309 ? -22.161 -13.678 9.558 1.00 93.25 309 THR A O 1
ATOM 2350 N N . ARG A 1 310 ? -23.467 -15.369 10.240 1.00 91.94 310 ARG A N 1
ATOM 2351 C CA . ARG A 1 310 ? -23.847 -14.785 11.533 1.00 91.94 310 ARG A CA 1
ATOM 2352 C C . ARG A 1 310 ? -22.907 -15.200 12.658 1.00 91.94 310 ARG A C 1
ATOM 2354 O O . ARG A 1 310 ? -22.346 -16.294 12.628 1.00 91.94 310 ARG A O 1
ATOM 2361 N N . PHE A 1 311 ? -22.830 -14.393 13.716 1.00 89.81 311 PHE A N 1
ATOM 2362 C CA . PHE A 1 311 ? -22.035 -14.690 14.916 1.00 89.81 311 PHE A CA 1
ATOM 2363 C C . PHE A 1 311 ? -22.312 -16.095 15.474 1.00 89.81 311 PHE A C 1
ATOM 2365 O O . PHE A 1 311 ? -21.388 -16.859 15.742 1.00 89.81 311 PHE A O 1
ATOM 2372 N N . SER A 1 312 ? -23.592 -16.462 15.587 1.00 86.94 312 SER A N 1
ATOM 2373 C CA . SER A 1 312 ? -24.038 -17.764 16.113 1.00 86.94 312 SER A CA 1
ATOM 2374 C C . SER A 1 312 ? -23.633 -18.972 15.259 1.00 86.94 312 SER A C 1
ATOM 2376 O O . SER A 1 312 ? -23.636 -20.098 15.749 1.00 86.94 312 SER A O 1
ATOM 2378 N N . GLN A 1 313 ? -23.282 -18.761 13.989 1.00 88.25 313 GLN A N 1
ATOM 2379 C CA . GLN A 1 313 ? -22.771 -19.816 13.109 1.00 88.25 313 GLN A CA 1
ATOM 2380 C C . GLN A 1 313 ? -21.257 -20.003 13.264 1.00 88.25 313 GLN A C 1
ATOM 2382 O O . GLN A 1 313 ? -20.731 -21.066 12.945 1.00 88.25 313 GLN A O 1
ATOM 2387 N N . ILE A 1 314 ? -20.561 -18.979 13.763 1.00 88.31 314 ILE A N 1
ATOM 2388 C CA . ILE A 1 314 ? -19.108 -18.972 13.956 1.00 88.31 314 ILE A CA 1
ATOM 2389 C C . ILE A 1 314 ? -18.755 -19.424 15.377 1.00 88.31 314 ILE A C 1
ATOM 2391 O O . ILE A 1 314 ? -17.784 -20.161 15.567 1.00 88.31 314 ILE A O 1
ATOM 2395 N N . PHE A 1 315 ? -19.547 -19.024 16.374 1.00 86.31 315 PHE A N 1
ATOM 2396 C CA . PHE A 1 315 ? -19.273 -19.249 17.792 1.00 86.31 315 PHE A CA 1
ATOM 2397 C C . PHE A 1 315 ? -20.420 -19.981 18.496 1.00 86.31 315 PHE A C 1
ATOM 2399 O O . PHE A 1 315 ? -21.591 -19.668 18.304 1.00 86.31 315 PHE A O 1
ATOM 2406 N N . SER A 1 316 ? -20.069 -20.924 19.373 1.00 74.75 316 SER A N 1
ATOM 2407 C CA . SER A 1 316 ? -21.014 -21.793 20.100 1.00 74.75 316 SER A CA 1
ATOM 2408 C C . SER A 1 316 ? -21.709 -21.116 21.293 1.00 74.75 316 SER A C 1
ATOM 2410 O O . SER A 1 316 ? -22.492 -21.749 21.999 1.00 74.75 316 SER A O 1
ATOM 2412 N N . LEU A 1 317 ? -21.404 -19.844 21.562 1.00 67.12 317 LEU A N 1
ATOM 2413 C CA . LEU A 1 317 ? -21.960 -19.069 22.672 1.00 67.12 317 LEU A CA 1
ATOM 2414 C C . LEU A 1 317 ? -23.062 -18.129 22.170 1.00 67.12 317 LEU A C 1
ATOM 2416 O O . LEU A 1 317 ? -22.948 -17.550 21.091 1.00 67.12 317 LEU A O 1
ATOM 2420 N N . GLN A 1 318 ? -24.100 -17.906 22.986 1.00 60.09 318 GLN A N 1
ATOM 2421 C CA . GLN A 1 318 ? -24.943 -16.721 22.802 1.00 60.09 318 GLN A CA 1
ATOM 2422 C C . GLN A 1 318 ? -24.067 -15.479 22.990 1.00 60.09 318 GLN A C 1
ATOM 2424 O O . GLN A 1 318 ? -23.239 -15.460 23.904 1.00 60.09 318 GLN A O 1
ATOM 2429 N N . ARG A 1 319 ? -24.226 -14.481 22.108 1.00 60.28 319 ARG A N 1
ATOM 2430 C CA . ARG A 1 319 ? -23.423 -13.249 22.090 1.00 60.28 319 ARG A CA 1
ATOM 2431 C C . ARG A 1 319 ? -23.246 -12.743 23.534 1.00 60.28 319 ARG A C 1
ATOM 2433 O O . ARG A 1 319 ? -24.261 -12.523 24.200 1.00 60.28 319 ARG A O 1
ATOM 2440 N N . PRO A 1 320 ? -22.008 -12.644 24.058 1.00 58.50 320 PRO A N 1
ATOM 2441 C CA . PRO A 1 320 ? -21.791 -12.298 25.459 1.00 58.50 320 PRO A CA 1
ATOM 2442 C C . PRO A 1 320 ? -22.511 -10.986 25.777 1.00 58.50 320 PRO A C 1
ATOM 2444 O O . PRO A 1 320 ? -22.461 -10.050 24.983 1.00 58.50 320 PRO A O 1
ATOM 2447 N N . ASN A 1 321 ? -23.242 -10.939 26.897 1.00 49.31 321 ASN A N 1
ATOM 2448 C CA . ASN A 1 321 ? -24.115 -9.814 27.223 1.00 49.31 321 ASN A CA 1
ATOM 2449 C C . ASN A 1 321 ? -23.270 -8.537 27.394 1.00 49.31 321 ASN A C 1
ATOM 2451 O O . ASN A 1 321 ? -22.555 -8.373 28.383 1.00 49.31 321 ASN A O 1
ATOM 2455 N N . MET A 1 322 ? -23.327 -7.657 26.394 1.00 50.44 322 MET A N 1
ATOM 2456 C CA . MET A 1 322 ? -22.394 -6.545 26.184 1.00 50.44 322 MET A CA 1
ATOM 2457 C C . MET A 1 322 ? -22.581 -5.374 27.166 1.00 50.44 322 MET A C 1
ATOM 2459 O O . MET A 1 322 ? -21.908 -4.357 27.027 1.00 50.44 322 MET A O 1
ATOM 2463 N N . ASP A 1 323 ? -23.475 -5.454 28.150 1.00 40.31 323 ASP A N 1
ATOM 2464 C CA . ASP A 1 323 ? -23.822 -4.324 29.030 1.00 40.31 323 ASP A CA 1
ATOM 2465 C C . ASP A 1 323 ? -22.876 -4.131 30.234 1.00 40.31 323 ASP A C 1
ATOM 2467 O O . ASP A 1 323 ? -22.961 -3.131 30.951 1.00 40.31 323 ASP A O 1
ATOM 2471 N N . GLY A 1 324 ? -21.920 -5.040 30.445 1.00 36.66 324 GLY A N 1
ATOM 2472 C CA . GLY A 1 324 ? -20.906 -4.936 31.497 1.00 36.66 324 GLY A CA 1
ATOM 2473 C C . GLY A 1 324 ? -19.644 -4.217 31.020 1.00 36.66 324 GLY A C 1
ATOM 2474 O O . GLY A 1 324 ? -19.050 -4.620 30.032 1.00 36.66 324 GLY A O 1
ATOM 2475 N N . ARG A 1 325 ? -19.275 -3.131 31.715 1.00 34.47 325 ARG A N 1
ATOM 2476 C CA . ARG A 1 325 ? -18.007 -2.365 31.674 1.00 34.47 325 ARG A CA 1
ATOM 2477 C C . ARG A 1 325 ? -17.010 -2.752 30.569 1.00 34.47 325 ARG A C 1
ATOM 2479 O O . ARG A 1 325 ? -16.347 -3.775 30.648 1.00 34.47 325 ARG A O 1
ATOM 2486 N N . ALA A 1 326 ? -16.823 -1.836 29.618 1.00 38.16 326 ALA A N 1
ATOM 2487 C CA . ALA A 1 326 ? -15.633 -1.798 28.776 1.00 38.16 326 ALA A CA 1
ATOM 2488 C C . ALA A 1 326 ? -14.378 -1.825 29.666 1.00 38.16 326 ALA A C 1
ATOM 2490 O O . ALA A 1 326 ? -14.090 -0.860 30.373 1.00 38.16 326 ALA A O 1
ATOM 2491 N N . GLY A 1 327 ? -13.677 -2.948 29.659 1.00 38.19 327 GLY A N 1
ATOM 2492 C CA . GLY A 1 327 ? -12.425 -3.135 30.369 1.00 38.19 327 GLY A CA 1
ATOM 2493 C C . GLY A 1 327 ? -11.839 -4.465 29.945 1.00 38.19 327 GLY A C 1
ATOM 2494 O O . GLY A 1 327 ? -12.375 -5.479 30.349 1.00 38.19 327 GLY A O 1
ATOM 2495 N N . ALA A 1 328 ? -10.846 -4.414 29.055 1.00 42.72 328 ALA A N 1
ATOM 2496 C CA . ALA A 1 328 ? -9.627 -5.231 28.961 1.00 42.72 328 ALA A CA 1
ATOM 2497 C C . ALA A 1 328 ? -9.588 -6.732 29.357 1.00 42.72 328 ALA A C 1
ATOM 2499 O O . ALA A 1 328 ? -8.492 -7.286 29.367 1.00 42.72 328 ALA A O 1
ATOM 2500 N N . ASP A 1 329 ? -10.696 -7.404 29.652 1.00 50.31 329 ASP A N 1
ATOM 2501 C CA . ASP A 1 329 ? -10.703 -8.786 30.121 1.00 50.31 329 ASP A CA 1
ATOM 2502 C C . ASP A 1 329 ? -10.899 -9.727 28.926 1.00 50.31 329 ASP A C 1
ATOM 2504 O O . ASP A 1 329 ? -11.933 -9.709 28.252 1.00 50.31 329 ASP A O 1
ATOM 2508 N N . ASP A 1 330 ? -9.871 -10.529 28.641 1.00 64.44 330 ASP A N 1
ATOM 2509 C CA . ASP A 1 330 ? -9.893 -11.531 27.578 1.00 64.44 330 ASP A CA 1
ATOM 2510 C C . ASP A 1 330 ? -10.954 -12.601 27.902 1.00 64.44 330 ASP A C 1
ATOM 2512 O O . ASP A 1 330 ? -10.901 -13.271 28.937 1.00 64.44 330 ASP A O 1
ATOM 2516 N N . ILE A 1 331 ? -11.931 -12.779 27.012 1.00 74.75 331 ILE A N 1
ATOM 2517 C CA . ILE A 1 331 ? -12.973 -13.801 27.138 1.00 74.75 331 ILE A CA 1
ATOM 2518 C C . ILE A 1 331 ? -12.552 -15.084 26.423 1.00 74.75 331 ILE A C 1
ATOM 2520 O O . ILE A 1 331 ? -11.973 -15.050 25.340 1.00 74.75 331 ILE A O 1
ATOM 2524 N N . ILE A 1 332 ? -12.874 -16.236 27.008 1.00 77.62 332 ILE A N 1
ATOM 2525 C CA . ILE A 1 332 ? -12.680 -17.531 26.352 1.00 77.62 332 ILE A CA 1
ATOM 2526 C C . ILE A 1 332 ? -13.933 -17.844 25.537 1.00 77.62 332 ILE A C 1
ATOM 2528 O O . ILE A 1 332 ? -15.041 -17.868 26.075 1.00 77.62 332 ILE A O 1
ATOM 2532 N N . ILE A 1 333 ? -13.754 -18.110 24.249 1.00 79.88 333 ILE A N 1
ATOM 2533 C CA . ILE A 1 333 ? -14.823 -18.481 23.323 1.00 79.88 333 ILE A CA 1
ATOM 2534 C C . ILE A 1 333 ? -14.531 -19.839 22.691 1.00 79.88 333 ILE A C 1
ATOM 2536 O O . ILE A 1 333 ? -13.376 -20.237 22.536 1.00 79.88 333 ILE A O 1
ATOM 2540 N N . GLN A 1 334 ? -15.586 -20.539 22.285 1.00 81.69 334 GLN A N 1
ATOM 2541 C CA . GLN A 1 334 ? -15.472 -21.736 21.459 1.00 81.69 334 GLN A CA 1
ATOM 2542 C C . GLN A 1 334 ? -16.060 -21.473 20.080 1.00 81.69 334 GLN A C 1
ATOM 2544 O O . GLN A 1 334 ? -17.180 -20.968 19.959 1.00 81.69 334 GLN A O 1
ATOM 2549 N N . THR A 1 335 ? -15.311 -21.831 19.043 1.00 84.81 335 THR A N 1
ATOM 2550 C CA . THR A 1 335 ? -15.827 -21.833 17.675 1.00 84.81 335 THR A CA 1
ATOM 2551 C C . THR A 1 335 ? -16.875 -22.936 17.519 1.00 84.81 335 THR A C 1
ATOM 2553 O O . THR A 1 335 ? -16.859 -23.935 18.245 1.00 84.81 335 THR A O 1
ATOM 2556 N N . ALA A 1 336 ? -17.757 -22.806 16.528 1.00 81.44 336 ALA A N 1
ATOM 2557 C CA . ALA A 1 336 ? -18.714 -23.850 16.152 1.00 81.44 336 ALA A CA 1
ATOM 2558 C C . ALA A 1 336 ? -18.025 -25.174 15.760 1.00 81.44 336 ALA A C 1
ATOM 2560 O O . ALA A 1 336 ? -18.636 -26.240 15.784 1.00 81.44 336 ALA A O 1
ATOM 2561 N N . ARG A 1 337 ? -16.725 -25.115 15.436 1.00 80.88 337 ARG A N 1
ATOM 2562 C CA . ARG A 1 337 ? -15.869 -26.266 15.117 1.00 80.88 337 ARG A CA 1
ATOM 2563 C C . ARG A 1 337 ? -15.158 -26.865 16.339 1.00 80.88 337 ARG A C 1
ATOM 2565 O O . ARG A 1 337 ? -14.381 -27.800 16.182 1.00 80.88 337 ARG A O 1
ATOM 2572 N N . GLY A 1 338 ? -15.410 -26.346 17.542 1.00 78.81 338 GLY A N 1
ATOM 2573 C CA . GLY A 1 338 ? -14.869 -26.869 18.800 1.00 78.81 338 GLY A CA 1
ATOM 2574 C C . GLY A 1 338 ? -13.480 -26.350 19.189 1.00 78.81 338 GLY A C 1
ATOM 2575 O O . GLY A 1 338 ? -12.914 -26.834 20.167 1.00 78.81 338 GLY A O 1
ATOM 2576 N N . SER A 1 339 ? -12.925 -25.369 18.470 1.00 84.69 339 SER A N 1
ATOM 2577 C CA . SER A 1 339 ? -11.649 -24.739 18.837 1.00 84.69 339 SER A CA 1
ATOM 2578 C C . SER A 1 339 ? -11.859 -23.697 19.931 1.00 84.69 339 SER A C 1
ATOM 2580 O O . SER A 1 339 ? -12.764 -22.869 19.834 1.00 84.69 339 SER A O 1
ATOM 2582 N N . THR A 1 340 ? -10.994 -23.691 20.944 1.00 83.88 340 THR A N 1
ATOM 2583 C CA . THR A 1 340 ? -10.995 -22.663 21.993 1.00 83.88 340 THR A CA 1
ATOM 2584 C C . THR A 1 340 ? -10.108 -21.490 21.581 1.00 83.88 340 THR A C 1
ATOM 2586 O O . THR A 1 340 ? -8.943 -21.690 21.239 1.00 83.88 340 THR A O 1
ATOM 2589 N N . LEU A 1 341 ? -10.646 -20.273 21.642 1.00 85.31 341 LEU A N 1
ATOM 2590 C CA . LEU A 1 341 ? -9.932 -19.027 21.370 1.00 85.31 341 LEU A CA 1
ATOM 2591 C C . LEU A 1 341 ? -10.084 -18.070 22.554 1.00 85.31 341 LEU A C 1
ATOM 2593 O O . LEU A 1 341 ? -11.078 -18.107 23.277 1.00 85.31 341 LEU A O 1
ATOM 2597 N N . PHE A 1 342 ? -9.107 -17.192 22.724 1.00 83.94 342 PHE A N 1
ATOM 2598 C CA . PHE A 1 342 ? -9.234 -15.998 23.547 1.00 83.94 342 PHE A CA 1
ATOM 2599 C C . PHE A 1 342 ? -9.693 -14.863 22.657 1.00 83.94 342 PHE A C 1
ATOM 2601 O O . PHE A 1 342 ? -9.258 -14.770 21.506 1.00 83.94 342 PHE A O 1
ATOM 2608 N N . ALA A 1 343 ? -10.557 -14.008 23.186 1.00 85.12 343 ALA A N 1
ATOM 2609 C CA . ALA A 1 343 ? -11.045 -12.873 22.448 1.00 85.12 343 ALA A CA 1
ATOM 2610 C C . ALA A 1 343 ? -11.156 -11.606 23.274 1.00 85.12 343 ALA A C 1
ATOM 2612 O O . ALA A 1 343 ? -11.443 -11.634 24.468 1.00 85.12 343 ALA A O 1
ATOM 2613 N N . ARG A 1 344 ? -10.979 -10.483 22.591 1.00 83.94 344 ARG A N 1
ATOM 2614 C CA . ARG A 1 344 ? -11.165 -9.146 23.131 1.00 83.94 344 ARG A CA 1
ATOM 2615 C C . ARG A 1 344 ? -12.122 -8.391 22.231 1.00 83.94 344 ARG A C 1
ATOM 2617 O O . ARG A 1 344 ? -11.905 -8.289 21.027 1.00 83.94 344 ARG A O 1
ATOM 2624 N N . ILE A 1 345 ? -13.190 -7.879 22.825 1.00 81.50 345 ILE A N 1
ATOM 2625 C CA . ILE A 1 345 ? -14.206 -7.122 22.102 1.00 81.50 345 ILE A CA 1
ATOM 2626 C C . ILE A 1 345 ? -13.874 -5.643 22.225 1.00 81.50 345 ILE A C 1
ATOM 2628 O O . ILE A 1 345 ? -13.775 -5.101 23.328 1.00 81.50 345 ILE A O 1
ATOM 2632 N N . GLU A 1 346 ? -13.746 -4.991 21.083 1.00 81.19 346 GLU A N 1
ATOM 2633 C CA . GLU A 1 346 ? -13.649 -3.551 20.975 1.00 81.19 346 GLU A CA 1
ATOM 2634 C C . GLU A 1 346 ? -14.989 -3.024 20.459 1.00 81.19 346 GLU A C 1
ATOM 2636 O O . GLU A 1 346 ? -15.422 -3.296 19.337 1.00 81.19 346 GLU A O 1
ATOM 2641 N N . LYS A 1 347 ? -15.694 -2.289 21.322 1.00 71.19 347 LYS A N 1
ATOM 2642 C CA . LYS A 1 347 ? -16.952 -1.658 20.927 1.00 71.19 347 LYS A CA 1
ATOM 2643 C C . LYS A 1 347 ? -16.684 -0.582 19.874 1.00 71.19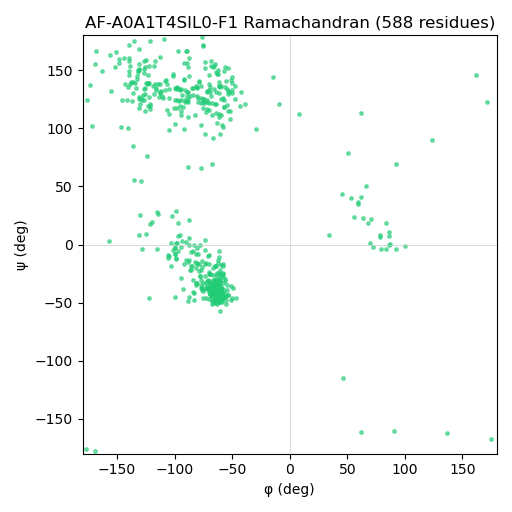 347 LYS A C 1
ATOM 2645 O O . LYS A 1 347 ? -15.614 0.028 19.915 1.00 71.19 347 LYS A O 1
ATOM 2650 N N . PRO A 1 348 ? -17.676 -0.281 19.016 1.00 68.56 348 PRO A N 1
ATOM 2651 C CA . PRO A 1 348 ? -17.599 0.867 18.129 1.00 68.56 348 PRO A CA 1
ATOM 2652 C C . PRO A 1 348 ? -17.149 2.094 18.911 1.00 68.56 348 PRO A C 1
ATOM 2654 O O . PRO A 1 348 ? -17.655 2.341 20.018 1.00 68.56 348 PRO A O 1
ATOM 2657 N N . LEU A 1 349 ? -16.237 2.875 18.336 1.00 55.62 349 LEU A N 1
ATOM 2658 C CA . LEU A 1 349 ? -15.957 4.210 18.837 1.00 55.62 349 LEU A CA 1
ATOM 2659 C C . LEU A 1 349 ? -17.261 5.002 18.725 1.00 55.62 349 LEU A C 1
ATOM 2661 O O . LEU A 1 349 ? -17.585 5.541 17.671 1.00 55.62 349 LEU A O 1
ATOM 2665 N N . ARG A 1 350 ? -18.049 5.054 19.811 1.00 42.62 350 ARG A N 1
ATOM 2666 C CA . ARG A 1 350 ? -19.171 5.992 19.887 1.00 42.62 350 ARG A CA 1
ATOM 2667 C C . ARG A 1 350 ? -18.576 7.360 19.577 1.00 42.62 350 ARG A C 1
ATOM 2669 O O . ARG A 1 350 ? -17.568 7.684 20.211 1.00 42.62 350 ARG A O 1
ATOM 2676 N N . PRO A 1 351 ? -19.172 8.164 18.677 1.00 37.44 351 PRO A N 1
ATOM 2677 C CA . PRO A 1 351 ? -18.733 9.535 18.510 1.00 37.44 351 PRO A CA 1
ATOM 2678 C C . PRO A 1 351 ? -18.731 10.146 19.902 1.00 37.44 351 PRO A C 1
ATOM 2680 O O . PRO A 1 351 ? -19.764 10.187 20.584 1.00 37.44 351 PRO A O 1
ATOM 2683 N N . LEU A 1 352 ? -17.535 10.500 20.368 1.00 36.66 352 LEU A N 1
ATOM 2684 C CA . LEU A 1 352 ? -17.353 11.194 21.619 1.00 36.66 352 LEU A CA 1
ATOM 2685 C C . LEU A 1 352 ? -18.171 12.471 21.469 1.00 36.66 352 LEU A C 1
ATOM 2687 O O . LEU A 1 352 ? -17.768 13.425 20.811 1.00 36.66 352 LEU A O 1
ATOM 2691 N N . ASN A 1 353 ? -19.362 12.478 22.064 1.00 35.72 353 ASN A N 1
ATOM 2692 C CA . ASN A 1 353 ? -20.080 13.696 22.390 1.00 35.72 353 ASN A CA 1
ATOM 2693 C C . ASN A 1 353 ? -19.242 14.382 23.479 1.00 35.72 353 ASN A C 1
ATOM 2695 O O . ASN A 1 353 ? -19.602 14.407 24.657 1.00 35.72 353 ASN A O 1
ATOM 2699 N N . GLU A 1 354 ? -18.066 14.874 23.094 1.00 34.28 354 GLU A N 1
ATOM 2700 C CA . GLU A 1 354 ? -17.180 15.654 23.929 1.00 34.28 354 GLU A CA 1
ATOM 2701 C C . GLU A 1 354 ? -17.896 16.972 24.197 1.00 34.28 354 GLU A C 1
ATOM 2703 O O . GLU A 1 354 ? -17.809 17.961 23.469 1.00 34.28 354 GLU A O 1
ATOM 2708 N N . ARG A 1 355 ? -18.636 16.997 25.306 1.00 35.62 355 ARG A N 1
ATOM 2709 C CA . ARG A 1 355 ? -18.707 18.234 26.068 1.00 35.62 355 ARG A CA 1
ATOM 2710 C C . ARG A 1 355 ? -17.256 18.572 26.420 1.00 35.62 355 ARG A C 1
ATOM 2712 O O . ARG A 1 355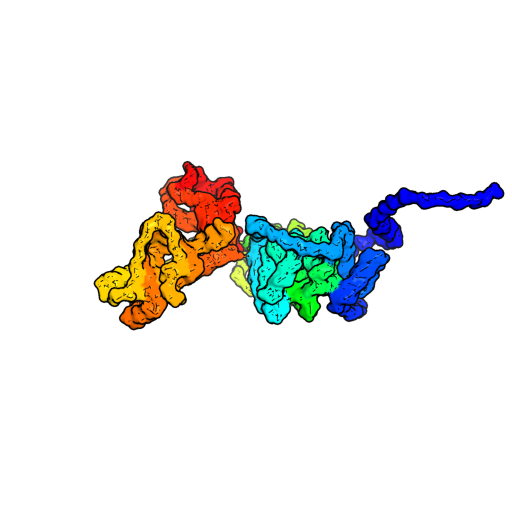 ? -16.588 17.711 26.993 1.00 35.62 355 ARG A O 1
ATOM 2719 N N . PRO A 1 356 ? -16.761 19.767 26.064 1.00 36.34 356 PRO A N 1
ATOM 2720 C CA . PRO A 1 356 ? -15.358 20.109 26.236 1.00 36.34 356 PRO A CA 1
ATOM 2721 C C . PRO A 1 356 ? -14.963 19.883 27.693 1.00 36.34 356 PRO A C 1
ATOM 2723 O O . PRO A 1 356 ? -15.565 20.473 28.593 1.00 36.34 356 PRO A O 1
ATOM 2726 N N . ASN A 1 357 ? -13.989 18.997 27.918 1.00 40.16 357 ASN A N 1
ATOM 2727 C CA . ASN A 1 357 ? -13.482 18.684 29.246 1.00 40.16 357 ASN A CA 1
ATOM 2728 C C . ASN A 1 357 ? -12.892 19.971 29.856 1.00 40.16 357 ASN A C 1
ATOM 2730 O O . ASN A 1 357 ? -11.861 20.457 29.375 1.00 40.16 357 ASN A O 1
ATOM 2734 N N . PRO A 1 358 ? -13.500 20.536 30.917 1.00 40.69 358 PRO A N 1
ATOM 2735 C CA . PRO A 1 358 ? -13.026 21.778 31.514 1.00 40.69 358 PRO A CA 1
ATOM 2736 C C . PRO A 1 358 ? -11.599 21.651 32.052 1.00 40.69 358 PRO A C 1
ATOM 2738 O O . PRO A 1 358 ? -10.895 22.651 32.113 1.00 40.69 358 PRO A O 1
ATOM 2741 N N . ALA A 1 359 ? -11.145 20.441 32.404 1.00 41.00 359 ALA A N 1
ATOM 2742 C CA . ALA A 1 359 ? -9.790 20.194 32.888 1.00 41.00 359 ALA A CA 1
ATOM 2743 C C . ALA A 1 359 ? -8.741 20.268 31.765 1.00 41.00 359 ALA A C 1
ATOM 2745 O O . ALA A 1 359 ? -7.680 20.847 31.978 1.00 41.00 359 ALA A O 1
ATOM 2746 N N . ALA A 1 360 ? -9.056 19.783 30.558 1.00 35.25 360 ALA A N 1
ATOM 2747 C CA . ALA A 1 360 ? -8.184 19.907 29.386 1.00 35.25 360 ALA A CA 1
ATOM 2748 C C . ALA A 1 360 ? -8.139 21.354 28.866 1.00 35.25 360 ALA A C 1
ATOM 2750 O O . ALA A 1 360 ? -7.068 21.867 28.557 1.00 35.25 360 ALA A O 1
ATOM 2751 N N . ALA A 1 361 ? -9.273 22.065 28.881 1.00 36.03 361 ALA A N 1
ATOM 2752 C CA . ALA A 1 361 ? -9.323 23.497 28.573 1.00 36.03 361 ALA A CA 1
ATOM 2753 C C . ALA A 1 361 ? -8.578 24.350 29.618 1.00 36.03 361 ALA A C 1
ATOM 2755 O O . ALA A 1 361 ? -8.007 25.388 29.284 1.00 36.03 361 ALA A O 1
ATOM 2756 N N . ARG A 1 362 ? -8.555 23.913 30.884 1.00 36.06 362 ARG A N 1
ATOM 2757 C CA . ARG A 1 362 ? -7.795 24.557 31.963 1.00 36.06 362 ARG A CA 1
ATOM 2758 C C . ARG A 1 362 ? -6.303 24.241 31.859 1.00 36.06 362 ARG A C 1
ATOM 2760 O O . ARG A 1 362 ? -5.518 25.156 32.039 1.00 36.06 362 ARG A O 1
ATOM 2767 N N . ALA A 1 363 ? -5.908 23.026 31.476 1.00 36.66 363 ALA A N 1
ATOM 2768 C CA . ALA A 1 363 ? -4.515 22.676 31.180 1.00 36.66 363 ALA A CA 1
ATOM 2769 C C . ALA A 1 363 ? -3.982 23.410 29.934 1.00 36.66 363 ALA A C 1
ATOM 2771 O O . ALA A 1 363 ? -2.893 23.971 29.985 1.00 36.66 363 ALA A O 1
ATOM 2772 N N . ALA A 1 364 ? -4.782 23.521 28.867 1.00 35.09 364 ALA A N 1
ATOM 2773 C CA . ALA A 1 364 ? -4.459 24.319 27.682 1.00 35.09 364 ALA A CA 1
ATOM 2774 C C . ALA A 1 364 ? -4.387 25.825 27.994 1.00 35.09 364 ALA A C 1
ATOM 2776 O O . ALA A 1 364 ? -3.498 26.505 27.494 1.00 35.09 364 ALA A O 1
ATOM 2777 N N . LYS A 1 365 ? -5.253 26.346 28.880 1.00 33.59 365 LYS A N 1
ATOM 2778 C CA . LYS A 1 365 ? -5.146 27.725 29.395 1.00 33.59 365 LYS A CA 1
ATOM 2779 C C . LYS A 1 365 ? -3.935 27.934 30.304 1.00 33.59 365 LYS A C 1
ATOM 2781 O O . LYS A 1 365 ? -3.344 29.000 30.248 1.00 33.59 365 LYS A O 1
ATOM 2786 N N . ILE A 1 366 ? -3.550 26.947 31.113 1.00 36.44 366 ILE A N 1
ATOM 2787 C CA . ILE A 1 366 ? -2.356 27.007 31.973 1.00 36.44 366 ILE A CA 1
ATOM 2788 C C . ILE A 1 366 ? -1.070 26.936 31.128 1.00 36.44 366 ILE A C 1
ATOM 2790 O O . ILE A 1 366 ? -0.116 27.647 31.429 1.00 36.44 366 ILE A O 1
ATOM 2794 N N . CYS A 1 367 ? -1.050 26.145 30.048 1.00 30.52 367 CYS A N 1
ATOM 2795 C CA . CYS A 1 367 ? 0.033 26.155 29.058 1.00 30.52 367 CYS A CA 1
ATOM 2796 C C . CYS A 1 367 ? 0.068 27.463 28.253 1.00 30.52 367 CYS A C 1
ATOM 2798 O O . CYS A 1 367 ? 1.149 28.003 28.052 1.00 30.52 367 CYS A O 1
ATOM 2800 N N . ALA A 1 368 ? -1.084 28.014 27.857 1.00 32.81 368 ALA A N 1
ATOM 2801 C CA . ALA A 1 368 ? -1.156 29.309 27.176 1.00 32.81 368 ALA A CA 1
ATOM 2802 C C . ALA A 1 368 ? -0.695 30.475 28.072 1.00 32.81 368 ALA A C 1
ATOM 2804 O O . ALA A 1 368 ? -0.037 31.385 27.585 1.00 32.81 368 ALA A O 1
ATOM 2805 N N . HIS A 1 369 ? -0.957 30.421 29.385 1.00 33.75 369 HIS A N 1
ATOM 2806 C CA . HIS A 1 369 ? -0.517 31.464 30.320 1.00 33.75 369 HIS A CA 1
ATOM 2807 C C . HIS A 1 369 ? 1.002 31.494 30.545 1.00 33.75 369 HIS A C 1
ATOM 2809 O O . HIS A 1 369 ? 1.532 32.550 30.855 1.00 33.75 369 HIS A O 1
ATOM 2815 N N . ARG A 1 370 ? 1.719 30.374 30.354 1.00 37.41 370 ARG A N 1
ATOM 2816 C CA . ARG A 1 370 ? 3.194 30.351 30.439 1.00 37.41 370 ARG A CA 1
ATOM 2817 C C . ARG A 1 370 ? 3.903 30.883 29.189 1.00 37.41 370 ARG A C 1
ATOM 2819 O O . ARG A 1 370 ? 5.086 31.187 29.275 1.00 37.41 370 ARG A O 1
ATOM 2826 N N . TYR A 1 371 ? 3.212 30.993 28.052 1.00 37.94 371 TYR A N 1
ATOM 2827 C CA . TYR A 1 371 ? 3.765 31.602 26.833 1.00 37.94 371 TYR A CA 1
ATOM 2828 C C . TYR A 1 371 ? 3.613 33.134 26.804 1.00 37.94 371 TYR A C 1
ATOM 2830 O O . TYR A 1 371 ? 4.342 33.784 26.064 1.00 37.94 371 TYR A O 1
ATOM 2838 N N . ASP A 1 372 ? 2.717 33.711 27.612 1.00 43.81 372 ASP A N 1
ATOM 2839 C CA . ASP A 1 372 ? 2.486 35.168 27.695 1.00 43.81 372 ASP A CA 1
ATOM 2840 C C . ASP A 1 372 ? 3.581 35.916 28.488 1.00 43.81 372 ASP A C 1
ATOM 2842 O O . ASP A 1 372 ? 3.676 37.137 28.412 1.00 43.81 372 ASP A O 1
ATOM 2846 N N . GLU A 1 373 ? 4.421 35.196 29.244 1.00 50.72 373 GLU A N 1
ATOM 2847 C CA . GLU A 1 373 ? 5.540 35.762 30.021 1.00 50.72 373 GLU A CA 1
ATOM 2848 C C . GLU A 1 373 ? 6.888 35.727 29.269 1.00 50.72 373 GLU A C 1
ATOM 2850 O O . GLU A 1 373 ? 7.897 36.201 29.791 1.00 50.72 373 GLU A O 1
ATOM 2855 N N . GLN A 1 374 ? 6.936 35.166 28.054 1.00 57.09 374 GLN A N 1
ATOM 2856 C CA . GLN A 1 374 ? 8.146 35.150 27.224 1.00 57.09 374 GLN A CA 1
ATOM 2857 C C . GLN A 1 374 ? 8.247 36.419 26.363 1.00 57.09 374 GLN A C 1
ATOM 2859 O O . GLN A 1 374 ? 7.222 36.912 25.885 1.00 57.09 374 GLN A O 1
ATOM 2864 N N . PRO A 1 375 ? 9.464 36.941 26.113 1.00 61.78 375 PRO A N 1
ATOM 2865 C CA . PRO A 1 375 ? 9.651 38.101 25.247 1.00 61.78 375 PRO A CA 1
ATOM 2866 C C . PRO A 1 375 ? 9.087 37.814 23.851 1.00 61.78 375 PRO A C 1
ATOM 2868 O O . PRO A 1 375 ? 9.429 36.812 23.218 1.00 61.78 375 PRO A O 1
ATOM 2871 N N . GLN A 1 376 ? 8.196 38.680 23.362 1.00 73.81 376 GLN A N 1
ATOM 2872 C CA . GLN A 1 376 ? 7.660 38.540 22.014 1.00 73.81 376 GLN A CA 1
ATOM 2873 C C . GLN A 1 376 ? 8.692 39.023 21.002 1.00 73.81 376 GLN A C 1
ATOM 2875 O O . GLN A 1 376 ? 9.275 40.096 21.146 1.00 73.81 376 GLN A O 1
ATOM 2880 N N . ILE A 1 377 ? 8.866 38.266 19.917 1.00 75.56 377 ILE A N 1
ATOM 2881 C CA . ILE A 1 377 ? 9.841 38.610 18.874 1.00 75.56 377 ILE A CA 1
ATOM 2882 C C . ILE A 1 377 ? 9.596 39.994 18.267 1.00 75.56 377 ILE A C 1
ATOM 2884 O O . ILE A 1 377 ? 10.540 40.651 17.845 1.00 75.56 377 ILE A O 1
ATOM 2888 N N . GLN A 1 378 ? 8.349 40.467 18.268 1.00 76.19 378 GLN A N 1
ATOM 2889 C CA . GLN A 1 378 ? 7.996 41.795 17.783 1.00 76.19 378 GLN A CA 1
ATOM 2890 C C . GLN A 1 378 ? 8.533 42.906 18.698 1.00 76.19 378 GLN A C 1
ATOM 2892 O O . GLN A 1 378 ? 9.127 43.862 18.200 1.00 76.19 378 GLN A O 1
ATOM 2897 N N . ASP A 1 379 ? 8.426 42.740 20.017 1.00 75.12 379 ASP A N 1
ATOM 2898 C CA . ASP A 1 379 ? 8.984 43.675 21.002 1.00 75.12 379 ASP A CA 1
ATOM 2899 C C . ASP A 1 379 ? 10.516 43.670 20.956 1.00 75.12 379 ASP A C 1
ATOM 2901 O O . ASP A 1 379 ? 11.160 44.720 21.004 1.00 75.12 379 ASP A O 1
ATOM 2905 N N . THR A 1 380 ? 11.115 42.489 20.779 1.00 74.94 380 THR A N 1
ATOM 2906 C CA . THR A 1 380 ? 12.559 42.348 20.572 1.00 74.94 380 THR A CA 1
ATOM 2907 C C . THR A 1 380 ? 13.020 43.052 19.296 1.00 74.94 380 THR A C 1
ATOM 2909 O O . THR A 1 380 ? 14.034 43.745 19.318 1.00 74.94 380 THR A O 1
ATOM 2912 N N . VAL A 1 381 ? 12.285 42.918 18.188 1.00 75.88 381 VAL A N 1
ATOM 2913 C CA . VAL A 1 381 ? 12.598 43.587 16.917 1.00 75.88 381 VAL A CA 1
ATOM 2914 C C . VAL A 1 381 ? 12.526 45.106 17.057 1.00 75.88 381 VAL A C 1
ATOM 2916 O O . VAL A 1 381 ? 13.452 45.790 16.626 1.00 75.88 381 VAL A O 1
ATOM 2919 N N . GLU A 1 382 ? 11.482 45.648 17.687 1.00 79.12 382 GLU A N 1
ATOM 2920 C CA . GLU A 1 382 ? 11.381 47.096 17.916 1.00 79.12 382 GLU A CA 1
ATOM 2921 C C . GLU A 1 382 ? 12.496 47.597 18.847 1.00 79.12 382 GLU A C 1
ATOM 2923 O O . GLU A 1 382 ? 13.080 48.650 18.597 1.00 79.12 382 GLU A O 1
ATOM 2928 N N . ARG A 1 383 ? 12.885 46.816 19.862 1.00 74.50 383 ARG A N 1
ATOM 2929 C CA . ARG A 1 383 ? 14.027 47.126 20.738 1.00 74.50 383 ARG A CA 1
ATOM 2930 C C . ARG A 1 383 ? 15.368 47.108 19.993 1.00 74.50 383 ARG A C 1
ATOM 2932 O O . ARG A 1 383 ? 16.181 48.011 20.190 1.00 74.50 383 ARG A O 1
ATOM 2939 N N . LEU A 1 384 ? 15.595 46.130 19.112 1.00 71.56 384 LEU A N 1
ATOM 2940 C CA . LEU A 1 384 ? 16.790 46.056 18.256 1.00 71.56 384 LEU A CA 1
ATOM 2941 C C . LEU A 1 384 ? 16.868 47.244 17.286 1.00 71.56 384 LEU A C 1
ATOM 2943 O O . LEU A 1 384 ? 17.951 47.790 17.062 1.00 71.56 384 LEU A O 1
ATOM 2947 N N . LEU A 1 385 ? 15.724 47.677 16.749 1.00 73.44 385 LEU A N 1
ATOM 2948 C CA . LEU A 1 385 ? 15.614 48.872 15.908 1.00 73.44 385 LEU A CA 1
ATOM 2949 C C . LEU A 1 385 ? 15.804 50.175 16.704 1.00 73.44 385 LEU A C 1
ATOM 2951 O O . LEU A 1 385 ? 16.305 51.153 16.151 1.00 73.44 385 LEU A O 1
ATOM 2955 N N . ALA A 1 386 ? 15.435 50.191 17.988 1.00 70.75 386 ALA A N 1
ATOM 2956 C CA . ALA A 1 386 ? 15.509 51.367 18.852 1.00 70.75 386 ALA A CA 1
ATOM 2957 C C . ALA A 1 386 ? 16.871 51.576 19.544 1.00 70.75 386 ALA A C 1
ATOM 2959 O O . ALA A 1 386 ? 17.145 52.705 19.955 1.00 70.75 386 ALA A O 1
ATOM 2960 N N . GLY A 1 387 ? 17.716 50.543 19.706 1.00 62.22 387 GLY A N 1
ATOM 2961 C CA . GLY A 1 387 ? 18.840 50.658 20.648 1.00 62.22 387 GLY A CA 1
ATOM 2962 C C . GLY A 1 387 ? 20.092 49.783 20.512 1.00 62.22 387 GLY A C 1
ATOM 2963 O O . GLY A 1 387 ? 20.957 49.942 21.369 1.00 62.22 387 GLY A O 1
ATOM 2964 N N . ALA A 1 388 ? 20.284 48.905 19.514 1.00 50.84 388 ALA A N 1
ATOM 2965 C CA . ALA A 1 388 ? 21.480 48.038 19.515 1.00 50.84 388 ALA A CA 1
ATOM 2966 C C . ALA A 1 388 ? 22.135 47.798 18.138 1.00 50.84 388 ALA A C 1
ATOM 2968 O O . ALA A 1 388 ? 21.520 47.293 17.205 1.00 50.84 388 ALA A O 1
ATOM 2969 N N . MET A 1 389 ? 23.435 48.123 18.071 1.00 56.50 389 MET A N 1
ATOM 2970 C CA . MET A 1 389 ? 24.452 47.681 17.098 1.00 56.50 389 MET A CA 1
ATOM 2971 C C . MET A 1 389 ? 24.094 47.814 15.598 1.00 56.50 389 MET A C 1
ATOM 2973 O O . MET A 1 389 ? 23.812 46.807 14.933 1.00 56.50 389 MET A O 1
ATOM 2977 N N . PRO A 1 390 ? 24.201 49.032 15.020 1.00 56.12 390 PRO A N 1
ATOM 2978 C CA . PRO A 1 390 ? 24.074 49.254 13.579 1.00 56.12 390 PRO A CA 1
ATOM 2979 C C . PRO A 1 390 ? 25.031 48.343 12.795 1.00 56.12 390 PRO A C 1
ATOM 2981 O O . PRO A 1 390 ? 26.221 48.282 13.098 1.00 56.12 390 PRO A O 1
ATOM 2984 N N . GLY A 1 391 ? 24.517 47.629 11.789 1.00 63.72 391 GLY A N 1
ATOM 2985 C CA . GLY A 1 391 ? 25.310 46.740 10.925 1.00 63.72 391 GLY A CA 1
ATOM 2986 C C . GLY A 1 391 ? 25.246 45.245 11.263 1.00 63.72 391 GLY A C 1
ATOM 2987 O O . GLY A 1 391 ? 25.827 44.442 10.539 1.00 63.72 391 GLY A O 1
ATOM 2988 N N . THR A 1 392 ? 24.523 44.843 12.314 1.00 71.44 392 THR A N 1
ATOM 2989 C CA . THR A 1 392 ? 24.311 43.417 12.653 1.00 71.44 392 THR A CA 1
ATOM 2990 C C . THR A 1 392 ? 23.126 42.774 11.919 1.00 71.44 392 THR A C 1
ATOM 2992 O O . THR A 1 392 ? 23.080 41.550 11.776 1.00 71.44 392 THR A O 1
ATOM 2995 N N . TYR A 1 393 ? 22.214 43.593 11.390 1.00 80.50 393 TYR A N 1
ATOM 2996 C CA . TYR A 1 393 ? 21.042 43.193 10.610 1.00 80.50 393 TYR A CA 1
ATOM 2997 C C . TYR A 1 393 ? 20.824 44.141 9.421 1.00 80.50 393 TYR A C 1
ATOM 2999 O O . TYR A 1 393 ? 21.268 45.293 9.442 1.00 80.50 393 TYR A O 1
ATOM 3007 N N . LYS A 1 394 ? 20.118 43.676 8.384 1.00 83.75 394 LYS A N 1
ATOM 3008 C CA . LYS A 1 394 ? 19.673 44.500 7.247 1.00 83.75 394 LYS A CA 1
ATOM 3009 C C . LYS A 1 394 ? 18.147 44.610 7.269 1.00 83.75 394 LYS A C 1
ATOM 3011 O O . LYS A 1 394 ? 17.456 43.604 7.374 1.00 83.75 394 LYS A O 1
ATOM 3016 N N . VAL A 1 395 ? 17.615 45.827 7.156 1.00 85.69 395 VAL A N 1
ATOM 3017 C CA . VAL A 1 395 ? 16.166 46.057 7.015 1.00 85.69 395 VAL A CA 1
ATOM 3018 C C . VAL A 1 395 ? 15.809 46.087 5.532 1.00 85.69 395 VAL A C 1
ATOM 3020 O O . VAL A 1 395 ? 16.478 46.753 4.737 1.00 85.69 395 VAL A O 1
ATOM 3023 N N . ARG A 1 396 ? 14.753 45.368 5.156 1.00 83.25 396 ARG A N 1
ATOM 3024 C CA . ARG A 1 396 ? 14.263 45.251 3.783 1.00 83.25 396 ARG A CA 1
ATOM 3025 C C . ARG A 1 396 ? 12.807 45.674 3.697 1.00 83.25 396 ARG A C 1
ATOM 3027 O O . ARG A 1 396 ? 12.009 45.337 4.568 1.00 83.25 396 ARG A O 1
ATOM 3034 N N . ARG A 1 397 ? 12.466 46.400 2.632 1.00 89.75 397 ARG A N 1
ATOM 3035 C CA . ARG A 1 397 ? 11.101 46.847 2.336 1.00 89.75 397 ARG A CA 1
ATOM 3036 C C . ARG A 1 397 ? 10.756 46.484 0.908 1.00 89.75 397 ARG A C 1
ATOM 3038 O O . ARG A 1 397 ? 11.466 46.893 -0.006 1.00 89.75 397 ARG A O 1
ATOM 3045 N N . PHE A 1 398 ? 9.647 45.783 0.733 1.00 84.06 398 PHE A N 1
ATOM 3046 C CA . PHE A 1 398 ? 9.178 45.365 -0.580 1.00 84.06 398 PHE A CA 1
ATOM 3047 C C . PHE A 1 398 ? 7.697 45.681 -0.765 1.00 84.06 398 PHE A C 1
ATOM 3049 O O . PHE A 1 398 ? 6.918 45.714 0.191 1.00 84.06 398 PHE A O 1
ATOM 3056 N N . LYS A 1 399 ? 7.324 45.934 -2.020 1.00 83.44 399 LYS A N 1
ATOM 3057 C CA . LYS A 1 399 ? 5.936 46.122 -2.443 1.00 83.44 399 LYS A CA 1
ATOM 3058 C C . LYS A 1 399 ? 5.304 44.784 -2.819 1.00 83.44 399 LYS A C 1
ATOM 3060 O O . LYS A 1 399 ? 6.010 43.864 -3.232 1.00 83.44 399 LYS A O 1
ATOM 3065 N N . SER A 1 400 ? 3.983 44.693 -2.675 1.00 83.88 400 SER A N 1
ATOM 3066 C CA . SER A 1 400 ? 3.201 43.535 -3.126 1.00 83.88 400 SER A CA 1
ATOM 3067 C C . SER A 1 400 ? 3.527 43.162 -4.582 1.00 83.88 400 SER A C 1
ATOM 3069 O O . SER A 1 400 ? 3.701 44.038 -5.430 1.00 83.88 400 SER A O 1
ATOM 3071 N N . GLY A 1 401 ? 3.636 41.860 -4.851 1.00 69.06 401 GLY A N 1
ATOM 3072 C CA . GLY A 1 401 ? 3.975 41.274 -6.150 1.00 69.06 401 GLY A CA 1
ATOM 3073 C C . GLY A 1 401 ? 5.466 41.008 -6.383 1.00 69.06 401 GLY A C 1
ATOM 3074 O O . GLY A 1 401 ? 5.815 40.451 -7.419 1.00 69.06 401 GLY A O 1
ATOM 3075 N N . HIS A 1 402 ? 6.358 41.384 -5.459 1.00 75.69 402 HIS A N 1
ATOM 3076 C CA . HIS A 1 402 ? 7.792 41.110 -5.604 1.00 75.69 402 HIS A CA 1
ATOM 3077 C C . HIS A 1 402 ? 8.140 39.654 -5.251 1.00 75.69 402 HIS A C 1
ATOM 3079 O O . HIS A 1 402 ? 7.611 39.114 -4.278 1.00 75.69 402 HIS A O 1
ATOM 3085 N N . LEU A 1 403 ? 9.050 39.039 -6.009 1.00 79.75 403 LEU A N 1
ATOM 3086 C CA . LEU A 1 403 ? 9.623 37.725 -5.704 1.00 79.75 403 LEU A CA 1
ATOM 3087 C C . LEU A 1 403 ? 10.999 37.905 -5.066 1.00 79.75 403 LEU A C 1
ATOM 3089 O O . LEU A 1 403 ? 11.800 38.704 -5.543 1.00 79.75 403 LEU A O 1
ATOM 3093 N N . ILE A 1 404 ? 11.255 37.170 -3.990 1.00 78.88 404 ILE A N 1
ATOM 3094 C CA . ILE A 1 404 ? 12.505 37.195 -3.235 1.00 78.88 404 ILE A CA 1
ATOM 3095 C C . ILE A 1 404 ? 13.065 35.774 -3.243 1.00 78.88 404 ILE A C 1
ATOM 3097 O O . ILE A 1 404 ? 12.413 34.839 -2.767 1.00 78.88 404 ILE A O 1
ATOM 3101 N N . TYR A 1 405 ? 14.273 35.621 -3.777 1.00 77.06 405 TYR A N 1
ATOM 3102 C CA . TYR A 1 405 ? 15.003 34.359 -3.790 1.00 77.06 405 TYR A CA 1
ATOM 3103 C C . TYR A 1 405 ? 15.943 34.312 -2.587 1.00 77.06 405 TYR A C 1
ATOM 3105 O O . TYR A 1 405 ? 16.654 35.272 -2.299 1.00 77.06 405 TYR A O 1
ATOM 3113 N N . GLY A 1 406 ? 15.959 33.191 -1.868 1.00 65.81 406 GLY A N 1
ATOM 3114 C CA . GLY A 1 406 ? 16.792 33.015 -0.681 1.00 65.81 406 GLY A CA 1
ATOM 3115 C C . GLY A 1 406 ? 18.284 33.157 -0.984 1.00 65.81 406 GLY A C 1
ATOM 3116 O O . GLY A 1 406 ? 19.016 33.677 -0.148 1.00 65.81 406 GLY A O 1
ATOM 3117 N N . SER A 1 407 ? 18.718 32.784 -2.194 1.00 60.66 407 SER A N 1
ATOM 3118 C CA . SER A 1 407 ? 20.075 33.019 -2.706 1.00 60.66 407 SER A CA 1
ATOM 3119 C C . SER A 1 407 ? 20.483 34.491 -2.729 1.00 60.66 407 SER A C 1
ATOM 3121 O O . SER A 1 407 ? 21.650 34.788 -2.511 1.00 60.66 407 SER A O 1
ATOM 3123 N N . ASP A 1 408 ? 19.540 35.404 -2.965 1.00 63.56 408 ASP A N 1
ATOM 3124 C CA . ASP A 1 408 ? 19.822 36.837 -3.126 1.00 63.56 408 ASP A CA 1
ATOM 3125 C C . ASP A 1 408 ? 19.977 37.541 -1.770 1.00 63.56 408 ASP A C 1
ATOM 3127 O O . ASP A 1 408 ? 20.573 38.614 -1.664 1.00 63.56 408 ASP A O 1
ATOM 3131 N N . GLU A 1 409 ? 19.440 36.927 -0.714 1.00 65.38 409 GLU A N 1
ATOM 3132 C CA . GLU A 1 409 ? 19.544 37.410 0.664 1.00 65.38 409 GLU A CA 1
ATOM 3133 C C . GLU A 1 409 ? 20.637 36.675 1.465 1.00 65.38 409 GLU A C 1
ATOM 3135 O O . GLU A 1 409 ? 20.973 37.104 2.573 1.00 65.38 409 GLU A O 1
ATOM 3140 N N . ILE A 1 410 ? 21.220 35.607 0.905 1.00 58.47 410 ILE A N 1
ATOM 3141 C CA . ILE A 1 410 ? 22.409 34.924 1.427 1.00 58.47 410 ILE A CA 1
ATOM 3142 C C . ILE A 1 410 ? 23.658 35.595 0.843 1.00 58.47 410 ILE A C 1
ATOM 3144 O O . ILE A 1 410 ? 23.967 35.485 -0.337 1.00 58.47 410 ILE A O 1
ATOM 3148 N N . ASP A 1 411 ? 24.391 36.296 1.700 1.00 56.66 411 ASP A N 1
ATOM 3149 C CA . ASP A 1 411 ? 25.626 37.010 1.364 1.00 56.66 411 ASP A CA 1
ATOM 3150 C C . ASP A 1 411 ? 26.820 36.077 1.657 1.00 56.66 411 ASP A C 1
ATOM 3152 O O . ASP A 1 411 ? 26.888 35.511 2.749 1.00 56.66 411 ASP A O 1
ATOM 3156 N N . ASP A 1 412 ? 27.737 35.878 0.703 1.00 56.97 412 ASP A N 1
ATOM 3157 C CA . ASP A 1 412 ? 28.929 35.009 0.835 1.00 56.97 412 ASP A CA 1
ATOM 3158 C C . ASP A 1 412 ? 28.655 33.534 1.233 1.00 56.97 412 ASP A C 1
ATOM 3160 O O . ASP A 1 412 ? 29.525 32.850 1.774 1.00 56.97 412 ASP A O 1
ATOM 3164 N N . GLY A 1 413 ? 27.450 33.013 0.966 1.00 59.28 413 GLY A N 1
ATOM 3165 C CA . GLY A 1 413 ? 27.077 31.623 1.277 1.00 59.28 413 GLY A CA 1
ATOM 3166 C C . GLY A 1 413 ? 26.718 31.360 2.747 1.00 59.28 413 GLY A C 1
ATOM 3167 O O . GLY A 1 413 ? 26.527 30.205 3.128 1.00 59.28 413 GLY A O 1
ATOM 3168 N N . GLU A 1 414 ? 26.605 32.402 3.578 1.00 66.56 414 GLU A N 1
ATOM 3169 C CA . GLU A 1 414 ? 26.222 32.278 4.988 1.00 66.56 414 GLU A CA 1
ATOM 3170 C C . GLU A 1 414 ? 24.692 32.329 5.180 1.00 66.56 414 GLU A C 1
ATOM 3172 O O . GLU A 1 414 ? 24.031 33.311 4.830 1.00 66.56 414 GLU A O 1
ATOM 3177 N N . GLU A 1 415 ? 24.116 31.284 5.789 1.00 75.00 415 GLU A N 1
ATOM 3178 C CA . GLU A 1 415 ? 22.683 31.231 6.112 1.00 75.00 415 GLU A CA 1
ATOM 3179 C C . GLU A 1 415 ? 22.246 32.438 6.962 1.00 75.00 415 GLU A C 1
ATOM 3181 O O . GLU A 1 415 ? 22.940 32.874 7.888 1.00 75.00 415 GLU A O 1
ATOM 3186 N N . SER A 1 416 ? 21.055 32.962 6.675 1.00 83.38 416 SER A N 1
ATOM 3187 C CA . SER A 1 416 ? 20.491 34.122 7.369 1.00 83.38 416 SER A CA 1
ATOM 3188 C C . SER A 1 416 ? 19.099 33.819 7.916 1.00 83.38 416 SER A C 1
ATOM 3190 O O . SER A 1 416 ? 18.359 33.005 7.374 1.00 83.38 416 SER A O 1
ATOM 3192 N N . ILE A 1 417 ? 18.725 34.472 9.010 1.00 84.38 417 ILE A N 1
ATOM 3193 C CA . ILE A 1 417 ? 17.392 34.414 9.604 1.00 84.38 417 ILE A CA 1
ATOM 3194 C C . ILE A 1 417 ? 16.628 35.660 9.169 1.00 84.38 417 ILE A C 1
ATOM 3196 O O . ILE A 1 417 ? 17.073 36.785 9.396 1.00 84.38 417 ILE A O 1
ATOM 3200 N N . LEU A 1 418 ? 15.471 35.448 8.553 1.00 87.31 418 LEU A N 1
ATOM 3201 C CA . LEU A 1 418 ? 14.484 36.474 8.260 1.00 87.31 418 LEU A CA 1
ATOM 3202 C C . LEU A 1 418 ? 13.531 36.604 9.446 1.00 87.31 418 LEU A C 1
ATOM 3204 O O . LEU A 1 418 ? 12.983 35.603 9.900 1.00 87.31 418 LEU A O 1
ATOM 3208 N N . ILE A 1 419 ? 13.291 37.828 9.911 1.00 87.44 419 ILE A N 1
ATOM 3209 C CA . ILE A 1 419 ? 12.300 38.144 10.945 1.00 87.44 419 ILE A CA 1
ATOM 3210 C C . ILE A 1 419 ? 11.317 39.177 10.394 1.00 87.44 419 ILE A C 1
ATOM 3212 O O . ILE A 1 419 ? 11.701 40.287 10.019 1.00 87.44 419 ILE A O 1
ATOM 3216 N N . MET A 1 420 ? 10.038 38.817 10.341 1.00 88.31 420 MET A N 1
ATOM 3217 C CA . MET A 1 420 ? 8.969 39.664 9.824 1.00 88.31 420 MET A CA 1
ATOM 3218 C C . MET A 1 420 ? 8.585 40.742 10.834 1.00 88.31 420 MET A C 1
ATOM 3220 O O . MET A 1 420 ? 8.112 40.435 11.928 1.00 88.31 420 MET A O 1
ATOM 3224 N N . ARG A 1 421 ? 8.689 42.012 10.434 1.00 86.50 421 ARG A N 1
ATOM 3225 C CA . ARG A 1 421 ? 8.169 43.138 11.220 1.00 86.50 421 ARG A CA 1
ATOM 3226 C C . ARG A 1 421 ? 6.714 43.428 10.861 1.00 86.50 421 ARG A C 1
ATOM 3228 O O . ARG A 1 421 ? 5.866 43.558 11.738 1.00 86.50 421 ARG A O 1
ATOM 3235 N N . SER A 1 422 ? 6.409 43.521 9.568 1.00 86.19 422 SER A N 1
ATOM 3236 C CA . SER A 1 422 ? 5.052 43.776 9.073 1.00 86.19 422 SER A CA 1
ATOM 3237 C C . SER A 1 422 ? 4.853 43.267 7.642 1.00 86.19 422 SER A C 1
ATOM 3239 O O . SER A 1 422 ? 5.815 43.003 6.921 1.00 86.19 422 SER A O 1
ATOM 3241 N N . GLY A 1 423 ? 3.593 43.130 7.225 1.00 85.75 423 GLY A N 1
ATOM 3242 C CA . GLY A 1 423 ? 3.220 42.645 5.893 1.00 85.75 423 GLY A CA 1
ATOM 3243 C C . GLY A 1 423 ? 3.041 41.132 5.821 1.00 85.75 423 GLY A C 1
ATOM 3244 O O . GLY A 1 423 ? 2.803 40.477 6.838 1.00 85.75 423 GLY A O 1
ATOM 3245 N N . GLN A 1 424 ? 3.095 40.590 4.603 1.00 85.25 424 GLN A N 1
ATOM 3246 C CA . GLN A 1 424 ? 2.826 39.175 4.359 1.00 85.25 424 GLN A CA 1
ATOM 3247 C C . GLN A 1 424 ? 3.691 38.618 3.228 1.00 85.25 424 GLN A C 1
ATOM 3249 O O . GLN A 1 424 ? 3.629 39.113 2.100 1.00 85.25 424 GLN A O 1
ATOM 3254 N N . LEU A 1 425 ? 4.431 37.548 3.525 1.00 83.88 425 LEU A N 1
ATOM 3255 C CA . LEU A 1 425 ? 5.213 36.783 2.553 1.00 83.88 425 LEU A CA 1
ATOM 3256 C C . LEU A 1 425 ? 4.615 35.389 2.379 1.00 83.88 425 LEU A C 1
ATOM 3258 O O . LEU A 1 425 ? 4.253 34.729 3.351 1.00 83.88 425 LEU A O 1
ATOM 3262 N N . ARG A 1 426 ? 4.542 34.909 1.145 1.00 83.38 426 ARG A N 1
ATOM 3263 C CA . ARG A 1 426 ? 4.187 33.531 0.809 1.00 83.38 426 ARG A CA 1
ATOM 3264 C C . ARG A 1 426 ? 5.467 32.768 0.505 1.00 83.38 426 ARG A C 1
ATOM 3266 O O . ARG A 1 426 ? 6.141 33.100 -0.457 1.00 83.38 426 ARG A O 1
ATOM 3273 N N . CYS A 1 427 ? 5.771 31.747 1.295 1.00 81.00 427 CYS A N 1
ATOM 3274 C CA . CYS A 1 427 ? 6.825 30.791 0.988 1.00 81.00 427 CYS A CA 1
ATOM 3275 C C . CYS A 1 427 ? 6.248 29.684 0.112 1.00 81.00 427 CYS A C 1
ATOM 3277 O O . CYS A 1 427 ? 5.216 29.095 0.454 1.00 81.00 427 CYS A O 1
ATOM 3279 N N . PHE A 1 428 ? 6.883 29.414 -1.020 1.00 74.62 428 PHE A N 1
ATOM 3280 C CA . PHE A 1 428 ? 6.433 28.396 -1.958 1.00 74.62 428 PHE A CA 1
ATOM 3281 C C . PHE A 1 428 ? 7.618 27.617 -2.527 1.00 74.62 428 PHE A C 1
ATOM 3283 O O . PHE A 1 428 ? 8.759 28.058 -2.467 1.00 74.62 428 PHE A O 1
ATOM 3290 N N . SER A 1 429 ? 7.348 26.431 -3.056 1.00 72.44 429 SER A N 1
ATOM 3291 C CA . SER A 1 429 ? 8.293 25.666 -3.862 1.00 72.44 429 SER A CA 1
ATOM 3292 C C . SER A 1 429 ? 7.736 25.567 -5.275 1.00 72.44 429 SER A C 1
ATOM 3294 O O . SER A 1 429 ? 6.530 25.380 -5.450 1.00 72.44 429 SER A O 1
ATOM 3296 N N . SER A 1 430 ? 8.591 25.733 -6.280 1.00 58.00 430 SER A N 1
ATOM 3297 C CA . SER A 1 430 ? 8.214 25.601 -7.685 1.00 58.00 430 SER A CA 1
ATOM 3298 C C . SER A 1 430 ? 8.844 24.340 -8.259 1.00 58.00 430 SER A C 1
ATOM 3300 O O . SER A 1 430 ? 10.054 24.151 -8.157 1.00 58.00 430 SER A O 1
ATOM 3302 N N . PHE A 1 431 ? 8.025 23.476 -8.854 1.00 46.06 431 PHE A N 1
ATOM 3303 C CA . PHE A 1 431 ? 8.484 22.277 -9.553 1.00 46.06 431 PHE A CA 1
ATOM 3304 C C . PHE A 1 431 ? 7.699 22.137 -10.857 1.00 46.06 431 PHE A C 1
ATOM 3306 O O . PHE A 1 431 ? 6.466 22.131 -10.834 1.00 46.06 431 PHE A O 1
ATOM 3313 N N . GLU A 1 432 ? 8.409 22.073 -11.988 1.00 43.19 432 GLU A N 1
ATOM 3314 C CA . GLU A 1 432 ? 7.829 21.971 -13.341 1.00 43.19 432 GLU A CA 1
ATOM 3315 C C . GLU A 1 432 ? 6.786 23.064 -13.660 1.00 43.19 432 GLU A C 1
ATOM 3317 O O . GLU A 1 432 ? 5.746 22.819 -14.267 1.00 43.19 432 GLU A O 1
ATOM 3322 N N . GLY A 1 433 ? 7.048 24.300 -13.220 1.00 43.88 433 GLY A N 1
ATOM 3323 C CA . GLY A 1 433 ? 6.184 25.455 -13.494 1.00 43.88 433 GLY A CA 1
ATOM 3324 C C . GLY A 1 433 ? 4.921 25.540 -12.629 1.00 43.88 433 GLY A C 1
ATOM 3325 O O . GLY A 1 433 ? 4.098 26.426 -12.854 1.00 43.88 433 GLY A O 1
ATOM 3326 N N . ARG A 1 434 ? 4.759 24.659 -11.630 1.00 47.62 434 ARG A N 1
ATOM 3327 C CA . ARG A 1 434 ? 3.690 24.742 -10.623 1.00 47.62 434 ARG A CA 1
ATOM 3328 C C . ARG A 1 434 ? 4.234 25.140 -9.263 1.00 47.62 434 ARG A C 1
ATOM 3330 O O . ARG A 1 434 ? 5.181 24.535 -8.767 1.00 47.62 434 ARG A O 1
ATOM 3337 N N . GLU A 1 435 ? 3.571 26.107 -8.637 1.00 62.59 435 GLU A N 1
ATOM 3338 C CA . GLU A 1 435 ? 3.935 26.627 -7.322 1.00 62.59 435 GLU A CA 1
ATOM 3339 C C . GLU A 1 435 ? 3.089 25.993 -6.212 1.00 62.59 435 GLU A C 1
ATOM 3341 O O . GLU A 1 435 ? 1.877 26.201 -6.137 1.00 62.59 435 GLU A O 1
ATOM 3346 N N . LEU A 1 436 ? 3.732 25.269 -5.298 1.00 63.31 436 LEU A N 1
ATOM 3347 C CA . LEU A 1 436 ? 3.124 24.793 -4.061 1.00 63.31 436 LEU A CA 1
ATOM 3348 C C . LEU A 1 436 ? 3.438 25.769 -2.930 1.00 63.31 436 LEU A C 1
ATOM 3350 O O . LEU A 1 436 ? 4.599 25.961 -2.577 1.00 63.31 436 LEU A O 1
ATOM 3354 N N . THR A 1 437 ? 2.411 26.356 -2.321 1.00 69.94 437 THR A N 1
ATOM 3355 C CA . THR A 1 437 ? 2.600 27.175 -1.117 1.00 69.94 437 THR A CA 1
ATOM 3356 C C . THR A 1 437 ? 2.971 26.279 0.055 1.00 69.94 437 THR A C 1
ATOM 3358 O O . THR A 1 437 ? 2.190 25.407 0.412 1.00 69.94 437 THR A O 1
ATOM 3361 N N . LEU A 1 438 ? 4.123 26.511 0.680 1.00 69.75 438 LEU A N 1
ATOM 3362 C CA . LEU A 1 438 ? 4.549 25.779 1.872 1.00 69.75 438 LEU A CA 1
ATOM 3363 C C . LEU A 1 438 ? 3.923 26.389 3.132 1.00 69.75 438 LEU A C 1
ATOM 3365 O O . LEU A 1 438 ? 3.370 25.680 3.967 1.00 69.75 438 LEU A O 1
ATOM 3369 N N . PHE A 1 439 ? 3.993 27.715 3.272 1.00 73.31 439 PHE A N 1
ATOM 3370 C CA . PHE A 1 439 ? 3.376 28.467 4.368 1.00 73.31 439 PHE A CA 1
ATOM 3371 C C . PHE A 1 439 ? 3.396 29.975 4.079 1.00 73.31 439 PHE A C 1
ATOM 3373 O O . PHE A 1 439 ? 4.094 30.459 3.190 1.00 73.31 439 PHE A O 1
ATOM 3380 N N . THR A 1 440 ? 2.630 30.742 4.852 1.00 79.88 440 THR A N 1
ATOM 3381 C CA . THR A 1 440 ? 2.609 32.210 4.798 1.00 79.88 440 THR A CA 1
ATOM 3382 C C . THR A 1 440 ? 3.200 32.785 6.082 1.00 79.88 440 THR A C 1
ATOM 3384 O O . THR A 1 440 ? 2.822 32.361 7.175 1.00 79.88 440 THR A O 1
ATOM 3387 N N . LEU A 1 441 ? 4.105 33.751 5.943 1.00 80.00 441 LEU A N 1
ATOM 3388 C CA . LEU A 1 441 ? 4.728 34.494 7.034 1.00 80.00 441 LEU A CA 1
ATOM 3389 C C . LEU A 1 441 ? 4.027 35.843 7.212 1.00 80.00 441 LEU A C 1
ATOM 3391 O O . LEU A 1 441 ? 3.799 36.562 6.236 1.00 80.00 441 LEU A O 1
ATOM 3395 N N . ASN A 1 442 ? 3.713 36.193 8.454 1.00 85.31 442 ASN A N 1
ATOM 3396 C CA . ASN A 1 442 ? 3.132 37.479 8.843 1.00 85.31 442 ASN A CA 1
ATOM 3397 C C . ASN A 1 442 ? 4.044 38.182 9.863 1.00 85.31 442 ASN A C 1
ATOM 3399 O O . ASN A 1 442 ? 5.046 37.615 10.291 1.00 85.31 442 ASN A O 1
ATOM 3403 N N . GLY A 1 443 ? 3.712 39.415 10.260 1.00 82.56 443 GLY A N 1
ATOM 3404 C CA . GLY A 1 443 ? 4.434 40.120 11.332 1.00 82.56 443 GLY A CA 1
ATOM 3405 C C . GLY A 1 443 ? 4.577 39.253 12.590 1.00 82.56 443 GLY A C 1
ATOM 3406 O O . GLY A 1 443 ? 3.601 38.643 13.026 1.00 82.56 443 GLY A O 1
ATOM 3407 N N . GLY A 1 444 ? 5.798 39.157 13.120 1.00 79.50 444 GLY A N 1
ATOM 3408 C CA . GLY A 1 444 ? 6.134 38.291 14.254 1.00 79.50 444 GLY A CA 1
ATOM 3409 C C . GLY A 1 444 ? 6.512 36.846 13.891 1.00 79.50 444 GLY A C 1
ATOM 3410 O O . GLY A 1 444 ? 6.815 36.057 14.786 1.00 79.50 444 GLY A O 1
ATOM 3411 N N . ASP A 1 445 ? 6.520 36.474 12.608 1.00 82.81 445 ASP A N 1
ATOM 3412 C CA . ASP A 1 445 ? 7.084 35.200 12.148 1.00 82.81 445 ASP A CA 1
ATOM 3413 C C . ASP A 1 445 ? 8.582 35.339 11.812 1.00 82.81 445 ASP A C 1
ATOM 3415 O O . ASP A 1 445 ? 9.075 36.417 11.476 1.00 82.81 445 ASP A O 1
ATOM 3419 N N . ALA A 1 446 ? 9.317 34.230 11.868 1.00 83.31 446 ALA A N 1
ATOM 3420 C CA . ALA A 1 446 ? 10.726 34.160 11.502 1.00 83.31 446 ALA A CA 1
ATOM 3421 C C . ALA A 1 446 ? 11.013 32.873 10.728 1.00 83.31 446 ALA A C 1
ATOM 3423 O O . ALA A 1 446 ? 10.401 31.835 10.983 1.00 83.31 446 ALA A O 1
ATOM 3424 N N . LEU A 1 447 ? 11.944 32.948 9.781 1.00 83.50 447 LEU A N 1
ATOM 3425 C CA . LEU A 1 447 ? 12.314 31.852 8.895 1.00 83.50 447 LEU A CA 1
ATOM 3426 C C . LEU A 1 447 ? 13.831 31.831 8.689 1.00 83.50 447 LEU A C 1
ATOM 3428 O O . LEU A 1 447 ? 14.437 32.863 8.420 1.00 83.50 447 LEU A O 1
ATOM 3432 N N . SER A 1 448 ? 14.442 30.650 8.756 1.00 82.19 448 SER A N 1
ATOM 3433 C CA . SER A 1 448 ? 15.814 30.462 8.274 1.00 82.19 448 SER A CA 1
ATOM 3434 C C . SER A 1 448 ? 15.803 30.416 6.745 1.00 82.19 448 SER A C 1
ATOM 3436 O O . SER A 1 448 ? 15.157 29.552 6.152 1.00 82.19 448 SER A O 1
ATOM 3438 N N . LEU A 1 449 ? 16.481 31.374 6.117 1.00 78.62 449 LEU A N 1
ATOM 3439 C CA . LEU A 1 449 ? 16.625 31.461 4.671 1.00 78.62 449 LEU A CA 1
ATOM 3440 C C . LEU A 1 449 ? 17.712 30.496 4.203 1.00 78.62 449 LEU A C 1
ATOM 3442 O O . LEU A 1 449 ? 18.855 30.556 4.659 1.00 78.62 449 LEU A O 1
ATOM 3446 N N . ARG A 1 450 ? 17.342 29.638 3.253 1.00 75.19 450 ARG A N 1
ATOM 3447 C CA . ARG A 1 450 ? 18.249 28.766 2.496 1.00 75.19 450 ARG A CA 1
ATOM 3448 C C . ARG A 1 450 ? 18.283 29.199 1.037 1.00 75.19 450 ARG A C 1
ATOM 3450 O O . ARG A 1 450 ? 17.343 29.844 0.579 1.00 75.19 450 ARG A O 1
ATOM 3457 N N . ALA A 1 451 ? 19.313 28.789 0.296 1.00 70.75 451 ALA A N 1
ATOM 3458 C CA . ALA A 1 451 ? 19.476 29.150 -1.117 1.00 70.75 451 ALA A CA 1
ATOM 3459 C C . ALA A 1 451 ? 18.241 28.796 -1.969 1.00 70.75 451 ALA A C 1
ATOM 3461 O O . ALA A 1 451 ? 17.856 29.548 -2.855 1.00 70.75 451 ALA A O 1
ATOM 3462 N N . GLU A 1 452 ? 17.575 27.693 -1.632 1.00 69.81 452 GLU A N 1
ATOM 3463 C CA . GLU A 1 452 ? 16.399 27.155 -2.327 1.00 69.81 452 GLU A CA 1
ATOM 3464 C C . GLU A 1 452 ? 15.066 27.806 -1.900 1.00 69.81 452 GLU A C 1
ATOM 3466 O O . GLU A 1 452 ? 14.001 27.422 -2.380 1.00 69.81 452 GLU A O 1
ATOM 3471 N N . THR A 1 453 ? 15.083 28.760 -0.961 1.00 78.00 453 THR A N 1
ATOM 3472 C CA . THR A 1 453 ? 13.852 29.374 -0.434 1.00 78.00 453 THR A CA 1
ATOM 3473 C C . THR A 1 453 ? 13.274 30.359 -1.448 1.00 78.00 453 THR A C 1
ATOM 3475 O O . THR A 1 453 ? 13.961 31.296 -1.841 1.00 78.00 453 THR A O 1
ATOM 3478 N N . LEU A 1 454 ? 12.004 30.201 -1.831 1.00 78.06 454 LEU A N 1
ATOM 3479 C CA . LEU A 1 454 ? 11.298 31.143 -2.707 1.00 78.06 454 LEU A CA 1
ATOM 3480 C C . LEU A 1 454 ? 10.177 31.839 -1.937 1.00 78.06 454 LEU A C 1
ATOM 3482 O O . LEU A 1 454 ? 9.326 31.184 -1.327 1.00 78.06 454 LEU A O 1
ATOM 3486 N N . LEU A 1 455 ? 10.173 33.172 -1.967 1.00 82.44 455 LEU A N 1
ATOM 3487 C CA . LEU A 1 455 ? 9.191 33.999 -1.274 1.00 82.44 455 LEU A CA 1
ATOM 3488 C C . LEU A 1 455 ? 8.500 34.955 -2.253 1.00 82.44 455 LEU A C 1
ATOM 3490 O O . LEU A 1 455 ? 9.139 35.580 -3.091 1.00 82.44 455 LEU A O 1
ATOM 3494 N N . GLU A 1 456 ? 7.190 35.121 -2.109 1.00 82.69 456 GLU A N 1
ATOM 3495 C CA . GLU A 1 456 ? 6.387 36.100 -2.842 1.00 82.69 456 GLU A CA 1
ATOM 3496 C C . GLU A 1 456 ? 5.762 37.100 -1.864 1.00 82.69 456 GLU A C 1
ATOM 3498 O O . GLU A 1 456 ? 5.112 36.719 -0.886 1.00 82.69 456 GLU A O 1
ATOM 3503 N N . VAL A 1 457 ? 5.915 38.394 -2.130 1.00 82.81 457 VAL A N 1
ATOM 3504 C CA . VAL A 1 457 ? 5.333 39.460 -1.313 1.00 82.81 457 VAL A CA 1
ATOM 3505 C C . VAL A 1 457 ? 3.847 39.586 -1.633 1.00 82.81 457 VAL A C 1
ATOM 3507 O O . VAL A 1 457 ? 3.464 40.169 -2.641 1.00 82.81 457 VAL A O 1
ATOM 3510 N N . LYS A 1 458 ? 2.975 39.069 -0.762 1.00 82.88 458 LYS A N 1
ATOM 3511 C CA . LYS A 1 458 ? 1.517 39.176 -0.945 1.00 82.88 458 LYS A CA 1
ATOM 3512 C C . LYS A 1 458 ? 0.976 40.528 -0.491 1.00 82.88 458 LYS A C 1
ATOM 3514 O O . LYS A 1 458 ? 0.074 41.076 -1.123 1.00 82.88 458 LYS A O 1
ATOM 3519 N N . LYS A 1 459 ? 1.557 41.109 0.560 1.00 84.25 459 LYS A N 1
ATOM 3520 C CA . LYS A 1 459 ? 1.258 42.469 1.038 1.00 84.25 459 LYS A CA 1
ATOM 3521 C C . LYS A 1 459 ? 2.560 43.207 1.290 1.00 84.25 459 LYS A C 1
ATOM 3523 O O . LYS A 1 459 ? 3.498 42.568 1.758 1.00 84.25 459 LYS A O 1
ATOM 3528 N N . ASP A 1 460 ? 2.575 44.518 1.031 1.00 87.94 460 ASP A N 1
ATOM 3529 C CA . ASP A 1 460 ? 3.699 45.409 1.353 1.00 87.94 460 ASP A CA 1
ATOM 3530 C C . ASP A 1 460 ? 4.296 45.030 2.710 1.00 87.94 460 ASP A C 1
ATOM 3532 O O . ASP A 1 460 ? 3.581 44.987 3.716 1.00 87.94 460 ASP A O 1
ATOM 3536 N N . CYS A 1 461 ? 5.582 44.688 2.714 1.00 87.94 461 CYS A N 1
ATOM 3537 C CA . CYS A 1 461 ? 6.222 44.081 3.870 1.00 87.94 461 CYS A CA 1
ATOM 3538 C C . CYS A 1 461 ? 7.525 44.770 4.243 1.00 87.94 461 CYS A C 1
ATOM 3540 O O . CYS A 1 461 ? 8.260 45.284 3.394 1.00 87.94 461 CYS A O 1
ATOM 3542 N N . GLU A 1 462 ? 7.822 44.705 5.534 1.00 89.38 462 GLU A N 1
ATOM 3543 C CA . GLU A 1 462 ? 9.105 45.076 6.108 1.00 89.38 462 GLU A CA 1
ATOM 3544 C C . GLU A 1 462 ? 9.606 43.917 6.969 1.00 89.38 462 GLU A C 1
ATOM 3546 O O . GLU A 1 462 ? 8.882 43.406 7.829 1.00 89.38 462 GLU A O 1
ATOM 3551 N N . PHE A 1 463 ? 10.843 43.495 6.733 1.00 89.19 463 PHE A N 1
ATOM 3552 C CA . PHE A 1 463 ? 11.480 42.425 7.492 1.00 89.19 463 PHE A CA 1
ATOM 3553 C C . PHE A 1 463 ? 12.967 42.703 7.693 1.00 89.19 463 PHE A C 1
ATOM 3555 O O . PHE A 1 463 ? 13.572 43.521 6.995 1.00 89.19 463 PHE A O 1
ATOM 3562 N N . LEU A 1 464 ? 13.543 42.023 8.678 1.00 87.62 464 LEU A N 1
ATOM 3563 C CA . LEU A 1 464 ? 14.956 42.083 9.014 1.00 87.62 464 LEU A CA 1
ATOM 3564 C C . LEU A 1 464 ? 15.626 40.788 8.565 1.00 87.62 464 LEU A C 1
ATOM 3566 O O . LEU A 1 464 ? 15.072 39.714 8.782 1.00 87.62 464 LEU A O 1
ATOM 3570 N N . THR A 1 465 ? 16.820 40.878 7.987 1.00 85.38 465 THR A N 1
ATOM 3571 C CA . THR A 1 465 ? 17.695 39.723 7.753 1.00 85.38 465 THR A CA 1
ATOM 3572 C C . THR A 1 465 ? 18.921 39.809 8.652 1.00 85.38 465 THR A C 1
ATOM 3574 O O . THR A 1 465 ? 19.602 40.837 8.717 1.00 85.38 465 THR A O 1
ATOM 3577 N N . LEU A 1 466 ? 19.188 38.726 9.381 1.00 84.38 466 LEU A N 1
ATOM 3578 C CA . LEU A 1 466 ? 20.316 38.590 10.298 1.00 84.38 466 LEU A CA 1
ATOM 3579 C C . LEU A 1 466 ? 21.159 37.389 9.883 1.00 84.38 466 LEU A C 1
ATOM 3581 O O . LEU A 1 466 ? 20.636 36.284 9.784 1.00 84.38 466 LEU A O 1
ATOM 3585 N N . ARG A 1 467 ? 22.467 37.573 9.693 1.00 84.31 467 ARG A N 1
ATOM 3586 C CA . ARG A 1 467 ? 23.385 36.446 9.458 1.00 84.31 467 ARG A CA 1
ATOM 3587 C C . ARG A 1 467 ? 23.404 35.521 10.674 1.00 84.31 467 ARG A C 1
ATOM 3589 O O . ARG A 1 467 ? 23.299 36.006 11.803 1.00 84.31 467 ARG A O 1
ATOM 3596 N N . ASN A 1 468 ? 23.567 34.214 10.476 1.00 81.06 468 ASN A N 1
ATOM 3597 C CA . ASN A 1 468 ? 23.565 33.251 11.582 1.00 81.06 468 ASN A CA 1
ATOM 3598 C C . ASN A 1 468 ? 24.687 33.544 12.605 1.00 81.06 468 ASN A C 1
ATOM 3600 O O . ASN A 1 468 ? 24.453 33.481 13.813 1.00 81.06 468 ASN A O 1
ATOM 3604 N N . SER A 1 469 ? 25.875 33.975 12.158 1.00 80.88 469 SER A N 1
ATOM 3605 C CA . SER A 1 469 ? 26.951 34.454 13.045 1.00 80.88 469 SER A CA 1
ATOM 3606 C C . SER A 1 469 ? 26.537 35.646 13.919 1.00 80.88 469 SER A C 1
ATOM 3608 O O . SER A 1 469 ? 26.760 35.634 15.133 1.00 80.88 469 SER A O 1
ATOM 3610 N N . ASN A 1 470 ? 25.880 36.649 13.330 1.00 83.19 470 ASN A N 1
ATOM 3611 C CA . ASN A 1 470 ? 25.373 37.817 14.052 1.00 83.19 470 ASN A CA 1
ATOM 3612 C C . ASN A 1 470 ? 24.228 37.447 14.993 1.00 83.19 470 ASN A C 1
ATOM 3614 O O . ASN A 1 470 ? 24.189 37.945 16.114 1.00 83.19 470 ASN A O 1
ATOM 3618 N N . PHE A 1 471 ? 23.332 36.550 14.574 1.00 82.25 471 PHE A N 1
ATOM 3619 C CA . PHE A 1 471 ? 22.259 36.044 15.422 1.00 82.25 471 PHE A CA 1
ATOM 3620 C C . PHE A 1 471 ? 22.818 35.342 16.658 1.00 82.25 471 PHE A C 1
ATOM 3622 O O . PHE A 1 471 ? 22.390 35.645 17.763 1.00 82.25 471 PHE A O 1
ATOM 3629 N N . ARG A 1 472 ? 23.816 34.462 16.499 1.00 78.62 472 ARG A N 1
ATOM 3630 C CA . ARG A 1 472 ? 24.477 33.804 17.635 1.00 78.62 472 ARG A CA 1
ATOM 3631 C C . ARG A 1 472 ? 25.098 34.821 18.585 1.00 78.62 472 ARG A C 1
ATOM 3633 O O . ARG A 1 472 ? 24.900 34.708 19.788 1.00 78.62 472 ARG A O 1
ATOM 3640 N N . ARG A 1 473 ? 25.809 35.825 18.063 1.00 78.00 473 ARG A N 1
ATOM 3641 C CA . ARG A 1 473 ? 26.414 36.877 18.895 1.00 78.00 473 ARG A CA 1
ATOM 3642 C C . ARG A 1 473 ? 25.356 37.679 19.656 1.00 78.00 473 ARG A C 1
ATOM 3644 O O . ARG A 1 473 ? 25.477 37.835 20.865 1.00 78.00 473 ARG A O 1
ATOM 3651 N N . LEU A 1 474 ? 24.301 38.114 18.968 1.00 76.75 474 LEU A N 1
ATOM 3652 C CA . LEU A 1 474 ? 23.189 38.846 19.576 1.00 76.75 474 LEU A CA 1
ATOM 3653 C C . LEU A 1 474 ? 22.422 37.988 20.585 1.00 76.75 474 LEU A C 1
ATOM 3655 O O . LEU A 1 474 ? 22.036 38.496 21.620 1.00 76.75 474 LEU A O 1
ATOM 3659 N N . ALA A 1 475 ? 22.251 36.690 20.337 1.00 76.81 475 ALA A N 1
ATOM 3660 C CA . ALA A 1 475 ? 21.623 35.763 21.275 1.00 76.81 475 ALA A CA 1
ATOM 3661 C C . ALA A 1 475 ? 22.436 35.581 22.571 1.00 76.81 475 ALA A C 1
ATOM 3663 O O . ALA A 1 475 ? 21.851 35.334 23.624 1.00 76.81 475 ALA A O 1
ATOM 3664 N N . TYR A 1 476 ? 23.768 35.703 22.511 1.00 76.50 476 TYR A N 1
ATOM 3665 C CA . TYR A 1 476 ? 24.622 35.713 23.705 1.00 76.50 476 TYR A CA 1
ATOM 3666 C C . TYR A 1 476 ? 24.572 37.047 24.457 1.00 76.50 476 TYR A C 1
ATOM 3668 O O . TYR A 1 476 ? 24.591 37.051 25.686 1.00 76.50 476 TYR A O 1
ATOM 3676 N N . GLU A 1 477 ? 24.537 38.168 23.735 1.00 73.38 477 GLU A N 1
ATOM 3677 C CA . GLU A 1 477 ? 24.496 39.518 24.317 1.00 73.38 477 GLU A CA 1
ATOM 3678 C C . GLU A 1 477 ? 23.097 39.887 24.849 1.00 73.38 477 GLU A C 1
ATOM 3680 O O . GLU A 1 477 ? 22.977 40.624 25.825 1.00 73.38 477 GLU A O 1
ATOM 3685 N N . ASP A 1 478 ? 22.049 39.345 24.233 1.00 72.31 478 ASP A N 1
ATOM 3686 C CA . ASP A 1 478 ? 20.637 39.591 24.518 1.00 72.31 478 ASP A CA 1
ATOM 3687 C C . ASP A 1 478 ? 19.860 38.257 24.531 1.00 72.31 478 ASP A C 1
ATOM 3689 O O . ASP A 1 478 ? 19.267 37.853 23.522 1.00 72.31 478 ASP A O 1
ATOM 3693 N N . PRO A 1 479 ? 19.852 37.541 25.673 1.00 72.06 479 PRO A N 1
ATOM 3694 C CA . PRO A 1 479 ? 19.189 36.242 25.805 1.00 72.06 479 PRO A CA 1
ATOM 3695 C C . PRO A 1 479 ? 17.690 36.266 25.478 1.00 72.06 479 PRO A C 1
ATOM 3697 O O . PRO A 1 479 ? 17.139 35.250 25.046 1.00 72.06 479 PRO A O 1
ATOM 3700 N N . ASP A 1 480 ? 17.035 37.423 25.616 1.00 73.69 480 ASP A N 1
ATOM 3701 C CA . ASP A 1 480 ? 15.623 37.594 25.270 1.00 73.69 480 ASP A CA 1
ATOM 3702 C C . ASP A 1 480 ? 15.376 37.398 23.769 1.00 73.69 480 ASP A C 1
ATOM 3704 O O . ASP A 1 480 ? 14.318 36.907 23.389 1.00 73.69 480 ASP A O 1
ATOM 3708 N N . LEU A 1 481 ? 16.355 37.697 22.905 1.00 75.06 481 LEU A N 1
ATOM 3709 C CA . LEU A 1 481 ? 16.258 37.418 21.469 1.00 75.06 481 LEU A CA 1
ATOM 3710 C C . LEU A 1 481 ? 16.226 35.914 21.184 1.00 75.06 481 LEU A C 1
ATOM 3712 O O . LEU A 1 481 ? 15.431 35.458 20.360 1.00 75.06 481 LEU A O 1
ATOM 3716 N N . ALA A 1 482 ? 17.058 35.132 21.874 1.00 70.88 482 ALA A N 1
ATOM 3717 C CA . ALA A 1 482 ? 17.055 33.679 21.735 1.00 70.88 482 ALA A CA 1
ATOM 3718 C C . ALA A 1 482 ? 15.723 33.084 22.217 1.00 70.88 482 ALA A C 1
ATOM 3720 O O . ALA A 1 482 ? 15.115 32.267 21.522 1.00 70.88 482 ALA A O 1
ATOM 3721 N N . LEU A 1 483 ? 15.243 33.551 23.374 1.00 74.12 483 LEU A N 1
ATOM 3722 C CA . LEU A 1 483 ? 13.974 33.126 23.965 1.00 74.12 483 LEU A CA 1
ATOM 3723 C C . LEU A 1 483 ? 12.762 33.543 23.121 1.00 74.12 483 LEU A C 1
ATOM 3725 O O . LEU A 1 483 ? 11.800 32.785 23.049 1.00 74.12 483 LEU A O 1
ATOM 3729 N N . ALA A 1 484 ? 12.819 34.684 22.433 1.00 74.25 484 ALA A N 1
ATOM 3730 C CA . ALA A 1 484 ? 11.754 35.151 21.549 1.00 74.25 484 ALA A CA 1
ATOM 3731 C C . ALA A 1 484 ? 11.695 34.392 20.211 1.00 74.25 484 ALA A C 1
ATOM 3733 O O . ALA A 1 484 ? 10.615 34.189 19.649 1.00 74.25 484 ALA A O 1
ATOM 3734 N N . VAL A 1 485 ? 12.845 33.950 19.686 1.00 73.62 485 VAL A N 1
ATOM 3735 C CA . VAL A 1 485 ? 12.943 33.237 18.398 1.00 73.62 485 VAL A CA 1
ATOM 3736 C C . VAL A 1 485 ? 12.595 31.752 18.520 1.00 73.62 485 VAL A C 1
ATOM 3738 O O . VAL A 1 485 ? 12.000 31.190 17.598 1.00 73.62 485 VAL A O 1
ATOM 3741 N N . MET A 1 486 ? 12.900 31.108 19.651 1.00 67.88 486 MET A N 1
ATOM 3742 C CA . MET A 1 486 ? 12.632 29.676 19.852 1.00 67.88 486 MET A CA 1
ATOM 3743 C C . MET A 1 486 ? 11.157 29.275 19.620 1.00 67.88 486 MET A C 1
ATOM 3745 O O . MET A 1 486 ? 10.923 28.383 18.799 1.00 67.88 486 MET A O 1
ATOM 3749 N N . PRO A 1 487 ? 10.149 29.940 20.225 1.00 64.56 487 PRO A N 1
ATOM 3750 C CA . PRO A 1 487 ? 8.736 29.636 19.982 1.00 64.56 487 PRO A CA 1
ATOM 3751 C C . PRO A 1 487 ? 8.313 29.839 18.525 1.00 64.56 487 PRO A C 1
ATOM 3753 O O . PRO A 1 487 ? 7.400 29.179 18.032 1.00 64.56 487 PRO A O 1
ATOM 3756 N N . VAL A 1 488 ? 8.951 30.776 17.822 1.00 71.19 488 VAL A N 1
ATOM 3757 C CA . VAL A 1 488 ? 8.641 31.084 16.423 1.00 71.19 488 VAL A CA 1
ATOM 3758 C C . VAL A 1 488 ? 9.139 29.962 15.511 1.00 71.19 488 VAL A C 1
ATOM 3760 O O . VAL A 1 488 ? 8.374 29.476 14.678 1.00 71.19 488 VAL A O 1
ATOM 3763 N N . ILE A 1 489 ? 10.374 29.491 15.718 1.00 66.94 489 ILE A N 1
ATOM 3764 C CA . ILE A 1 489 ? 10.934 28.338 14.996 1.00 66.94 489 ILE A CA 1
ATOM 3765 C C . ILE A 1 489 ? 10.126 27.073 15.297 1.00 66.94 489 ILE A C 1
ATOM 3767 O O . ILE A 1 489 ? 9.793 26.335 14.372 1.00 66.94 489 ILE A O 1
ATOM 3771 N N . GLU A 1 490 ? 9.748 26.842 16.556 1.00 61.88 490 GLU A N 1
ATOM 3772 C CA . GLU A 1 490 ? 8.905 25.707 16.942 1.00 61.88 490 GLU A CA 1
ATOM 3773 C C . GLU A 1 490 ? 7.555 25.732 16.205 1.00 61.88 490 GLU A C 1
ATOM 3775 O O . GLU A 1 490 ? 7.149 24.732 15.608 1.00 61.88 490 GLU A O 1
ATOM 3780 N N . ARG A 1 491 ? 6.879 26.889 16.157 1.00 65.88 491 ARG A N 1
ATOM 3781 C CA . ARG A 1 491 ? 5.622 27.044 15.406 1.00 65.88 491 ARG A CA 1
ATOM 3782 C C . ARG A 1 491 ? 5.798 26.775 13.912 1.00 65.88 491 ARG A C 1
ATOM 3784 O O . ARG A 1 491 ? 4.910 26.167 13.309 1.00 65.88 491 ARG A O 1
ATOM 3791 N N . MET A 1 492 ? 6.908 27.208 13.315 1.00 66.56 492 MET A N 1
ATOM 3792 C CA . MET A 1 492 ? 7.208 26.955 11.900 1.00 66.56 492 MET A CA 1
ATOM 3793 C C . MET A 1 492 ? 7.514 25.483 11.630 1.00 66.56 492 MET A C 1
ATOM 3795 O O . MET A 1 492 ? 6.976 24.918 10.679 1.00 66.56 492 MET A O 1
ATOM 3799 N N . LEU A 1 493 ? 8.288 24.834 12.502 1.00 63.34 493 LEU A N 1
ATOM 3800 C CA . LEU A 1 493 ? 8.555 23.401 12.429 1.00 63.34 493 LEU A CA 1
ATOM 3801 C C . LEU A 1 493 ? 7.250 22.605 12.522 1.00 63.34 493 LEU A C 1
ATOM 3803 O O . LEU A 1 493 ? 6.986 21.758 11.677 1.00 63.34 493 LEU A O 1
ATOM 3807 N N . GLN A 1 494 ? 6.380 22.938 13.475 1.00 57.41 494 GLN A N 1
ATOM 3808 C CA . GLN A 1 494 ? 5.071 22.301 13.600 1.00 57.41 494 GLN A CA 1
ATOM 3809 C C . GLN A 1 494 ? 4.151 22.578 12.398 1.00 57.41 494 GLN A C 1
ATOM 3811 O O . GLN A 1 494 ? 3.354 21.717 12.038 1.00 57.41 494 GLN A O 1
ATOM 3816 N N . ARG A 1 495 ? 4.218 23.761 11.763 1.00 62.12 495 ARG A N 1
ATOM 3817 C CA . ARG A 1 495 ? 3.486 24.038 10.508 1.00 62.12 495 ARG A CA 1
ATOM 3818 C C . ARG A 1 495 ? 4.003 23.166 9.362 1.00 62.12 495 ARG A C 1
ATOM 3820 O O . ARG A 1 495 ? 3.184 22.617 8.636 1.00 62.12 495 ARG A O 1
ATOM 3827 N N . SER A 1 496 ? 5.319 22.997 9.248 1.00 57.97 496 SER A N 1
ATOM 3828 C CA . SER A 1 496 ? 5.948 22.118 8.256 1.00 57.97 496 SER A CA 1
ATOM 3829 C C . SER A 1 496 ? 5.588 20.644 8.483 1.00 57.97 496 SER A C 1
ATOM 3831 O O . SER A 1 496 ? 5.171 19.961 7.552 1.00 57.97 496 SER A O 1
ATOM 3833 N N . ILE A 1 497 ? 5.642 20.173 9.734 1.00 53.62 497 ILE A N 1
ATOM 3834 C CA . ILE A 1 497 ? 5.230 18.813 10.115 1.00 53.62 497 ILE A CA 1
ATOM 3835 C C . ILE A 1 497 ? 3.755 18.591 9.781 1.00 53.62 497 ILE A C 1
ATOM 3837 O O . ILE A 1 497 ? 3.449 17.644 9.073 1.00 53.62 497 ILE A O 1
ATOM 3841 N N . ARG A 1 498 ? 2.853 19.501 10.174 1.00 53.28 498 ARG A N 1
ATOM 3842 C CA . ARG A 1 498 ? 1.421 19.390 9.845 1.00 53.28 498 ARG A CA 1
ATOM 3843 C C . ARG A 1 498 ? 1.145 19.409 8.343 1.00 53.28 498 ARG A C 1
ATOM 3845 O O . ARG A 1 498 ? 0.188 18.779 7.917 1.00 53.28 498 ARG A O 1
ATOM 3852 N N . MET A 1 499 ? 1.934 20.138 7.554 1.00 54.44 499 MET A N 1
ATOM 3853 C CA . MET A 1 499 ? 1.814 20.157 6.093 1.00 54.44 499 MET A CA 1
ATOM 3854 C C . MET A 1 499 ? 2.259 18.820 5.491 1.00 54.44 499 MET A C 1
ATOM 3856 O O . MET A 1 499 ? 1.524 18.249 4.694 1.00 54.44 499 MET A O 1
ATOM 3860 N N . ASN A 1 500 ? 3.404 18.286 5.928 1.00 53.44 500 ASN A N 1
ATOM 3861 C CA . ASN A 1 500 ? 3.874 16.957 5.527 1.00 53.44 500 ASN A CA 1
ATOM 3862 C C . ASN A 1 500 ? 2.892 15.863 5.953 1.00 53.44 500 ASN A C 1
ATOM 3864 O O . ASN A 1 500 ? 2.545 15.011 5.147 1.00 53.44 500 ASN A O 1
ATOM 3868 N N . GLU A 1 501 ? 2.380 15.922 7.180 1.00 44.56 501 GLU A N 1
ATOM 3869 C CA . GLU A 1 501 ? 1.377 14.987 7.684 1.00 44.56 501 GLU A CA 1
ATOM 3870 C C . GLU A 1 501 ? 0.052 15.114 6.928 1.00 44.56 501 GLU A C 1
ATOM 3872 O O . GLU A 1 501 ? -0.560 14.114 6.578 1.00 44.56 501 GLU A O 1
ATOM 3877 N N . ALA A 1 502 ? -0.394 16.333 6.619 1.00 42.97 502 ALA A N 1
ATOM 3878 C CA . ALA A 1 502 ? -1.613 16.547 5.848 1.00 42.97 502 ALA A CA 1
ATOM 3879 C C . ALA A 1 502 ? -1.471 16.072 4.397 1.00 42.97 502 ALA A C 1
ATOM 3881 O O . ALA A 1 502 ? -2.442 15.587 3.826 1.00 42.97 502 ALA A O 1
ATOM 3882 N N . MET A 1 503 ? -0.286 16.204 3.801 1.00 50.62 503 MET A N 1
ATOM 3883 C CA . MET A 1 503 ? -0.003 15.712 2.453 1.00 50.62 503 MET A CA 1
ATOM 3884 C C . MET A 1 503 ? 0.237 14.196 2.409 1.00 50.62 503 MET A C 1
ATOM 3886 O O . MET A 1 503 ? -0.025 13.597 1.371 1.00 50.62 503 MET A O 1
ATOM 3890 N N . ALA A 1 504 ? 0.701 13.585 3.504 1.00 42.31 504 ALA A N 1
ATOM 3891 C CA . ALA A 1 504 ? 1.007 12.155 3.587 1.00 42.31 504 ALA A CA 1
ATOM 3892 C C . ALA A 1 504 ? -0.140 11.291 4.146 1.00 42.31 504 ALA A C 1
ATOM 3894 O O . ALA A 1 504 ? -0.235 10.120 3.794 1.00 42.31 504 ALA A O 1
ATOM 3895 N N . PHE A 1 505 ? -1.006 11.843 5.005 1.00 42.06 505 PHE A N 1
ATOM 3896 C CA . PHE A 1 505 ? -1.958 11.063 5.813 1.00 42.06 505 PHE A CA 1
ATOM 3897 C C . PHE A 1 505 ? -3.408 11.564 5.761 1.00 42.06 505 PHE A C 1
ATOM 3899 O O . PHE A 1 505 ? -4.223 11.108 6.561 1.00 42.06 505 PHE A O 1
ATOM 3906 N N . HIS A 1 506 ? -3.754 12.528 4.894 1.00 56.38 506 HIS A N 1
ATOM 3907 C CA . HIS A 1 506 ? -5.105 13.098 4.863 1.00 56.38 506 HIS A CA 1
ATOM 3908 C C . HIS A 1 506 ? -5.634 13.452 3.463 1.00 56.38 506 HIS A C 1
ATOM 3910 O O . HIS A 1 506 ? -4.980 14.135 2.665 1.00 56.38 506 HIS A O 1
ATOM 3916 N N . SER A 1 507 ? -6.911 13.128 3.243 1.00 65.44 507 SER A N 1
ATOM 3917 C CA . SER A 1 507 ? -7.561 13.274 1.937 1.00 65.44 507 SER A CA 1
ATOM 3918 C C . SER A 1 507 ? -7.677 14.708 1.497 1.00 65.44 507 SER A C 1
ATOM 3920 O O . SER A 1 507 ? -7.742 15.624 2.320 1.00 65.44 507 SER A O 1
ATOM 3922 N N . VAL A 1 508 ? -7.761 14.932 0.184 1.00 71.38 508 VAL A N 1
ATOM 3923 C CA . VAL A 1 508 ? -8.066 16.266 -0.357 1.00 71.38 508 VAL A CA 1
ATOM 3924 C C . VAL A 1 508 ? -9.358 16.797 0.266 1.00 71.38 508 VAL A C 1
ATOM 3926 O O . VAL A 1 508 ? -9.423 17.969 0.633 1.00 71.38 508 VAL A O 1
ATOM 3929 N N . ARG A 1 509 ? -10.362 15.933 0.474 1.00 79.44 509 ARG A N 1
ATOM 3930 C CA . ARG A 1 509 ? -11.610 16.285 1.163 1.00 79.44 509 ARG A CA 1
ATOM 3931 C C . ARG A 1 509 ? -11.366 16.659 2.622 1.00 79.44 509 ARG A C 1
ATOM 3933 O O . ARG A 1 509 ? -11.842 17.705 3.047 1.00 79.44 509 ARG A O 1
ATOM 3940 N N . HIS A 1 510 ? -10.619 15.863 3.379 1.00 77.75 510 HIS A N 1
ATOM 3941 C CA . HIS A 1 510 ? -10.334 16.134 4.787 1.00 77.75 510 HIS A CA 1
ATOM 3942 C C . HIS A 1 510 ? -9.503 17.417 4.956 1.00 77.75 510 HIS A C 1
ATOM 3944 O O . HIS A 1 510 ? -9.840 18.274 5.774 1.00 77.75 510 HIS A O 1
ATOM 3950 N N . ARG A 1 511 ? -8.475 17.620 4.124 1.00 75.19 511 ARG A N 1
ATOM 3951 C CA . ARG A 1 511 ? -7.686 18.859 4.084 1.00 75.19 511 ARG A CA 1
ATOM 3952 C C . ARG A 1 511 ? -8.531 20.068 3.689 1.00 75.19 511 ARG A C 1
ATOM 3954 O O . ARG A 1 511 ? -8.407 21.118 4.316 1.00 75.19 511 ARG A O 1
ATOM 3961 N N . LEU A 1 512 ? -9.418 19.923 2.702 1.00 83.25 512 LEU A N 1
ATOM 3962 C CA . LEU A 1 512 ? -10.360 20.965 2.289 1.00 83.25 512 LEU A CA 1
ATOM 3963 C C . LEU A 1 512 ? -11.321 21.322 3.425 1.00 83.25 512 LEU A C 1
ATOM 3965 O O . LEU A 1 512 ? -11.483 22.496 3.745 1.00 83.25 512 LEU A O 1
ATOM 3969 N N . VAL A 1 513 ? -11.933 20.327 4.068 1.00 84.38 513 VAL A N 1
ATOM 3970 C CA . VAL A 1 513 ? -12.823 20.532 5.217 1.00 84.38 513 VAL A CA 1
ATOM 3971 C C . VAL A 1 513 ? -12.071 21.220 6.357 1.00 84.38 513 VAL A C 1
ATOM 3973 O O . VAL A 1 513 ? -12.613 22.148 6.958 1.00 84.38 513 VAL A O 1
ATOM 3976 N N . ARG A 1 514 ? -10.818 20.831 6.627 1.00 81.38 514 ARG A N 1
ATOM 3977 C CA . ARG A 1 514 ? -9.983 21.447 7.668 1.00 81.38 514 ARG A CA 1
ATOM 3978 C C . ARG A 1 514 ? -9.682 22.906 7.338 1.00 81.38 514 ARG A C 1
ATOM 3980 O O . ARG A 1 514 ? -9.947 23.769 8.168 1.00 81.38 514 ARG A O 1
ATOM 3987 N N . ALA A 1 515 ? -9.259 23.196 6.108 1.00 80.44 515 ALA A N 1
ATOM 3988 C CA . ALA A 1 515 ? -9.020 24.560 5.641 1.00 80.44 515 ALA A CA 1
ATOM 3989 C C . ALA A 1 515 ? -10.285 25.436 5.711 1.00 80.44 515 ALA A C 1
ATOM 3991 O O . ALA A 1 515 ? -10.213 26.604 6.092 1.00 80.44 515 ALA A O 1
ATOM 3992 N N . LEU A 1 516 ? -11.457 24.874 5.394 1.00 85.75 516 LEU A N 1
ATOM 3993 C CA . LEU A 1 516 ? -12.740 25.566 5.526 1.00 85.75 516 LEU A CA 1
ATOM 3994 C C . LEU A 1 516 ? -13.126 25.799 6.993 1.00 85.75 516 LEU A C 1
ATOM 3996 O O . LEU A 1 516 ? -13.641 26.867 7.314 1.00 85.75 516 LEU A O 1
ATOM 4000 N N . CYS A 1 517 ? -12.866 24.844 7.891 1.00 84.06 517 CYS A N 1
ATOM 4001 C CA . CYS A 1 517 ? -13.063 25.036 9.331 1.00 84.06 517 CYS A CA 1
ATOM 4002 C C . CYS A 1 517 ? -12.175 26.164 9.867 1.00 84.06 517 CYS A C 1
ATOM 4004 O O . CYS A 1 517 ? -12.678 27.051 10.554 1.00 84.06 517 CYS A O 1
ATOM 4006 N N . ASP A 1 518 ? -10.899 26.180 9.481 1.00 78.44 518 ASP A N 1
ATOM 4007 C CA . ASP A 1 518 ? -9.952 27.224 9.877 1.00 78.44 518 ASP A CA 1
ATOM 4008 C C . ASP A 1 518 ? -10.387 28.604 9.354 1.00 78.44 518 ASP A C 1
ATOM 4010 O O . ASP A 1 518 ? -10.322 29.600 10.077 1.00 78.44 518 ASP A O 1
ATOM 4014 N N . ALA A 1 519 ? -10.890 28.674 8.116 1.00 80.44 519 ALA A N 1
ATOM 4015 C CA . ALA A 1 519 ? -11.436 29.906 7.547 1.00 80.44 519 ALA A CA 1
ATOM 4016 C C . ALA A 1 519 ? -12.690 30.383 8.302 1.00 80.44 519 ALA A C 1
ATOM 4018 O O . ALA A 1 519 ? -12.816 31.570 8.603 1.00 80.44 519 ALA A O 1
ATOM 4019 N N . VAL A 1 520 ? -13.594 29.465 8.664 1.00 83.81 520 VAL A N 1
ATOM 4020 C CA . VAL A 1 520 ? -14.779 29.753 9.492 1.00 83.81 520 VAL A CA 1
ATOM 4021 C C . VAL A 1 520 ? -14.386 30.304 10.860 1.00 83.81 520 VAL A C 1
ATOM 4023 O O . VAL A 1 520 ? -15.024 31.241 11.336 1.00 83.81 520 VAL A O 1
ATOM 4026 N N . ASP A 1 521 ? -13.346 29.754 11.483 1.00 80.00 521 ASP A N 1
ATOM 4027 C CA . ASP A 1 521 ? -12.882 30.205 12.794 1.00 80.00 521 ASP A CA 1
ATOM 4028 C C . ASP A 1 521 ? -12.168 31.560 12.740 1.00 80.00 521 ASP A C 1
ATOM 4030 O O . ASP A 1 521 ? -12.297 32.355 13.673 1.00 80.00 521 ASP A O 1
ATOM 4034 N N . ARG A 1 522 ? -11.455 31.853 11.646 1.00 74.06 522 ARG A N 1
ATOM 4035 C CA . ARG A 1 522 ? -10.702 33.103 11.482 1.00 74.06 522 ARG A CA 1
ATOM 4036 C C . ARG A 1 522 ? -11.558 34.275 10.996 1.00 74.06 522 ARG A C 1
ATOM 4038 O O . ARG A 1 522 ? -11.375 35.394 11.465 1.00 74.06 522 ARG A O 1
ATOM 4045 N N . GLU A 1 523 ? -12.450 34.035 10.037 1.00 77.69 523 GLU A N 1
ATOM 4046 C CA . GLU A 1 523 ? -13.119 35.083 9.243 1.00 77.69 523 GLU A CA 1
ATOM 4047 C C . GLU A 1 523 ? -14.652 34.952 9.228 1.00 77.69 523 GLU A C 1
ATOM 4049 O O . GLU A 1 523 ? -15.351 35.795 8.666 1.00 77.69 523 GLU A O 1
ATOM 4054 N N . GLY A 1 524 ? -15.207 33.903 9.843 1.00 82.44 524 GLY A N 1
ATOM 4055 C CA . GLY A 1 524 ? -16.627 33.583 9.760 1.00 82.44 524 GLY A CA 1
ATOM 4056 C C . GLY A 1 524 ? -17.542 34.540 10.528 1.00 82.44 524 GLY A C 1
ATOM 4057 O O . GLY A 1 524 ? -17.489 34.652 11.755 1.00 82.44 524 GLY A O 1
ATOM 4058 N N . ARG A 1 525 ? -18.498 35.150 9.822 1.00 84.81 525 ARG A N 1
ATOM 4059 C CA . ARG A 1 525 ? -19.551 35.985 10.414 1.00 84.81 525 ARG A CA 1
ATOM 4060 C C . ARG A 1 525 ? -20.799 35.159 10.714 1.00 84.81 525 ARG A C 1
ATOM 4062 O O . ARG A 1 525 ? -21.434 34.600 9.819 1.00 84.81 525 ARG A O 1
ATOM 4069 N N . ARG A 1 526 ? -21.189 35.080 11.989 1.00 85.12 526 ARG A N 1
ATOM 4070 C CA . ARG A 1 526 ? -22.379 34.320 12.416 1.00 85.12 526 ARG A CA 1
ATOM 4071 C C . ARG A 1 526 ? -23.672 35.021 12.004 1.00 85.12 526 ARG A C 1
ATOM 4073 O O . ARG A 1 526 ? -23.869 36.197 12.293 1.00 85.12 526 ARG A O 1
ATOM 4080 N N . THR A 1 527 ? -24.587 34.270 11.401 1.00 84.12 527 THR A N 1
ATOM 4081 C CA . THR A 1 527 ? -25.923 34.733 11.000 1.00 84.12 527 THR A CA 1
ATOM 4082 C C . THR A 1 527 ? -26.996 33.708 11.378 1.00 84.12 527 THR A C 1
ATOM 4084 O O . THR A 1 527 ? -26.690 32.614 11.851 1.00 84.12 527 THR A O 1
ATOM 4087 N N . ARG A 1 528 ? -28.277 34.040 11.158 1.00 76.88 528 ARG A N 1
ATOM 4088 C CA . ARG A 1 528 ? -29.407 33.124 11.417 1.00 76.88 528 ARG A CA 1
ATOM 4089 C C . ARG A 1 528 ? -29.428 31.894 10.499 1.00 76.88 528 ARG A C 1
ATOM 4091 O O . ARG A 1 528 ? -30.066 30.912 10.850 1.00 76.88 528 ARG A O 1
ATOM 4098 N N . GLN A 1 529 ? -28.756 31.950 9.349 1.00 75.25 529 GLN A N 1
ATOM 4099 C CA . GLN A 1 529 ? -28.719 30.866 8.359 1.00 75.25 529 GLN A CA 1
ATOM 4100 C C . GLN A 1 529 ? -27.443 30.011 8.442 1.00 75.25 529 GLN A C 1
ATOM 4102 O O . GLN A 1 529 ? -27.321 29.043 7.701 1.00 75.25 529 GLN A O 1
ATOM 4107 N N . GLY A 1 530 ? -26.496 30.359 9.321 1.00 85.81 530 GLY A N 1
ATOM 4108 C CA . GLY A 1 530 ? -25.190 29.707 9.427 1.00 85.81 530 GLY A CA 1
ATOM 4109 C C . GLY A 1 530 ? -24.051 30.711 9.580 1.00 85.81 530 GLY A C 1
ATOM 4110 O O . GLY A 1 530 ? -24.269 31.877 9.921 1.00 85.81 530 GLY A O 1
ATOM 4111 N N . VAL A 1 531 ? -22.823 30.268 9.322 1.00 86.94 531 VAL A N 1
ATOM 4112 C CA . VAL A 1 531 ? -21.647 31.148 9.286 1.00 86.94 531 VAL A CA 1
ATOM 4113 C C . VAL A 1 531 ? -21.337 31.525 7.847 1.00 86.94 531 VAL A C 1
ATOM 4115 O O . VAL A 1 531 ? -21.173 30.644 7.008 1.00 86.94 531 VAL A O 1
ATOM 4118 N N . ILE A 1 532 ? -21.283 32.825 7.561 1.00 85.56 532 ILE A N 1
ATOM 4119 C CA . ILE A 1 532 ? -20.956 33.352 6.236 1.00 85.56 532 ILE A CA 1
ATOM 4120 C C . ILE A 1 532 ? -19.468 33.685 6.186 1.00 85.56 532 ILE A C 1
ATOM 4122 O O . ILE A 1 532 ? -18.941 34.343 7.084 1.00 85.56 532 ILE A O 1
ATOM 4126 N N . LEU A 1 533 ? -18.819 33.239 5.117 1.00 84.81 533 LEU A N 1
ATOM 4127 C CA . LEU A 1 533 ? -17.506 33.688 4.685 1.00 84.81 533 LEU A CA 1
ATOM 4128 C C . LEU A 1 533 ? -17.722 34.698 3.556 1.00 84.81 533 LEU A C 1
ATOM 4130 O O . LEU A 1 533 ? -18.083 34.315 2.440 1.00 84.81 533 LEU A O 1
ATOM 4134 N N . ASP A 1 534 ? -17.555 35.983 3.878 1.00 76.88 534 ASP A N 1
ATOM 4135 C CA . ASP A 1 534 ? -17.772 37.100 2.946 1.00 76.88 534 ASP A CA 1
ATOM 4136 C C . ASP A 1 534 ? -16.679 37.151 1.849 1.00 76.88 534 ASP A C 1
ATOM 4138 O O . ASP A 1 534 ? -16.928 37.655 0.755 1.00 76.88 534 ASP A O 1
ATOM 4142 N N . THR A 1 535 ? -15.499 36.578 2.124 1.00 78.19 535 THR A N 1
ATOM 4143 C CA . THR A 1 535 ? -14.384 36.357 1.184 1.00 78.19 535 THR A CA 1
ATOM 4144 C C . THR A 1 535 ? -14.006 34.881 1.150 1.00 78.19 535 THR A C 1
ATOM 4146 O O . THR A 1 535 ? -13.027 34.442 1.747 1.00 78.19 535 THR A O 1
ATOM 4149 N N . ALA A 1 536 ? -14.820 34.087 0.468 1.00 75.50 536 ALA A N 1
ATOM 4150 C CA . ALA A 1 536 ? -14.563 32.670 0.294 1.00 75.50 536 ALA A CA 1
ATOM 4151 C C . ALA A 1 536 ? -13.386 32.450 -0.677 1.00 75.50 536 ALA A C 1
ATOM 4153 O O . ALA A 1 536 ? -13.462 32.934 -1.812 1.00 75.50 536 ALA A O 1
ATOM 4154 N N . PRO A 1 537 ? -12.331 31.714 -0.278 1.00 73.94 537 PRO A N 1
ATOM 4155 C CA . PRO A 1 537 ? -11.233 31.388 -1.180 1.00 73.94 537 PRO A CA 1
ATOM 4156 C C . PRO A 1 537 ? -11.756 30.569 -2.365 1.00 73.94 537 PRO A C 1
ATOM 4158 O O . PRO A 1 537 ? -12.646 29.720 -2.223 1.00 73.94 537 PRO A O 1
ATOM 4161 N N . ASN A 1 538 ? -11.243 30.859 -3.561 1.00 80.38 538 ASN A N 1
ATOM 4162 C CA . ASN A 1 538 ? -11.674 30.153 -4.761 1.00 80.38 538 ASN A CA 1
ATOM 4163 C C . ASN A 1 538 ? -11.053 28.735 -4.807 1.00 80.38 538 ASN A C 1
ATOM 4165 O O . ASN A 1 538 ? -10.226 28.368 -3.975 1.00 80.38 538 ASN A O 1
ATOM 4169 N N . ALA A 1 539 ? -11.478 27.897 -5.760 1.00 77.31 539 ALA A N 1
ATOM 4170 C CA . ALA A 1 539 ? -10.998 26.512 -5.836 1.00 77.31 539 ALA A CA 1
ATOM 4171 C C . ALA A 1 539 ? -9.489 26.409 -6.128 1.00 77.31 539 ALA A C 1
ATOM 4173 O O . ALA A 1 539 ? -8.870 25.415 -5.765 1.00 77.31 539 ALA A O 1
ATOM 4174 N N . GLU A 1 540 ? -8.910 27.418 -6.777 1.00 72.69 540 GLU A N 1
ATOM 4175 C CA . GLU A 1 540 ? -7.480 27.517 -7.066 1.00 72.69 540 GLU A CA 1
ATOM 4176 C C . GLU A 1 540 ? -6.695 27.906 -5.809 1.00 72.69 540 GLU A C 1
ATOM 4178 O O . GLU A 1 540 ? -5.745 27.215 -5.452 1.00 72.69 540 GLU A O 1
ATOM 4183 N N . ASP A 1 541 ? -7.172 28.904 -5.059 1.00 71.88 541 ASP A N 1
ATOM 4184 C CA . ASP A 1 541 ? -6.595 29.308 -3.772 1.00 71.88 541 ASP A CA 1
ATOM 4185 C C . ASP A 1 541 ? -6.619 28.150 -2.766 1.00 71.88 541 ASP A C 1
ATOM 4187 O O . ASP A 1 541 ? -5.629 27.876 -2.089 1.00 71.88 541 ASP A O 1
ATOM 4191 N N . LEU A 1 542 ? -7.745 27.431 -2.695 1.00 77.56 542 LEU A N 1
ATOM 4192 C CA . LEU A 1 542 ? -7.909 26.268 -1.824 1.00 77.56 542 LEU A CA 1
ATOM 4193 C C . LEU A 1 542 ? -6.985 25.122 -2.238 1.00 77.56 542 LEU A C 1
ATOM 4195 O O . LEU A 1 542 ? -6.352 24.520 -1.377 1.00 77.56 542 LEU A O 1
ATOM 4199 N N . ALA A 1 543 ? -6.867 24.846 -3.538 1.00 67.25 543 ALA A N 1
ATOM 4200 C CA . ALA A 1 543 ? -5.948 23.847 -4.077 1.00 67.25 543 ALA A CA 1
ATOM 4201 C C . ALA A 1 543 ? -4.487 24.166 -3.743 1.00 67.25 543 ALA A C 1
ATOM 4203 O O . ALA A 1 543 ? -3.758 23.293 -3.268 1.00 67.25 543 ALA A O 1
ATOM 4204 N N . MET A 1 544 ? -4.089 25.430 -3.891 1.00 63.19 544 MET A N 1
ATOM 4205 C CA . MET A 1 544 ? -2.765 25.909 -3.499 1.00 63.19 544 MET A CA 1
ATOM 4206 C C . MET A 1 544 ? -2.535 25.835 -1.987 1.00 63.19 544 MET A C 1
ATOM 4208 O O . MET A 1 544 ? -1.416 25.557 -1.563 1.00 63.19 544 MET A O 1
ATOM 4212 N N . GLN A 1 545 ? -3.564 26.099 -1.177 1.00 66.06 545 GLN A N 1
ATOM 4213 C CA . GLN A 1 545 ? -3.476 26.085 0.284 1.00 66.06 545 GLN A CA 1
ATOM 4214 C C . GLN A 1 545 ? -3.353 24.666 0.845 1.00 66.06 545 GLN A C 1
ATOM 4216 O O . GLN A 1 545 ? -2.642 24.463 1.826 1.00 66.06 545 GLN A O 1
ATOM 4221 N N . ILE A 1 546 ? -4.046 23.694 0.247 1.00 70.44 546 ILE A N 1
ATOM 4222 C CA . ILE A 1 546 ? -4.077 22.317 0.754 1.00 70.44 546 ILE A CA 1
ATOM 4223 C C . ILE A 1 546 ? -3.134 21.366 0.014 1.00 70.44 546 ILE A C 1
ATOM 4225 O O . ILE A 1 546 ? -3.059 20.194 0.375 1.00 70.44 546 ILE A O 1
ATOM 4229 N N . GLY A 1 547 ? -2.427 21.844 -1.012 1.00 60.72 547 GLY A N 1
ATOM 4230 C CA . GLY A 1 547 ? -1.516 21.029 -1.814 1.00 60.72 547 GLY A CA 1
ATOM 4231 C C . GLY A 1 547 ? -2.244 19.949 -2.615 1.00 60.72 547 GLY A C 1
ATOM 4232 O O . GLY A 1 547 ? -1.882 18.776 -2.541 1.00 60.72 547 GLY A O 1
ATOM 4233 N N . ALA A 1 548 ? -3.291 20.341 -3.342 1.00 65.00 548 ALA A N 1
ATOM 4234 C CA . ALA A 1 548 ? -4.091 19.464 -4.199 1.00 65.00 548 ALA A CA 1
ATOM 4235 C C . ALA A 1 548 ? -4.278 20.075 -5.596 1.00 65.00 548 ALA A C 1
ATOM 4237 O O . ALA A 1 548 ? -4.000 21.252 -5.816 1.00 65.00 548 ALA A O 1
ATOM 4238 N N . VAL A 1 549 ? -4.771 19.292 -6.559 1.00 63.47 549 VAL A N 1
ATOM 4239 C CA . VAL A 1 549 ? -5.101 19.803 -7.899 1.00 63.47 549 VAL A CA 1
ATOM 4240 C C . VAL A 1 549 ? -6.446 20.532 -7.852 1.00 63.47 549 VAL A C 1
ATOM 4242 O O . VAL A 1 549 ? -7.397 20.061 -7.224 1.00 63.47 549 VAL A O 1
ATOM 4245 N N . ARG A 1 550 ? -6.565 21.665 -8.565 1.00 76.50 550 ARG A N 1
ATOM 4246 C CA . ARG A 1 550 ? -7.806 22.464 -8.648 1.00 76.50 550 ARG A CA 1
ATOM 4247 C C . ARG A 1 550 ? -9.037 21.615 -8.975 1.00 76.50 550 ARG A C 1
ATOM 4249 O O . ARG A 1 550 ? -10.111 21.872 -8.433 1.00 76.50 550 ARG A O 1
ATOM 4256 N N . GLN A 1 551 ? -8.901 20.609 -9.840 1.00 71.44 551 GLN A N 1
ATOM 4257 C CA . GLN A 1 551 ? -10.003 19.726 -10.224 1.00 71.44 551 GLN A CA 1
ATOM 4258 C C . GLN A 1 551 ? -10.477 18.830 -9.065 1.00 71.44 551 GLN A C 1
ATOM 4260 O O . GLN A 1 551 ? -11.685 18.757 -8.828 1.00 71.44 551 GLN A O 1
ATOM 4265 N N . SER A 1 552 ? -9.563 18.230 -8.292 1.00 68.44 552 SER A N 1
ATOM 4266 C CA . SER A 1 552 ? -9.887 17.426 -7.100 1.00 68.44 552 SER A CA 1
ATOM 4267 C C . SER A 1 552 ? -10.583 18.275 -6.034 1.00 68.44 552 SER A C 1
ATOM 4269 O O . SER A 1 552 ? -11.631 17.897 -5.511 1.00 68.44 552 SER A O 1
ATOM 4271 N N . VAL A 1 553 ? -10.078 19.490 -5.794 1.00 79.56 553 VAL A N 1
ATOM 4272 C CA . VAL A 1 553 ? -10.723 20.456 -4.889 1.00 79.56 553 VAL A CA 1
ATOM 4273 C C . VAL A 1 553 ? -12.098 20.872 -5.395 1.00 79.56 553 VAL A C 1
ATOM 4275 O O . VAL A 1 553 ? -13.041 20.918 -4.613 1.00 79.56 553 VAL A O 1
ATOM 4278 N N . SER A 1 554 ? -12.248 21.142 -6.693 1.00 79.88 554 SER A N 1
ATOM 4279 C CA . SER A 1 554 ? -13.548 21.516 -7.268 1.00 79.88 554 SER A CA 1
ATOM 4280 C C . SER A 1 554 ? -14.578 20.401 -7.109 1.00 79.88 554 SER A C 1
ATOM 4282 O O . SER A 1 554 ? -15.736 20.685 -6.810 1.00 79.88 554 SER A O 1
ATOM 4284 N N . THR A 1 555 ? -14.150 19.148 -7.264 1.00 76.69 555 THR A N 1
ATOM 4285 C CA . THR A 1 555 ? -15.000 17.961 -7.111 1.00 76.69 555 THR A CA 1
ATOM 4286 C C . THR A 1 555 ? -15.427 17.787 -5.656 1.00 76.69 555 THR A C 1
ATOM 4288 O O . THR A 1 555 ? -16.622 17.765 -5.369 1.00 76.69 555 THR A O 1
ATOM 4291 N N . ALA A 1 556 ? -14.474 17.804 -4.719 1.00 80.50 556 ALA A N 1
ATOM 4292 C CA . ALA A 1 556 ? -14.767 17.710 -3.290 1.00 80.50 556 ALA A CA 1
ATOM 4293 C C . ALA A 1 556 ? -15.651 18.873 -2.801 1.00 80.50 556 ALA A C 1
ATOM 4295 O O . ALA A 1 556 ? -16.586 18.675 -2.027 1.00 80.50 556 ALA A O 1
ATOM 4296 N N . LEU A 1 557 ? -15.410 20.093 -3.294 1.00 86.44 557 LEU A N 1
ATOM 4297 C CA . LEU A 1 557 ? -16.244 21.254 -2.993 1.00 86.44 557 LEU A CA 1
ATOM 4298 C C . LEU A 1 557 ? -17.667 21.076 -3.544 1.00 86.44 557 LEU A C 1
ATOM 4300 O O . LEU A 1 557 ? -18.631 21.403 -2.855 1.00 86.44 557 LEU A O 1
ATOM 4304 N N . ALA A 1 558 ? -17.814 20.549 -4.763 1.00 81.94 558 ALA A N 1
ATOM 4305 C CA . ALA A 1 558 ? -19.116 20.258 -5.354 1.00 81.94 558 ALA A CA 1
ATOM 4306 C C . ALA A 1 558 ? -19.885 19.198 -4.553 1.00 81.94 558 ALA A C 1
ATOM 4308 O O . ALA A 1 558 ? -21.093 19.343 -4.370 1.00 81.94 558 ALA A O 1
ATOM 4309 N N . ASP A 1 559 ? -19.201 18.187 -4.017 1.00 81.00 559 ASP A N 1
ATOM 4310 C CA . ASP A 1 559 ? -19.814 17.166 -3.166 1.00 81.00 559 ASP A CA 1
ATOM 4311 C C . ASP A 1 559 ? -20.260 17.731 -1.812 1.00 81.00 559 ASP A C 1
ATOM 4313 O O . ASP A 1 559 ? -21.380 17.459 -1.375 1.00 81.00 559 ASP A O 1
ATOM 4317 N N . LEU A 1 560 ? -19.458 18.601 -1.186 1.00 86.44 560 LEU A N 1
ATOM 4318 C CA . LEU A 1 560 ? -19.858 19.317 0.033 1.00 86.44 560 LEU A CA 1
ATOM 4319 C C . LEU A 1 560 ? -21.070 20.237 -0.211 1.00 86.44 560 LEU A C 1
ATOM 4321 O O . LEU A 1 560 ? -21.939 20.357 0.660 1.00 86.44 560 LEU A O 1
ATOM 4325 N N . ILE A 1 561 ? -21.152 20.864 -1.392 1.00 87.19 561 ILE A N 1
ATOM 4326 C CA . ILE A 1 561 ? -22.310 21.672 -1.809 1.00 87.19 561 ILE A CA 1
ATOM 4327 C C . ILE A 1 561 ? -23.539 20.783 -2.019 1.00 87.19 561 ILE A C 1
ATOM 4329 O O . ILE A 1 561 ? -24.609 21.077 -1.486 1.00 87.19 561 ILE A O 1
ATOM 4333 N N . ARG A 1 562 ? -23.395 19.674 -2.755 1.00 82.12 562 ARG A N 1
ATOM 4334 C CA . ARG A 1 562 ? -24.485 18.727 -3.033 1.00 82.12 562 ARG A CA 1
ATOM 4335 C C . ARG A 1 562 ? -25.019 18.090 -1.748 1.00 82.12 562 ARG A C 1
ATOM 4337 O O . ARG A 1 562 ? -26.225 17.914 -1.613 1.00 82.12 562 ARG A O 1
ATOM 4344 N N . GLY A 1 563 ? -24.141 17.814 -0.783 1.00 80.25 563 GLY A N 1
ATOM 4345 C CA . GLY A 1 563 ? -24.492 17.323 0.552 1.00 80.25 563 GLY A CA 1
ATOM 4346 C C . GLY A 1 563 ? -25.124 18.374 1.477 1.00 80.25 563 GLY A C 1
ATOM 4347 O O . GLY A 1 563 ? -25.535 18.045 2.594 1.00 80.25 563 GLY A O 1
ATOM 4348 N N . GLY A 1 564 ? -25.203 19.637 1.039 1.00 82.94 564 GLY A N 1
ATOM 4349 C CA . GLY A 1 564 ? -25.758 20.752 1.810 1.00 82.94 564 GLY A CA 1
ATOM 4350 C C . GLY A 1 564 ? -24.918 21.145 3.029 1.00 82.94 564 GLY A C 1
ATOM 4351 O O . GLY A 1 564 ? -25.437 21.781 3.949 1.00 82.94 564 GLY A O 1
ATOM 4352 N N . ILE A 1 565 ? -23.644 20.744 3.069 1.00 87.31 565 ILE A N 1
ATOM 4353 C CA . ILE A 1 565 ? -22.704 21.063 4.154 1.00 87.31 565 ILE A CA 1
ATOM 4354 C C . ILE A 1 565 ? -22.207 22.506 4.006 1.00 87.31 565 ILE A C 1
ATOM 4356 O O . ILE A 1 565 ? -22.034 23.210 5.002 1.00 87.31 565 ILE A O 1
ATOM 4360 N N . ILE A 1 566 ? -22.044 22.958 2.762 1.00 89.25 566 ILE A N 1
ATOM 4361 C CA . ILE A 1 566 ? -21.738 24.343 2.391 1.00 89.25 566 ILE A CA 1
ATOM 4362 C C . ILE A 1 566 ? -22.691 24.799 1.279 1.00 89.25 566 ILE A C 1
ATOM 4364 O O . ILE A 1 566 ? -23.215 23.979 0.530 1.00 89.25 566 ILE A O 1
ATOM 4368 N N . GLN A 1 567 ? -22.924 26.101 1.142 1.00 87.81 567 GLN A N 1
ATOM 4369 C CA . GLN A 1 567 ? -23.683 26.666 0.021 1.00 87.81 567 GLN A CA 1
ATOM 4370 C C . GLN A 1 567 ? -22.949 27.891 -0.524 1.00 87.81 567 GLN A C 1
ATOM 4372 O O . GLN A 1 567 ? -22.432 28.706 0.239 1.00 87.81 567 GLN A O 1
ATOM 4377 N N . ARG A 1 568 ? -22.894 28.046 -1.850 1.00 84.00 568 ARG A N 1
ATOM 4378 C CA . ARG A 1 568 ? -22.337 29.254 -2.475 1.00 84.00 568 ARG A CA 1
ATOM 4379 C C . ARG A 1 568 ? -23.403 30.344 -2.544 1.00 84.00 568 ARG A C 1
ATOM 4381 O O . ARG A 1 568 ? -24.488 30.106 -3.061 1.00 84.00 568 ARG A O 1
ATOM 4388 N N . LEU A 1 569 ? -23.060 31.538 -2.063 1.00 76.88 569 LEU A N 1
ATOM 4389 C CA . LEU A 1 569 ? -23.888 32.748 -2.153 1.00 76.88 569 LEU A CA 1
ATOM 4390 C C . LEU A 1 569 ? -23.442 33.675 -3.304 1.00 76.88 569 LEU A C 1
ATOM 4392 O O . LEU A 1 569 ? -24.124 34.647 -3.609 1.00 76.88 569 LEU A O 1
ATOM 4396 N N . GLY A 1 570 ? -22.309 33.373 -3.952 1.00 70.88 570 GLY A N 1
ATOM 4397 C CA . GLY A 1 570 ? -21.761 34.104 -5.096 1.00 70.88 570 GLY A CA 1
ATOM 4398 C C . GLY A 1 570 ? -20.386 33.570 -5.515 1.00 70.88 570 GLY A C 1
ATOM 4399 O O . GLY A 1 570 ? -19.963 32.506 -5.059 1.00 70.88 570 GLY A O 1
ATOM 4400 N N . ALA A 1 571 ? -19.669 34.308 -6.372 1.00 63.59 571 ALA A N 1
ATOM 4401 C CA . ALA A 1 571 ? -18.323 33.926 -6.819 1.00 63.59 571 ALA A CA 1
ATOM 4402 C C . ALA A 1 571 ? -17.297 33.899 -5.667 1.00 63.59 571 ALA A C 1
ATOM 4404 O O . ALA A 1 571 ? -16.476 32.986 -5.621 1.00 63.59 571 ALA A O 1
ATOM 4405 N N . ASN A 1 572 ? -17.422 34.836 -4.717 1.00 75.00 572 ASN A N 1
ATOM 4406 C CA . ASN A 1 572 ? -16.477 35.048 -3.613 1.00 75.00 572 ASN A CA 1
ATOM 4407 C C . ASN A 1 572 ? -17.127 34.924 -2.224 1.00 75.00 572 ASN A C 1
ATOM 4409 O O . ASN A 1 572 ? -16.565 35.411 -1.253 1.00 75.00 572 ASN A O 1
ATOM 4413 N N . ALA A 1 573 ? -18.309 34.312 -2.105 1.00 82.25 573 ALA A N 1
ATOM 4414 C CA . ALA A 1 573 ? -18.993 34.178 -0.819 1.00 82.25 573 ALA A CA 1
ATOM 4415 C C . ALA A 1 573 ? -19.628 32.796 -0.654 1.00 82.25 573 ALA A C 1
ATOM 4417 O O . ALA A 1 573 ? -20.259 32.263 -1.576 1.00 82.25 573 ALA A O 1
ATOM 4418 N N . MET A 1 574 ? -19.497 32.229 0.543 1.00 89.06 574 MET A N 1
ATOM 4419 C CA . MET A 1 574 ? -20.113 30.953 0.901 1.00 89.06 574 MET A CA 1
ATOM 4420 C C . MET A 1 574 ? -20.695 30.990 2.307 1.00 89.06 574 MET A C 1
ATOM 4422 O O . MET A 1 574 ? -20.244 31.739 3.170 1.00 89.06 574 MET A O 1
ATOM 4426 N N . ILE A 1 575 ? -21.701 30.159 2.534 1.00 89.25 575 ILE A N 1
ATOM 4427 C CA . ILE A 1 575 ? -22.305 29.941 3.839 1.00 89.25 575 ILE A CA 1
ATOM 4428 C C . ILE A 1 575 ? -22.093 28.494 4.260 1.00 89.25 575 ILE A C 1
ATOM 4430 O O . ILE A 1 575 ? -22.233 27.565 3.466 1.00 89.25 575 ILE A O 1
ATOM 4434 N N . VAL A 1 576 ? -21.768 28.320 5.534 1.00 90.25 576 VAL A N 1
ATOM 4435 C CA . VAL A 1 576 ? -21.722 27.036 6.224 1.00 90.25 576 VAL A CA 1
ATOM 4436 C C . VAL A 1 576 ? -22.960 26.975 7.120 1.00 90.25 576 VAL A C 1
ATOM 4438 O O . VAL A 1 576 ? -22.949 27.565 8.208 1.00 90.25 576 VAL A O 1
ATOM 4441 N N . PRO A 1 577 ? -24.051 26.305 6.692 1.00 85.38 577 PRO A N 1
ATOM 4442 C CA . PRO A 1 577 ? -25.316 26.312 7.426 1.00 85.38 577 PRO A CA 1
ATOM 4443 C C . PRO A 1 577 ? -25.189 25.699 8.821 1.00 85.38 577 PRO A C 1
ATOM 4445 O O . PRO A 1 577 ? -25.821 26.149 9.775 1.00 85.38 577 PRO A O 1
ATOM 4448 N N . ASN A 1 578 ? -24.330 24.683 8.956 1.00 87.50 578 ASN A N 1
ATOM 4449 C CA . ASN A 1 578 ? -24.062 24.021 10.222 1.00 87.50 578 ASN A CA 1
ATOM 4450 C C . ASN A 1 578 ? -22.573 23.681 10.366 1.00 87.50 578 ASN A C 1
ATOM 4452 O O . ASN A 1 578 ? -22.099 22.661 9.868 1.00 87.50 578 ASN A O 1
ATOM 4456 N N . VAL A 1 579 ? -21.850 24.509 11.123 1.00 84.75 579 VAL A N 1
ATOM 4457 C CA . VAL A 1 579 ? -20.413 24.325 11.396 1.00 84.75 579 VAL A CA 1
ATOM 4458 C C . VAL A 1 579 ? -20.124 23.008 12.118 1.00 84.75 579 VAL A C 1
ATOM 4460 O O . VAL A 1 579 ? -19.077 22.412 11.895 1.00 84.75 579 VAL A O 1
ATOM 4463 N N . LYS A 1 580 ? -21.051 22.501 12.944 1.00 82.56 580 LYS A N 1
ATOM 4464 C CA . LYS A 1 580 ? -20.866 21.193 13.595 1.00 82.56 580 LYS A CA 1
ATOM 4465 C C . LYS A 1 580 ? -20.874 20.058 12.578 1.00 82.56 580 LYS A C 1
ATOM 4467 O O . LYS A 1 580 ? -20.102 19.125 12.726 1.00 82.56 580 LYS A O 1
ATOM 4472 N N . ARG A 1 581 ? -21.718 20.154 11.546 1.00 81.69 581 ARG A N 1
ATOM 4473 C CA . ARG A 1 581 ? -21.775 19.164 10.466 1.00 81.69 581 ARG A CA 1
ATOM 4474 C C . ARG A 1 581 ? -20.524 19.228 9.593 1.00 81.69 581 ARG A C 1
ATOM 4476 O O . ARG A 1 581 ? -19.984 18.183 9.280 1.00 81.69 581 ARG A O 1
ATOM 4483 N N . LEU A 1 582 ? -20.026 20.430 9.289 1.00 84.19 582 LEU A N 1
ATOM 4484 C CA . LEU A 1 582 ? -18.742 20.595 8.598 1.00 84.19 582 LEU A CA 1
ATOM 4485 C C . LEU A 1 582 ? -17.583 19.992 9.410 1.00 84.19 582 LEU A C 1
ATOM 4487 O O . LEU A 1 582 ? -16.757 19.290 8.850 1.00 84.19 582 LEU A O 1
ATOM 4491 N N . ARG A 1 583 ? -17.536 20.214 10.728 1.00 84.38 583 ARG A N 1
ATOM 4492 C CA . ARG A 1 583 ? -16.494 19.630 11.589 1.00 84.38 583 ARG A CA 1
ATOM 4493 C C . ARG A 1 583 ? -16.614 18.118 11.749 1.00 84.38 583 ARG A C 1
ATOM 4495 O O . ARG A 1 583 ? -15.588 17.462 11.827 1.00 84.38 583 ARG A O 1
ATOM 4502 N N . ALA A 1 584 ? -17.828 17.567 11.755 1.00 78.81 584 ALA A N 1
ATOM 4503 C CA . ALA A 1 584 ? -18.041 16.120 11.818 1.00 78.81 584 ALA A CA 1
ATOM 4504 C C . ALA A 1 584 ? -17.433 15.381 10.611 1.00 78.81 584 ALA A C 1
ATOM 4506 O O . ALA A 1 584 ? -17.016 14.238 10.744 1.00 78.81 584 ALA A O 1
ATOM 4507 N N . GLU A 1 585 ? -17.304 16.046 9.459 1.00 76.50 585 GLU A N 1
ATOM 4508 C CA . GLU A 1 585 ? -16.597 15.500 8.292 1.00 76.50 585 GLU A CA 1
ATOM 4509 C C . GLU A 1 585 ? -15.092 15.287 8.541 1.00 76.50 585 GLU A C 1
ATOM 4511 O O . GLU A 1 585 ? -14.470 14.520 7.815 1.00 76.50 585 GLU A O 1
ATOM 4516 N N . LEU A 1 586 ? -14.495 15.924 9.560 1.00 71.00 586 LEU A N 1
ATOM 4517 C CA . LEU A 1 586 ? -13.101 15.673 9.957 1.00 71.00 586 LEU A CA 1
ATOM 4518 C C . LEU A 1 586 ? -12.933 14.393 10.781 1.00 71.00 586 LEU A C 1
ATOM 4520 O O . LEU A 1 586 ? -11.835 13.852 10.835 1.00 71.00 586 LEU A O 1
ATOM 4524 N N . ASP A 1 587 ? -13.998 13.924 11.428 1.00 58.59 587 ASP A N 1
ATOM 4525 C CA . ASP A 1 587 ? -13.974 12.722 12.268 1.00 58.59 587 ASP A CA 1
ATOM 4526 C C . ASP A 1 587 ? -14.507 11.482 11.531 1.00 58.59 587 ASP A C 1
ATOM 4528 O O . ASP A 1 587 ? -14.333 10.368 12.008 1.00 58.59 587 ASP A O 1
ATOM 4532 N N . LEU A 1 588 ? -15.124 11.667 10.358 1.00 54.44 588 LEU A N 1
ATOM 4533 C CA . LEU A 1 588 ? -15.550 10.593 9.451 1.00 54.44 588 LEU A CA 1
ATOM 4534 C C . LEU A 1 588 ? -14.407 10.048 8.571 1.00 54.44 588 LEU A C 1
ATOM 4536 O O . LEU A 1 588 ? -14.628 9.089 7.840 1.00 54.44 588 LEU A O 1
ATOM 4540 N N . ILE A 1 589 ? -13.229 10.688 8.594 1.00 48.28 589 ILE A N 1
ATOM 4541 C CA . ILE A 1 589 ? -12.076 10.409 7.709 1.00 48.28 589 ILE A CA 1
ATOM 4542 C C . ILE A 1 589 ? -10.773 10.237 8.534 1.00 48.28 589 ILE A C 1
ATOM 4544 O O . ILE A 1 589 ? -9.676 10.511 8.056 1.00 48.28 589 ILE A O 1
ATOM 4548 N N . LYS A 1 590 ? -10.888 9.847 9.807 1.00 37.47 590 LYS A N 1
ATOM 4549 C CA . LYS A 1 590 ? -9.776 9.301 10.606 1.00 37.47 590 LYS A CA 1
ATOM 4550 C C . LYS A 1 590 ? -9.920 7.793 10.654 1.00 37.47 590 LYS A C 1
ATOM 4552 O O . LYS A 1 590 ? -8.864 7.136 10.738 1.00 37.47 590 LYS A O 1
#

Nearest PDB structures (foldseek):
  2hkx-assembly1_A  TM=7.950E-01  e=1.136E-16  Carboxydothermus hydrogenoformans
  2fmy-assembly2_D  TM=5.208E-01  e=3.629E-17  Carboxydothermus hydrogenoformans
  4lrz-assembly1_H  TM=6.269E-01  e=3.643E-12  Escherichia coli K-12
  4lrz-assembly2_E  TM=6.330E-01  e=1.023E-11  Escherichia coli K-12
  2h6b-assembly1_B  TM=4.934E-01  e=5.047E-12  Desulfitobacterium hafniense

Sequence (590 aa):
MVQMTNCGSDCCLVEMDMATLLMKQCLSCPSLDAIDQPLPTNRQIAPTRAPITDSNALISIRQRFLKEGMAPREIPLPILRSWQRSAASGINLEKRPSPAFPQREDILRFLDENEDLVQAAWGEVEALSREMRESGGAVILTDANGVLLMRVGSADFAEEADRIALHPGAHWGETSFGTNAIGAALAEGRPISVIGGEHFLTAHSAVSCSAAPILDPAGKIVGVLDLSTGSHVPHCHSLALLQRSVDQIERRLFEQRHAQSERMHIHPNPYILGSPHEGIVAFEDDILVGANRNAMDLLGLTWQDIGVTRFSQIFSLQRPNMDGRAGADDIIIQTARGSTLFARIEKPLRPLNERPNPAAARAAKICAHRYDEQPQIQDTVERLLAGAMPGTYKVRRFKSGHLIYGSDEIDDGEESILIMRSGQLRCFSSFEGRELTLFTLNGGDALSLRAETLLEVKKDCEFLTLRNSNFRRLAYEDPDLALAVMPVIERMLQRSIRMNEAMAFHSVRHRLVRALCDAVDREGRRTRQGVILDTAPNAEDLAMQIGAVRQSVSTALADLIRGGIIQRLGANAMIVPNVKRLRAELDLIK

InterPro domains:
  IPR000595 Cyclic nucleotide-binding domain [cd00038] (383-486)
  IPR012318 Crp-type HTH domain [PF13545] (511-584)
  IPR012318 Crp-type HTH domain [PS51063] (506-580)
  IPR014710 RmlC-like jelly roll fold [G3DSA:2.60.120.10] (390-505)
  IPR018490 Cyclic nucleotide-binding domain superfamily [SSF51206] (392-505)
  IPR029016 GAF-like domain superfamily [G3DSA:3.30.450.40] (69-254)
  IPR036388 Winged helix-like DNA-binding domain superfamily [G3DSA:1.10.10.10] (506-588)
  IPR036390 Winged helix DNA-binding domain superfamily [SSF46785] (507-584)
  IPR060265 MimR-like, N-terminal domain [PF26965] (61-234)

Organism: NCBI:txid1365950

Mean predicted aligned error: 19.28 Å

Radius of gyration: 31.62 Å; Cα contacts (8 Å, |Δi|>4): 990; chains: 1; bounding box: 58×98×99 Å

Foldseek 3Di:
DDDDDDDDDDDDDDPDDPVVVVVVVVVPDDDPPPPDDDDDPDDDDDDQDDQDLDLVVLLVVLVCCLPVVDDDPRDDPLLSVLSVVLVVLVDDQADFDDLPPDDVVLLQVQCQVLVLLLQLQVVLQVVVQVVCAVQQKWKWKFFLQQATNDIRHYPSCPVLCSRRNVHGRDGPACSRFGDDQFNSCSVVVAKDKQAQNSGSHVSCSQKIKIKGFAAEQLSRGGIIMMMMGTNVDDCPCVNVSRVLSSLSSNVSNHCLVQLQFKKKWKDQDPVCGVPSLIKIWTDDPQATQGIGPNVCVVQVHDSVSHPPPGPVQFWVDDDPPPPDDDDDDWDWTATPVGRIMTMDIDHRPDPPPDPDDVVVVVVVVVVVVVVVPAQALLNVVVCCVVDDDPPQKDKDWDAAFDKDALLVLQDPQFKKKKAWQAAKKFKWADDPRDTATLDMDGHRAMDTRDRRIMIGGHHTTMIMIGGPVSQVVCCVVPVSNVRNHVVRVVVSVVSNVVLVCLVSNHHLLLLLLVVVLVQCVPQWDDDPQATKRQFADALVRSCSVNVHDSVSSVVSVVVCCVVVQKHDPDRGMIGRRDSVSSVVSNVSGD

Solvent-accessible surface area (backbone atoms only — not comparable to full-atom values): 32533 Å² total; per-residue (Å²): 142,82,81,89,81,90,85,82,90,78,91,77,88,75,85,74,62,68,70,61,59,60,61,64,65,66,77,78,66,86,77,92,84,80,85,86,72,84,79,81,76,94,80,86,80,76,88,73,73,79,78,80,77,53,34,68,61,35,39,53,50,51,52,46,30,75,73,68,70,52,83,64,87,80,54,58,66,71,58,53,54,30,46,52,54,16,56,73,56,68,63,62,43,81,55,72,60,70,72,74,74,58,55,70,68,57,40,52,48,54,44,65,76,39,39,68,58,50,48,34,34,47,69,47,47,53,51,50,20,62,68,27,45,84,70,34,14,34,27,35,38,25,38,62,75,30,33,24,64,42,74,42,52,26,75,82,27,46,65,57,32,53,64,57,36,66,47,58,48,32,62,43,27,32,79,72,55,21,26,40,21,60,21,41,6,66,75,66,73,39,71,34,72,30,57,11,19,59,26,47,22,63,79,44,29,61,31,24,29,30,13,30,50,30,43,45,35,60,63,47,66,55,20,31,46,32,42,39,30,45,41,88,59,84,64,91,57,49,59,63,54,47,48,54,43,39,42,46,24,35,48,43,44,34,50,59,76,42,49,72,30,38,33,37,39,36,30,78,48,68,90,41,59,94,44,75,81,31,14,36,38,28,36,54,98,57,27,28,62,26,35,42,70,49,27,29,62,77,70,68,56,56,62,80,41,48,71,67,40,39,53,69,70,52,25,72,55,78,79,75,80,79,86,64,73,96,63,98,64,73,40,81,46,40,34,62,86,70,49,67,30,28,33,41,79,44,72,39,64,66,81,77,81,70,69,78,55,67,68,59,56,46,50,53,48,54,56,54,57,64,58,73,76,49,57,50,45,52,60,49,50,54,48,46,74,71,72,56,69,93,82,53,57,46,82,46,78,51,56,53,79,41,76,48,52,23,48,81,72,31,64,95,81,43,52,23,35,39,39,31,65,37,40,29,37,36,33,36,49,76,59,96,92,43,70,42,52,76,51,73,44,39,51,53,34,51,46,80,42,42,66,87,38,36,34,35,25,72,32,56,28,34,34,37,41,25,41,51,72,43,46,55,53,46,30,69,78,36,55,57,53,46,61,17,45,50,63,34,46,51,54,48,51,52,50,51,50,51,49,52,44,43,71,64,68,47,49,70,56,44,42,48,45,49,54,51,50,53,46,45,74,75,63,38,45,82,52,98,73,23,34,34,28,79,76,34,77,44,49,58,56,47,9,34,69,60,72,48,54,44,66,60,41,45,50,46,50,48,49,38,38,74,70,62,42,31,42,77,78,53,93,42,23,32,34,28,54,42,62,69,62,44,53,48,54,58,68,76,74,105

pLDDT: mean 74.4, std 19.72, range [24.8, 98.62]

Secondary structure (DSSP, 8-state):
-----------------HHHHHHHHGGGSS-S--S--PPPPS-----PPPPP--HHHHHHHHHHHHHH----TTS-HHHHHHHHHHHHTT--TTPPPP--PPPHHHHHHHHHHTHHHHHHHHHHHHHHHHHHTTTT-EEEEEETT-BEEEEEE-HHHHHHHHHTT-STT-B--HHHHSS-HHHHHHHHTS-EEEEGGGSSSGGGTTEEEEEEEEE-TTS-EEEEEEEEEETTS--TTHHHHHHHHHHHHHHHHHHHHTTTSEEEEEESSGGGTTSTTSEEEEEETTEEEEE-HHHHHHHT--GGGTTT-BHHHHBSS----TTS-----PEEEEBTTS-EEEEEEE-----------HHHHHHHHHHHHHHTTSPPHHHHHHHHHHHS-TTSEEEEEE-TT-EEEHHHH-STT--EEEEEEEEEEEEEEEETTEEEEEEEEETT-EEEE-TT-EEEEEEEEEEEEEEHHHHHHHHHH-HHHHHHHHHHHHHHHHHHHHHHHHHHHS-HHHHHHHHHHHHHHHHPEEETTEEEETTPPPHHHHHHHHT--HHHHHHHHHHHHHTTSSEESSSS-EEES-HHHHHHTTTTT-